Protein AF-A0A916WPV2-F1 (afdb_monomer)

Secondary structure (DSSP, 8-state):
----------TTHHHHHHHHHHHS-HHHHHHHHHHHHH-SSSS-GGGSS-HHHHHHHHHHHHHHHHHHHHHHTT------SS--HHHHHHHHHHHS-EEEE-SSSS--TTTSEEEEEETTTTEEEE--SSSSHHHHHHHHHSTT--HHHHHHHHHHHHHHSPB-PPP--TTEEE-SS-EEETTT--EE---TTS--S---SS---SSPPPPP-EE-TTS-EE-HHHHHHHHHSSHHHHHHHHHHHHHHH-GGG--S--EEEEE-SSS-SSHHHHHHHHHHHHTTTTSTTEE---GGGGGTSS-GGGGGGGTT-SEEEE----TT-EES--HHHHHHHTT-EEEEPPTTS--EEEE----EEEEESSPPEES--SSTTGGGEEEEE----EESSSSSEE--HHHHHTGGGSHHHHHHHHHHHHHT-S--S----HHHHHHHHHHHHHH-HHHHHHHHHHHHHHHTT-SEEEHHHHHHHHHHHHHHHSTTPPPPPHHHHHHHHHHHHHHTSSEEE-TT-S-TTSPPEEEE---TTS-----PPP-SS---------S-------------TTGGGTTTSS-----------PPP----HHHHHHHHHH-THHHHHHHHHHHHHHHHHHHHHHHHHHT-----------TTTHHHHHHHHHHHHHHHHTTSPP--SS---

Mean predicted aligned error: 16.73 Å

pLDDT: mean 71.52, std 24.63, range [21.66, 97.94]

Structure (mmCIF, N/CA/C/O backbone):
data_AF-A0A916WPV2-F1
#
_entry.id   AF-A0A916WPV2-F1
#
loop_
_atom_site.group_PDB
_atom_site.id
_atom_site.type_symbol
_atom_site.label_atom_id
_atom_site.label_alt_id
_atom_site.label_comp_id
_atom_site.label_asym_id
_atom_site.label_entity_id
_atom_site.label_seq_id
_atom_site.pdbx_PDB_ins_code
_atom_site.Cartn_x
_atom_site.Cartn_y
_atom_site.Cartn_z
_atom_site.occupancy
_atom_site.B_iso_or_equiv
_atom_site.auth_seq_id
_atom_site.auth_comp_id
_atom_site.auth_asym_id
_atom_site.auth_atom_id
_atom_site.pdbx_PDB_model_num
ATOM 1 N N . MET A 1 1 ? -71.938 4.807 14.739 1.00 33.22 1 MET A N 1
ATOM 2 C CA . MET A 1 1 ? -72.442 3.646 15.501 1.00 33.22 1 MET A CA 1
ATOM 3 C C . MET A 1 1 ? -71.274 2.711 15.783 1.00 33.22 1 MET A C 1
ATOM 5 O O . MET A 1 1 ? -70.736 2.219 14.809 1.00 33.22 1 MET A O 1
ATOM 9 N N . GLY A 1 2 ? -70.920 2.525 17.067 1.00 35.28 2 GLY A N 1
ATOM 10 C CA . GLY A 1 2 ? -70.158 1.397 17.653 1.00 35.28 2 GLY A CA 1
ATOM 11 C C . GLY A 1 2 ? -68.710 1.177 17.183 1.00 35.28 2 GLY A C 1
ATOM 12 O O . GLY A 1 2 ? -68.414 1.312 16.013 1.00 35.28 2 GLY A O 1
ATOM 13 N N . THR A 1 3 ? -67.739 0.815 18.017 1.00 26.12 3 THR A N 1
ATOM 14 C CA . THR A 1 3 ? -67.790 0.265 19.378 1.00 26.12 3 THR A CA 1
ATOM 15 C C . THR A 1 3 ? -66.470 0.547 20.099 1.00 26.12 3 THR A C 1
ATOM 17 O O . THR A 1 3 ? -65.402 0.175 19.624 1.00 26.12 3 THR A O 1
ATOM 20 N N . THR A 1 4 ? -66.555 1.170 21.271 1.00 31.42 4 THR A N 1
ATOM 21 C CA . THR A 1 4 ? -65.495 1.255 22.279 1.00 31.42 4 THR A CA 1
ATOM 22 C C . THR A 1 4 ? -65.353 -0.099 22.974 1.00 31.42 4 THR A C 1
ATOM 24 O O . THR A 1 4 ? -66.214 -0.490 23.758 1.00 31.42 4 THR A O 1
ATOM 27 N N . THR A 1 5 ? -64.265 -0.824 22.718 1.00 26.34 5 THR A N 1
A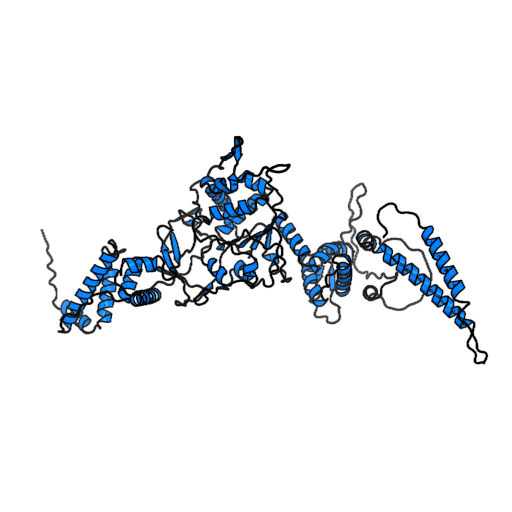TOM 28 C CA . THR A 1 5 ? -63.856 -1.961 23.553 1.00 26.34 5 THR A CA 1
ATOM 29 C C . THR A 1 5 ? -62.934 -1.456 24.655 1.00 26.34 5 THR A C 1
ATOM 31 O O . THR A 1 5 ? -61.756 -1.182 24.431 1.00 26.34 5 THR A O 1
ATOM 34 N N . HIS A 1 6 ? -63.494 -1.316 25.856 1.00 28.23 6 HIS A N 1
ATOM 35 C CA . HIS A 1 6 ? -62.732 -1.231 27.094 1.00 28.23 6 HIS A CA 1
ATOM 36 C C . HIS A 1 6 ? -62.017 -2.566 27.326 1.00 28.23 6 HIS A C 1
ATOM 38 O O . HIS A 1 6 ? -62.644 -3.545 27.722 1.00 28.23 6 HIS A O 1
ATOM 44 N N . THR A 1 7 ? -60.704 -2.606 27.109 1.00 26.72 7 THR A N 1
ATOM 45 C CA . THR A 1 7 ? -59.867 -3.694 27.620 1.00 26.72 7 THR A CA 1
ATOM 46 C C . THR A 1 7 ? -59.563 -3.390 29.081 1.00 26.72 7 THR A C 1
ATOM 48 O O . THR A 1 7 ? -58.766 -2.513 29.408 1.00 26.72 7 THR A O 1
ATOM 51 N N . THR A 1 8 ? -60.257 -4.087 29.972 1.00 25.23 8 THR A N 1
ATOM 52 C CA . THR A 1 8 ? -59.963 -4.140 31.403 1.00 25.23 8 THR A CA 1
ATOM 53 C C . THR A 1 8 ? -58.537 -4.645 31.610 1.00 25.23 8 THR A C 1
ATOM 55 O O . THR A 1 8 ? -58.232 -5.793 31.286 1.00 25.23 8 THR A O 1
ATOM 58 N N . ALA A 1 9 ? -57.666 -3.788 32.145 1.00 28.69 9 ALA A N 1
ATOM 59 C CA . ALA A 1 9 ? -56.343 -4.168 32.617 1.00 28.69 9 ALA A CA 1
ATOM 60 C C . ALA A 1 9 ? -56.492 -5.236 33.712 1.00 28.69 9 ALA A C 1
ATOM 62 O O . ALA A 1 9 ? -57.018 -4.967 34.793 1.00 28.69 9 ALA A O 1
ATOM 63 N N . SER A 1 10 ? -56.069 -6.463 33.407 1.00 29.92 10 SER A N 1
ATOM 64 C CA . SER A 1 10 ? -56.023 -7.544 34.385 1.00 29.92 10 SER A CA 1
ATOM 65 C C . SER A 1 10 ? -54.939 -7.240 35.424 1.00 29.92 10 SER A C 1
ATOM 67 O O . SER A 1 10 ? -53.792 -6.943 35.091 1.00 29.92 10 SER A O 1
ATOM 69 N N . ALA A 1 11 ? -55.293 -7.321 36.706 1.00 32.56 11 ALA A N 1
ATOM 70 C CA . ALA A 1 11 ? -54.377 -7.127 37.830 1.00 32.56 11 ALA A CA 1
ATOM 71 C C . ALA A 1 11 ? -53.299 -8.235 37.952 1.00 32.56 11 ALA A C 1
ATOM 73 O O . ALA A 1 11 ? -52.492 -8.204 38.880 1.00 32.56 11 ALA A O 1
ATOM 74 N N . SER A 1 12 ? -53.258 -9.205 37.028 1.00 30.38 12 SER A N 1
ATOM 75 C CA . SER A 1 12 ? -52.278 -10.298 37.002 1.00 30.38 12 SER A CA 1
ATOM 76 C C . SER A 1 12 ? -50.951 -9.948 36.314 1.00 30.38 12 SER A C 1
ATOM 78 O O . SER A 1 12 ? -49.939 -10.550 36.666 1.00 30.38 12 SER A O 1
ATOM 80 N N . ASP A 1 13 ? -50.906 -8.949 35.420 1.00 33.62 13 ASP A N 1
ATOM 81 C CA . ASP A 1 13 ? -49.655 -8.524 34.750 1.00 33.62 13 ASP A CA 1
ATOM 82 C C . ASP A 1 13 ? -48.738 -7.686 35.657 1.00 33.62 13 ASP A C 1
ATOM 84 O O . ASP A 1 13 ? -47.514 -7.722 35.543 1.00 33.62 13 ASP A O 1
ATOM 88 N N . GLY A 1 14 ? -49.312 -6.961 36.623 1.00 32.94 14 GLY A N 1
ATOM 89 C CA . GLY A 1 14 ? -48.532 -6.201 37.607 1.00 32.94 14 GLY A CA 1
ATOM 90 C C . GLY A 1 14 ? -47.793 -7.094 38.611 1.00 32.94 14 GLY A C 1
ATOM 91 O O . GLY A 1 14 ? -46.749 -6.707 39.132 1.00 32.94 14 GLY A O 1
ATOM 92 N N . ALA A 1 15 ? -48.310 -8.299 38.868 1.00 35.41 15 ALA A N 1
ATOM 93 C CA . ALA A 1 15 ? -47.747 -9.235 39.839 1.00 35.41 15 ALA A CA 1
ATOM 94 C C . ALA A 1 15 ? -46.616 -10.103 39.257 1.00 35.41 15 ALA A C 1
ATOM 96 O O . ALA A 1 15 ? -45.694 -10.452 39.997 1.00 35.41 15 ALA A O 1
ATOM 97 N N . SER A 1 16 ? -46.651 -10.429 37.956 1.00 39.31 16 SER A N 1
ATOM 98 C CA . SER A 1 16 ? -45.571 -11.168 37.279 1.00 39.31 16 SER A CA 1
ATOM 99 C C . SER A 1 16 ? -44.335 -10.283 37.079 1.00 39.31 16 SER A C 1
ATOM 101 O O . SER A 1 16 ? -43.249 -10.651 37.521 1.00 39.31 16 SER A O 1
ATOM 103 N N . GLY A 1 17 ? -44.510 -9.057 36.569 1.00 50.94 17 GLY A N 1
ATOM 104 C CA . GLY A 1 17 ? -43.413 -8.097 36.391 1.00 50.94 17 GLY A CA 1
ATOM 105 C C . GLY A 1 17 ? -42.777 -7.625 37.707 1.00 50.94 17 GLY A C 1
ATOM 106 O O . GLY A 1 17 ? -41.574 -7.367 37.763 1.00 50.94 17 GLY A O 1
ATOM 107 N N . ALA A 1 18 ? -43.553 -7.551 38.796 1.00 48.28 18 ALA A N 1
ATOM 108 C CA . ALA A 1 18 ? -43.028 -7.242 40.128 1.00 48.28 18 ALA A CA 1
ATOM 109 C C . ALA A 1 18 ? -42.291 -8.428 40.780 1.00 48.28 18 ALA A C 1
ATOM 111 O O . ALA A 1 18 ? -41.344 -8.209 41.541 1.00 48.28 18 ALA A O 1
ATOM 112 N N . ARG A 1 19 ? -42.694 -9.676 40.490 1.00 50.66 19 ARG A N 1
ATOM 113 C CA . ARG A 1 19 ? -41.970 -10.882 40.929 1.00 50.66 19 ARG A CA 1
ATOM 114 C C . ARG A 1 19 ? -40.619 -11.011 40.230 1.00 50.66 19 ARG A C 1
ATOM 116 O O . ARG A 1 19 ? -39.639 -11.283 40.918 1.00 50.66 19 ARG A O 1
ATOM 123 N N . ASP A 1 20 ? -40.555 -10.720 38.932 1.00 63.25 20 ASP A N 1
ATOM 124 C CA . ASP A 1 20 ? -39.295 -10.716 38.180 1.00 63.25 20 ASP A CA 1
ATOM 125 C C . ASP A 1 20 ? -38.330 -9.634 38.688 1.00 63.25 20 ASP A C 1
ATOM 127 O O . ASP A 1 20 ? -37.166 -9.922 38.958 1.00 63.25 20 ASP A O 1
ATOM 131 N N . MET A 1 21 ? -38.808 -8.409 38.952 1.00 66.81 21 MET A N 1
ATOM 132 C CA . MET A 1 21 ? -37.950 -7.334 39.483 1.00 66.81 21 MET A CA 1
ATOM 133 C C . MET A 1 21 ? -37.376 -7.627 40.878 1.00 66.81 21 MET A C 1
ATOM 135 O O . MET A 1 21 ? -36.267 -7.193 41.178 1.00 66.81 21 MET A O 1
ATOM 139 N N . ARG A 1 22 ? -38.089 -8.359 41.744 1.00 71.69 22 ARG A N 1
ATOM 140 C CA . ARG A 1 22 ? -37.580 -8.730 43.081 1.00 71.69 22 ARG A CA 1
ATOM 141 C C . ARG A 1 22 ? -36.430 -9.737 43.024 1.00 71.69 22 ARG A C 1
ATOM 143 O O . ARG A 1 22 ? -35.609 -9.752 43.941 1.00 71.69 22 ARG A O 1
ATOM 150 N N . ALA A 1 23 ? -36.384 -10.568 41.984 1.00 81.56 23 ALA A N 1
ATOM 151 C CA . ALA A 1 23 ? -35.350 -11.581 41.796 1.00 81.56 23 ALA A CA 1
ATOM 152 C C . ALA A 1 23 ? -34.071 -11.011 41.162 1.00 81.56 23 ALA A C 1
ATOM 154 O O . ALA A 1 23 ? -32.990 -11.528 41.430 1.00 81.56 23 ALA A O 1
ATOM 155 N N . MET A 1 24 ? -34.182 -9.927 40.387 1.00 87.25 24 MET A N 1
ATOM 156 C CA . MET A 1 24 ? -33.035 -9.278 39.749 1.00 87.25 24 MET A CA 1
ATOM 157 C C . MET A 1 24 ? -32.064 -8.670 40.769 1.00 87.25 24 MET A C 1
ATOM 159 O O . MET A 1 24 ? -32.463 -8.088 41.786 1.00 87.25 24 MET A O 1
ATOM 163 N N . THR A 1 25 ? -30.779 -8.766 40.461 1.00 89.88 25 THR A N 1
ATOM 164 C CA . THR A 1 25 ? -29.685 -8.031 41.106 1.00 89.88 25 THR A CA 1
ATOM 165 C C . THR A 1 25 ? -29.661 -6.563 40.663 1.00 89.88 25 THR A C 1
ATOM 167 O O . THR A 1 25 ? -30.273 -6.195 39.659 1.00 89.88 25 THR A O 1
ATOM 170 N N . GLU A 1 26 ? -28.948 -5.708 41.401 1.00 88.12 26 GLU A N 1
ATOM 171 C CA . GLU A 1 26 ? -28.774 -4.293 41.031 1.00 88.12 26 GLU A CA 1
ATOM 172 C C . GLU A 1 26 ? -28.129 -4.149 39.637 1.00 88.12 26 GLU A C 1
ATOM 174 O O . GLU A 1 26 ? -28.630 -3.400 38.795 1.00 88.12 26 GLU A O 1
ATOM 179 N N . ASP A 1 27 ? -27.095 -4.947 39.351 1.00 89.62 27 ASP A N 1
ATOM 180 C CA . ASP A 1 27 ? -26.399 -4.967 38.057 1.00 89.62 27 ASP A CA 1
ATOM 181 C C . ASP A 1 27 ? -27.329 -5.346 36.896 1.00 89.62 27 ASP A C 1
ATOM 183 O O . ASP A 1 27 ? -27.299 -4.719 35.833 1.00 89.62 27 ASP A O 1
ATOM 187 N N . GLU A 1 28 ? -28.198 -6.342 37.088 1.00 90.44 28 GLU A N 1
ATOM 188 C CA . GLU A 1 28 ? -29.172 -6.752 36.071 1.00 90.44 28 GLU A CA 1
ATOM 189 C C . GLU A 1 28 ? -30.199 -5.652 35.786 1.00 90.44 28 GLU A C 1
ATOM 191 O O . GLU A 1 28 ? -30.588 -5.461 34.631 1.00 90.44 28 GLU A O 1
ATOM 196 N N . VAL A 1 29 ? -30.617 -4.896 36.806 1.00 91.25 29 VAL A N 1
ATOM 197 C CA . VAL A 1 29 ? -31.539 -3.759 36.646 1.00 91.25 29 VAL A CA 1
ATOM 198 C C . VAL A 1 29 ? -30.879 -2.643 35.844 1.00 91.25 29 VAL A C 1
ATOM 200 O O . VAL A 1 29 ? -31.483 -2.122 34.903 1.00 91.25 29 VAL A O 1
ATOM 203 N N . ILE A 1 30 ? -29.629 -2.307 36.167 1.00 91.44 30 ILE A N 1
ATOM 204 C CA . ILE A 1 30 ? -28.842 -1.297 35.450 1.00 91.44 30 ILE A CA 1
ATOM 205 C C . ILE A 1 30 ? -28.640 -1.715 33.986 1.00 91.44 30 ILE A C 1
ATOM 207 O O . ILE A 1 30 ? -28.877 -0.923 33.065 1.00 91.44 30 ILE A O 1
ATOM 211 N N . ALA A 1 31 ? -28.259 -2.971 33.745 1.00 89.75 31 ALA A N 1
ATOM 212 C CA . ALA A 1 31 ? -28.071 -3.512 32.402 1.00 89.75 31 ALA A CA 1
ATOM 213 C C . ALA A 1 31 ? -29.382 -3.524 31.596 1.00 89.75 31 ALA A C 1
ATOM 215 O O . ALA A 1 31 ? -29.399 -3.137 30.425 1.00 89.75 31 ALA A O 1
ATOM 216 N N . ALA A 1 32 ? -30.500 -3.924 32.209 1.00 89.38 32 ALA A N 1
ATOM 217 C CA . ALA A 1 32 ? -31.811 -3.924 31.566 1.00 89.38 32 ALA A CA 1
ATOM 218 C C . ALA A 1 32 ? -32.285 -2.503 31.226 1.00 89.38 32 ALA A C 1
ATOM 220 O O . ALA A 1 32 ? -32.776 -2.273 30.118 1.00 89.38 32 ALA A O 1
ATOM 221 N N . ALA A 1 33 ? -32.095 -1.539 32.134 1.00 90.25 33 ALA A N 1
ATOM 222 C CA . ALA A 1 33 ? -32.421 -0.133 31.899 1.00 90.25 33 ALA A CA 1
ATOM 223 C C . ALA A 1 33 ? -31.609 0.449 30.732 1.00 90.25 33 ALA A C 1
ATOM 225 O O . ALA A 1 33 ? -32.174 1.102 29.853 1.00 90.25 33 ALA A O 1
ATOM 226 N N . THR A 1 34 ? -30.310 0.142 30.679 1.00 90.94 34 THR A N 1
ATOM 227 C CA . THR A 1 34 ? -29.411 0.594 29.605 1.00 90.94 34 THR A CA 1
ATOM 228 C C . THR A 1 34 ? -29.815 -0.001 28.259 1.00 90.94 34 THR A C 1
ATOM 230 O O . THR A 1 34 ? -30.061 0.735 27.304 1.00 90.94 34 THR A O 1
ATOM 233 N N . LYS A 1 35 ? -30.019 -1.323 28.189 1.00 88.31 35 LYS A N 1
ATOM 234 C CA . LYS A 1 35 ? -30.500 -1.993 26.969 1.00 88.31 35 LYS A CA 1
ATOM 235 C C . LYS A 1 35 ? -31.854 -1.453 26.512 1.00 88.31 35 LYS A C 1
ATOM 237 O O . LYS A 1 35 ? -32.051 -1.259 25.317 1.00 88.31 35 LYS A O 1
ATOM 242 N N . LYS A 1 36 ? -32.786 -1.199 27.437 1.00 87.56 36 LYS A N 1
ATOM 243 C CA . LYS A 1 36 ? -34.102 -0.625 27.121 1.00 87.56 36 LYS A CA 1
ATOM 244 C C . LYS A 1 36 ? -33.977 0.785 26.542 1.00 87.56 36 LYS A C 1
ATOM 246 O O . LYS A 1 36 ? -34.662 1.089 25.573 1.00 87.56 36 LYS A O 1
ATOM 251 N N . PHE A 1 37 ? -33.097 1.612 27.104 1.00 86.44 37 PHE A N 1
ATOM 252 C CA . PHE A 1 37 ? -32.827 2.962 26.609 1.00 86.44 37 PHE A CA 1
ATOM 253 C C . PHE A 1 37 ? -32.232 2.950 25.191 1.00 86.44 37 PHE A C 1
ATOM 255 O O . PHE A 1 37 ? -32.624 3.755 24.351 1.00 86.44 37 PHE A O 1
ATOM 262 N N . LEU A 1 38 ? -31.335 2.002 24.903 1.00 83.88 38 LEU A N 1
ATOM 263 C CA . LEU A 1 38 ? -30.639 1.910 23.615 1.00 83.88 38 LEU A CA 1
ATOM 264 C C . LEU A 1 38 ? -31.423 1.172 22.507 1.00 83.88 38 LEU A C 1
ATOM 266 O O . LEU A 1 38 ? -31.106 1.353 21.336 1.00 83.88 38 LEU A O 1
ATOM 270 N N . ARG A 1 39 ? -32.438 0.350 22.831 1.00 72.12 39 ARG A N 1
ATOM 271 C CA . ARG A 1 39 ? -33.190 -0.492 21.865 1.00 72.12 39 ARG A CA 1
ATOM 272 C C . ARG A 1 39 ? -34.350 0.192 21.120 1.00 72.12 39 ARG A C 1
ATOM 274 O O . ARG A 1 39 ? -34.941 -0.444 20.250 1.00 72.12 39 ARG A O 1
ATOM 281 N N . GLY A 1 40 ? -34.726 1.429 21.442 1.00 52.53 40 GLY A N 1
ATOM 282 C CA . GLY A 1 40 ? -35.833 2.100 20.744 1.00 52.53 40 GLY A CA 1
ATOM 283 C C . GLY A 1 40 ? -35.452 2.447 19.302 1.00 52.53 40 GLY A C 1
ATOM 284 O O . GLY A 1 40 ? -34.578 3.276 19.153 1.00 52.53 40 GLY A O 1
ATOM 285 N N . THR A 1 41 ? -36.069 1.797 18.300 1.00 37.44 41 THR A N 1
ATOM 286 C CA . THR A 1 41 ? -36.083 2.069 16.831 1.00 37.44 41 THR A CA 1
ATOM 287 C C . THR A 1 41 ? -34.874 2.786 16.209 1.00 37.44 41 THR A C 1
ATOM 289 O O . THR A 1 41 ? -34.588 3.912 16.583 1.00 37.44 41 THR A O 1
ATOM 292 N N . ASP A 1 42 ? -34.249 2.167 15.196 1.00 43.94 42 ASP A N 1
ATOM 293 C CA . ASP A 1 42 ? -33.173 2.689 14.322 1.00 43.94 42 ASP A CA 1
ATOM 294 C C . ASP A 1 42 ? -32.797 4.170 14.550 1.00 43.94 42 ASP A C 1
ATOM 296 O O . ASP A 1 42 ? -33.467 5.095 14.086 1.00 43.94 42 ASP A O 1
ATOM 300 N N . ARG A 1 43 ? -31.729 4.373 15.340 1.00 52.16 43 ARG A N 1
ATOM 301 C CA . ARG A 1 43 ? -31.414 5.603 16.096 1.00 52.16 43 ARG A CA 1
ATOM 302 C C . ARG A 1 43 ? -32.564 6.043 17.022 1.00 52.16 43 ARG A C 1
ATOM 304 O O . ARG A 1 43 ? -33.377 6.877 16.605 1.00 52.16 43 ARG A O 1
ATOM 311 N N . PRO A 1 44 ? -32.568 5.596 18.299 1.00 55.31 44 PRO A N 1
ATOM 312 C CA . PRO A 1 44 ? -33.506 6.089 19.300 1.00 55.31 44 PRO A CA 1
ATOM 313 C C . PRO A 1 44 ? -33.624 7.606 19.221 1.00 55.31 44 PRO A C 1
ATOM 315 O O . PRO A 1 44 ? -32.606 8.290 19.114 1.00 55.31 44 PRO A O 1
ATOM 318 N N . GLU A 1 45 ? -34.835 8.162 19.309 1.00 54.06 45 GLU A N 1
ATOM 319 C CA . GLU A 1 45 ? -35.023 9.621 19.390 1.00 54.06 45 GLU A CA 1
ATOM 320 C C . GLU A 1 45 ? -34.127 10.246 20.477 1.00 54.06 45 GLU A C 1
ATOM 322 O O . GLU A 1 45 ? -33.633 11.362 20.319 1.00 54.06 45 GLU A O 1
ATOM 327 N N . ALA A 1 46 ? -33.824 9.472 21.526 1.00 52.28 46 ALA A N 1
ATOM 328 C CA . ALA A 1 46 ? -32.887 9.801 22.595 1.00 52.28 46 ALA A CA 1
ATOM 329 C C . ALA A 1 46 ? -31.435 10.066 22.134 1.00 52.28 46 ALA A C 1
ATOM 331 O O . ALA A 1 46 ? -30.736 10.840 22.784 1.00 52.28 46 ALA A O 1
ATOM 332 N N . LEU A 1 47 ? -30.986 9.478 21.019 1.00 62.75 47 LEU A N 1
ATOM 333 C CA . LEU A 1 47 ? -29.649 9.676 20.440 1.00 62.75 47 LEU A CA 1
ATOM 334 C C . LEU A 1 47 ? -29.598 10.797 19.386 1.00 62.75 47 LEU A C 1
ATOM 336 O O . LEU A 1 47 ? -28.518 11.128 18.905 1.00 62.75 47 LEU A O 1
ATOM 340 N N . ARG A 1 48 ? -30.736 11.413 19.020 1.00 62.53 48 ARG A N 1
ATOM 341 C CA . ARG A 1 48 ? -30.765 12.562 18.086 1.00 62.53 48 ARG A CA 1
ATOM 342 C C . ARG A 1 48 ? -30.243 13.862 18.715 1.00 62.53 48 ARG A C 1
ATOM 344 O O . ARG A 1 48 ? -29.989 14.825 17.999 1.00 62.53 48 ARG A O 1
ATOM 351 N N . GLY A 1 49 ? -30.113 13.905 20.044 1.00 68.06 49 GLY A N 1
ATOM 352 C CA . GLY A 1 49 ? -29.556 15.034 20.793 1.00 68.06 49 GLY A CA 1
ATOM 353 C C . GLY A 1 49 ? -28.043 14.938 21.010 1.00 68.06 49 GLY A C 1
ATOM 354 O O . GLY A 1 49 ? -27.398 13.970 20.607 1.00 68.06 49 GLY A O 1
ATOM 355 N N . SER A 1 50 ? -27.476 15.936 21.699 1.00 79.06 50 SER A N 1
ATOM 356 C CA . SER A 1 50 ? -26.058 15.910 22.062 1.00 79.06 50 SER A CA 1
ATOM 357 C C . SER A 1 50 ? -25.730 14.703 22.959 1.00 79.06 50 SER A C 1
ATOM 359 O O . SER A 1 50 ? -26.565 14.294 23.775 1.00 79.06 50 SER A O 1
ATOM 361 N N . PRO A 1 51 ? -24.510 14.153 22.876 1.00 82.00 51 PRO A N 1
ATOM 362 C CA . PRO A 1 51 ? -24.088 13.024 23.709 1.00 82.00 51 PRO A CA 1
ATOM 363 C C . PRO A 1 51 ? -24.229 13.288 25.216 1.00 82.00 51 PRO A C 1
ATOM 365 O O . PRO A 1 51 ? -24.567 12.391 25.987 1.00 82.00 51 PRO A O 1
ATOM 368 N N . GLN A 1 52 ? -24.040 14.540 25.645 1.00 85.88 52 GLN A N 1
ATOM 369 C CA . GLN A 1 52 ? -24.238 14.975 27.029 1.00 85.88 52 GLN A CA 1
ATOM 370 C C . GLN A 1 52 ? -25.710 14.876 27.453 1.00 85.88 52 GLN A C 1
ATOM 372 O O . GLN A 1 52 ? -26.004 14.494 28.587 1.00 85.88 52 GLN A O 1
ATOM 377 N N . ARG A 1 53 ? -26.646 15.178 26.544 1.00 85.69 53 ARG A N 1
ATOM 378 C CA . ARG A 1 53 ? -28.081 15.021 26.802 1.00 85.69 53 ARG A CA 1
ATOM 379 C C . ARG A 1 53 ? -28.452 13.547 26.922 1.00 85.69 53 ARG A C 1
ATOM 381 O O . ARG A 1 53 ? -29.144 13.182 27.867 1.00 85.69 53 ARG A O 1
ATOM 388 N N . ALA A 1 54 ? -27.950 12.697 26.028 1.00 86.19 54 ALA A N 1
ATOM 389 C CA . ALA A 1 54 ? -28.190 11.259 26.116 1.00 86.19 54 ALA A CA 1
ATOM 390 C C . ALA A 1 54 ? -27.588 10.640 27.388 1.00 86.19 54 ALA A C 1
ATOM 392 O O . ALA A 1 54 ? -28.241 9.813 28.020 1.00 86.19 54 ALA A O 1
ATOM 393 N N . LYS A 1 55 ? -26.407 11.101 27.835 1.00 90.06 55 LYS A N 1
ATOM 394 C CA . LYS A 1 55 ? -25.842 10.746 29.150 1.00 90.06 55 LYS A CA 1
ATOM 395 C C . LYS A 1 55 ? -26.816 11.084 30.284 1.00 90.06 55 LYS A C 1
ATOM 397 O O . LYS A 1 55 ? -27.061 10.241 31.144 1.00 90.06 55 LYS A O 1
ATOM 402 N N . ALA A 1 56 ? -27.363 12.301 30.295 1.00 88.75 56 ALA A N 1
ATOM 403 C CA . ALA A 1 56 ? -28.280 12.754 31.341 1.00 88.75 56 ALA A CA 1
ATOM 404 C C . ALA A 1 56 ? -29.601 11.962 31.351 1.00 88.75 56 ALA A C 1
ATOM 406 O O . ALA A 1 56 ? -30.069 11.557 32.416 1.00 88.75 56 ALA A O 1
ATOM 407 N N . GLU A 1 57 ? -30.177 11.692 30.178 1.00 89.81 57 GLU A N 1
ATOM 408 C CA . GLU A 1 57 ? -31.406 10.897 30.054 1.00 89.81 57 GLU A CA 1
ATOM 409 C C . GLU A 1 57 ? -31.185 9.429 30.440 1.00 89.81 57 GLU A C 1
ATOM 411 O O . GLU A 1 57 ? -32.005 8.857 31.159 1.00 89.81 57 GLU A O 1
ATOM 416 N N . LEU A 1 58 ? -30.055 8.826 30.054 1.00 90.62 58 LEU A N 1
ATOM 417 C CA . LEU A 1 58 ? -29.704 7.467 30.474 1.00 90.62 58 LEU A CA 1
ATOM 418 C C . LEU A 1 58 ? -29.505 7.382 31.995 1.00 90.62 58 LEU A C 1
ATOM 420 O O . LEU A 1 58 ? -29.974 6.434 32.629 1.00 90.62 58 LEU A O 1
ATOM 424 N N . LEU A 1 59 ? -28.865 8.386 32.602 1.00 92.81 59 LEU A N 1
ATOM 425 C CA . LEU A 1 59 ? -28.698 8.462 34.056 1.00 92.81 59 LEU A CA 1
ATOM 426 C C . LEU A 1 59 ? -30.058 8.545 34.763 1.00 92.81 59 LEU A C 1
ATOM 428 O O . LEU A 1 59 ? -30.310 7.824 35.729 1.00 92.81 59 LEU A O 1
ATOM 432 N N . LYS A 1 60 ? -30.968 9.378 34.246 1.00 92.38 60 LYS A N 1
ATOM 433 C CA . LYS A 1 60 ? -32.342 9.504 34.748 1.00 92.38 60 LYS A CA 1
ATOM 434 C C . LYS A 1 60 ? -33.125 8.196 34.607 1.00 92.38 60 LYS A C 1
ATOM 436 O O . LYS A 1 60 ? -33.778 7.780 35.561 1.00 92.38 60 LYS A O 1
ATOM 441 N N . ALA A 1 61 ? -33.042 7.535 33.452 1.00 90.88 61 ALA A N 1
ATOM 442 C CA . ALA A 1 61 ? -33.705 6.258 33.199 1.00 90.88 61 ALA A CA 1
ATOM 443 C C . ALA A 1 61 ? -33.187 5.148 34.128 1.00 90.88 61 ALA A C 1
ATOM 445 O O . ALA A 1 61 ? -33.981 4.386 34.680 1.00 90.88 61 ALA A O 1
ATOM 446 N N . THR A 1 62 ? -31.871 5.104 34.355 1.00 93.19 62 THR A N 1
ATOM 447 C CA . THR A 1 62 ? -31.237 4.157 35.284 1.00 93.19 62 THR A CA 1
ATOM 448 C C . THR A 1 62 ? -31.715 4.398 36.715 1.00 93.19 62 THR A C 1
ATOM 450 O O . THR A 1 62 ? -32.166 3.468 37.377 1.00 93.19 62 THR A O 1
ATOM 453 N N . ASN A 1 63 ? -31.721 5.653 37.173 1.00 94.81 63 ASN A N 1
ATOM 454 C CA . ASN A 1 63 ? -32.198 6.006 38.513 1.00 94.81 63 ASN A CA 1
ATOM 455 C C . ASN A 1 63 ? -33.689 5.714 38.721 1.00 94.81 63 ASN A C 1
ATOM 457 O O . ASN A 1 63 ? -34.086 5.312 39.813 1.00 94.81 63 ASN A O 1
ATOM 461 N N . LEU A 1 64 ? -34.517 5.866 37.684 1.00 92.44 64 LEU A N 1
ATOM 462 C CA . LEU A 1 64 ? -35.930 5.491 37.747 1.00 92.44 64 LEU A CA 1
ATOM 463 C C . LEU A 1 64 ? -36.108 3.972 37.894 1.00 92.44 64 LEU A C 1
ATOM 465 O O . LEU A 1 64 ? -36.938 3.528 38.688 1.00 92.44 64 LEU A O 1
ATOM 469 N N . ALA A 1 65 ? -35.321 3.181 37.159 1.00 91.06 65 ALA A N 1
ATOM 470 C CA . ALA A 1 65 ? -35.336 1.724 37.263 1.00 91.06 65 ALA A CA 1
ATOM 471 C C . ALA A 1 65 ? -34.862 1.246 38.647 1.00 91.06 65 ALA A C 1
ATOM 473 O O . ALA A 1 65 ? -35.521 0.408 39.260 1.00 91.06 65 ALA A O 1
ATOM 474 N N . LEU A 1 66 ? -33.786 1.839 39.175 1.00 92.38 66 LEU A N 1
ATOM 475 C CA . LEU A 1 66 ? -33.287 1.559 40.524 1.00 92.38 66 LEU A CA 1
ATOM 476 C C . LEU A 1 66 ? -34.316 1.920 41.600 1.00 92.38 66 LEU A C 1
ATOM 478 O O . LEU A 1 66 ? -34.584 1.112 42.484 1.00 92.38 66 LEU A O 1
ATOM 482 N N . ALA A 1 67 ? -34.969 3.083 41.502 1.00 92.31 67 ALA A N 1
ATOM 483 C CA . ALA A 1 67 ? -36.014 3.474 42.448 1.00 92.31 67 ALA A CA 1
ATOM 484 C C . ALA A 1 67 ? -37.206 2.498 42.440 1.00 92.31 67 ALA A C 1
ATOM 486 O O . ALA A 1 67 ? -37.730 2.157 43.502 1.00 92.31 67 ALA A O 1
ATOM 487 N N . ALA A 1 68 ? -37.618 2.017 41.260 1.00 89.25 68 ALA A N 1
ATOM 488 C CA . ALA A 1 68 ? -38.668 1.006 41.135 1.00 89.25 68 ALA A CA 1
ATOM 489 C C . ALA A 1 68 ? -38.248 -0.343 41.747 1.00 89.25 68 ALA A C 1
ATOM 491 O O . ALA A 1 68 ? -39.037 -0.962 42.463 1.00 89.25 68 ALA A O 1
ATOM 492 N N . TRP A 1 69 ? -37.002 -0.763 41.523 1.00 92.44 69 TRP A N 1
ATOM 493 C CA . TRP A 1 69 ? -36.430 -1.983 42.091 1.00 92.44 69 TRP A CA 1
ATOM 494 C C . TRP A 1 69 ? -36.293 -1.920 43.622 1.00 92.44 69 TRP A C 1
ATOM 496 O O . TRP A 1 69 ? -36.758 -2.830 44.310 1.00 92.44 69 TRP A O 1
ATOM 506 N N . CYS A 1 70 ? -35.766 -0.821 44.180 1.00 90.19 70 CYS A N 1
ATOM 507 C CA . CYS A 1 70 ? -35.703 -0.599 45.630 1.00 90.19 70 CYS A CA 1
ATOM 508 C C . CYS A 1 70 ? -37.102 -0.640 46.252 1.00 90.19 70 CYS A C 1
ATOM 510 O O . CYS A 1 70 ? -37.320 -1.345 47.236 1.00 90.19 70 CYS A O 1
ATOM 512 N N . LYS A 1 71 ? -38.078 0.038 45.629 1.00 90.12 71 LYS A N 1
ATOM 513 C CA . LYS A 1 71 ? -39.476 0.018 46.076 1.00 90.12 71 LYS A CA 1
ATOM 514 C C . LYS A 1 71 ? -40.056 -1.398 46.062 1.00 90.12 71 LYS A C 1
ATOM 516 O O . LYS A 1 71 ? -40.746 -1.775 47.004 1.00 90.12 71 LYS A O 1
ATOM 521 N N . ALA A 1 72 ? -39.767 -2.195 45.032 1.00 88.62 72 ALA A N 1
ATOM 522 C CA . ALA A 1 72 ? -40.219 -3.582 44.958 1.00 88.62 72 ALA A CA 1
ATOM 523 C C . ALA A 1 72 ? -39.648 -4.440 46.101 1.00 88.62 72 ALA A C 1
ATOM 525 O O . ALA A 1 72 ? -40.336 -5.350 46.561 1.00 88.62 72 ALA A O 1
ATOM 526 N N . ARG A 1 73 ? -38.437 -4.138 46.583 1.00 88.75 73 ARG A N 1
ATOM 527 C CA . ARG A 1 73 ? -37.762 -4.829 47.698 1.00 88.75 73 ARG A CA 1
ATOM 528 C C . ARG A 1 73 ? -37.973 -4.168 49.066 1.00 88.75 73 ARG A C 1
ATOM 530 O O . ARG A 1 73 ? -37.317 -4.579 50.016 1.00 88.75 73 ARG A O 1
ATOM 537 N N . GLU A 1 74 ? -38.857 -3.172 49.161 1.00 89.50 74 GLU A N 1
ATOM 538 C CA . GLU A 1 74 ? -39.138 -2.422 50.399 1.00 89.50 74 GLU A CA 1
ATOM 539 C C . GLU A 1 74 ? -37.888 -1.737 50.991 1.00 89.50 74 GLU A C 1
ATOM 541 O O . GLU A 1 74 ? -37.715 -1.633 52.201 1.00 89.50 74 GLU A O 1
ATOM 546 N N . GLN A 1 75 ? -37.002 -1.253 50.118 1.00 89.12 75 GLN A N 1
ATOM 547 C CA . GLN A 1 75 ? -35.784 -0.525 50.476 1.00 89.12 75 GLN A CA 1
ATOM 548 C C . GLN A 1 75 ? -35.894 0.958 50.109 1.00 89.12 75 GLN A C 1
ATOM 550 O O . GLN A 1 75 ? -36.613 1.334 49.178 1.00 89.12 75 GLN A O 1
ATOM 555 N N . GLU A 1 76 ? -35.138 1.808 50.808 1.00 85.75 76 GLU A N 1
ATOM 556 C CA . GLU A 1 76 ? -35.009 3.217 50.430 1.00 85.75 76 GLU A CA 1
ATOM 557 C C . GLU A 1 76 ? -34.376 3.363 49.035 1.00 85.75 76 GLU A C 1
ATOM 559 O O . GLU A 1 76 ? -33.436 2.633 48.703 1.00 85.75 76 GLU A O 1
ATOM 564 N N . PRO A 1 77 ? -34.861 4.308 48.210 1.00 82.25 77 PRO A N 1
ATOM 56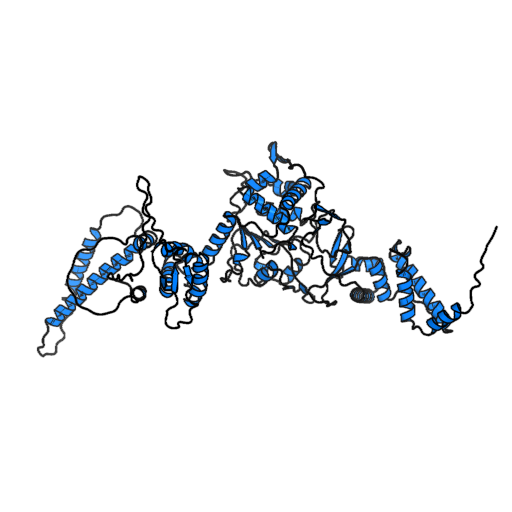5 C CA . PRO A 1 77 ? -34.347 4.507 46.864 1.00 82.25 77 PRO A CA 1
ATOM 566 C C . PRO A 1 77 ? -32.890 4.976 46.899 1.00 82.25 77 PRO A C 1
ATOM 568 O O . PRO A 1 77 ? -32.561 6.008 47.484 1.00 82.25 77 PRO A O 1
ATOM 571 N N . ARG A 1 78 ? -32.019 4.236 46.210 1.00 85.44 78 ARG A N 1
ATOM 572 C CA . ARG A 1 78 ? -30.615 4.598 45.996 1.00 85.44 78 ARG A CA 1
ATOM 573 C C . ARG A 1 78 ? -30.392 4.824 44.509 1.00 85.44 78 ARG A C 1
ATOM 575 O O . ARG A 1 78 ? -30.695 3.963 43.693 1.00 85.44 78 ARG A O 1
ATOM 582 N N . GLY A 1 79 ? -29.913 6.014 44.170 1.00 86.50 79 GLY A N 1
ATOM 583 C CA . GLY A 1 79 ? -29.595 6.397 42.800 1.00 86.50 79 GLY A CA 1
ATOM 584 C C . GLY A 1 79 ? -28.100 6.617 42.617 1.00 86.50 79 GLY A C 1
ATOM 585 O O . GLY A 1 79 ? -27.378 6.957 43.557 1.00 86.50 79 GLY A O 1
ATOM 586 N N . ILE A 1 80 ? -27.656 6.479 41.379 1.00 91.50 80 ILE A N 1
ATOM 587 C CA . ILE A 1 80 ? -26.298 6.770 40.945 1.00 91.50 80 ILE A CA 1
ATOM 588 C C . ILE A 1 80 ? -26.177 8.225 40.483 1.00 91.50 80 ILE A C 1
ATOM 590 O O . ILE A 1 80 ? -27.117 8.826 39.955 1.00 91.50 80 ILE A O 1
ATOM 594 N N . ARG A 1 81 ? -24.999 8.814 40.708 1.00 89.81 81 ARG A N 1
ATOM 595 C CA . ARG A 1 81 ? -24.689 10.207 40.331 1.00 89.81 81 ARG A CA 1
ATOM 596 C C . ARG A 1 81 ? -24.019 10.319 38.966 1.00 89.81 81 ARG A C 1
ATOM 598 O O . ARG A 1 81 ? -24.096 11.361 38.325 1.00 89.81 81 ARG A O 1
ATOM 605 N N . GLU A 1 82 ? -23.359 9.253 38.543 1.00 90.12 82 GLU A N 1
ATOM 606 C CA . GLU A 1 82 ? -22.680 9.133 37.263 1.00 90.12 82 GLU A CA 1
ATOM 607 C C . GLU A 1 82 ? -22.927 7.724 36.724 1.00 90.12 82 GLU A C 1
ATOM 609 O O . GLU A 1 82 ? -23.182 6.804 37.499 1.00 90.12 82 GLU A O 1
ATOM 614 N N . LEU A 1 83 ? -22.902 7.577 35.399 1.00 92.31 83 LEU A N 1
ATOM 615 C CA . LEU A 1 83 ? -23.025 6.271 34.759 1.00 92.31 83 LEU A CA 1
ATOM 616 C C . LEU A 1 83 ? -21.852 5.379 35.164 1.00 92.31 83 LEU A C 1
ATOM 618 O O . LEU A 1 83 ? -20.740 5.862 35.365 1.00 92.31 83 LEU A O 1
ATOM 622 N N . TYR A 1 84 ? -22.077 4.072 35.230 1.00 93.44 84 TYR A N 1
ATOM 623 C CA . TYR A 1 84 ? -20.961 3.141 35.355 1.00 93.44 84 TYR A CA 1
ATOM 624 C C . TYR A 1 84 ? -20.158 3.077 34.046 1.00 93.44 84 TYR A C 1
ATOM 626 O O . TYR A 1 84 ? -20.745 3.236 32.969 1.00 93.44 84 TYR A O 1
ATOM 634 N N . PRO A 1 85 ? -18.846 2.765 34.095 1.00 93.81 85 PRO A N 1
ATOM 635 C CA . PRO A 1 85 ? -18.001 2.701 32.902 1.00 93.81 85 PRO A CA 1
ATOM 636 C C . PRO A 1 85 ? -18.562 1.823 31.777 1.00 93.81 85 PRO A C 1
ATOM 638 O O . PRO A 1 85 ? -18.500 2.193 30.607 1.00 93.81 85 PRO A O 1
ATOM 641 N N . ARG A 1 86 ? -19.191 0.692 32.120 1.00 93.50 86 ARG A N 1
ATOM 642 C CA . ARG A 1 86 ? -19.830 -0.196 31.139 1.00 93.50 86 ARG A CA 1
ATOM 643 C C . ARG A 1 86 ? -21.062 0.431 30.475 1.00 93.50 86 ARG A C 1
ATOM 645 O O . ARG A 1 86 ? -21.213 0.310 29.266 1.00 93.50 86 ARG A O 1
ATOM 652 N N . GLN A 1 87 ? -21.902 1.154 31.222 1.00 92.88 87 GLN A N 1
ATOM 653 C CA . GLN A 1 87 ? -23.037 1.892 30.642 1.00 92.88 87 GLN A CA 1
ATOM 654 C C . GLN A 1 87 ? -22.558 3.034 29.742 1.00 92.88 87 GLN A C 1
ATOM 656 O O . GLN A 1 87 ? -23.120 3.272 28.675 1.00 92.88 87 GLN A O 1
ATOM 661 N N . ALA A 1 88 ? -21.506 3.738 30.169 1.00 91.38 88 ALA A N 1
ATOM 662 C CA . ALA A 1 88 ? -20.861 4.760 29.363 1.00 91.38 88 ALA A CA 1
ATOM 663 C C . ALA A 1 88 ? -20.315 4.171 28.055 1.00 91.38 88 ALA A C 1
ATOM 665 O O . ALA A 1 88 ? -20.564 4.741 26.999 1.00 91.38 88 ALA A O 1
ATOM 666 N N . ALA A 1 89 ? -19.651 3.014 28.102 1.00 91.56 89 ALA A N 1
ATOM 667 C CA . ALA A 1 89 ? -19.195 2.297 26.914 1.00 91.56 89 ALA A CA 1
ATOM 668 C C . ALA A 1 89 ? -20.347 1.922 25.966 1.00 91.56 89 ALA A C 1
ATOM 670 O O . ALA A 1 89 ? -20.257 2.207 24.774 1.00 91.56 89 ALA A O 1
ATOM 671 N N . GLU A 1 90 ? -21.449 1.357 26.475 1.00 90.50 90 GLU A N 1
ATOM 672 C CA . GLU A 1 90 ? -22.634 1.030 25.662 1.00 90.50 90 GLU A CA 1
ATOM 673 C C . GLU A 1 90 ? -23.237 2.275 24.988 1.00 90.50 90 GLU A C 1
ATOM 675 O O . GLU A 1 90 ? -23.581 2.239 23.806 1.00 90.50 90 GLU A O 1
ATOM 680 N N . LEU A 1 91 ? -23.298 3.406 25.701 1.00 88.88 91 LEU A N 1
ATOM 681 C CA . LEU A 1 91 ? -23.734 4.685 25.136 1.00 88.88 91 LEU A CA 1
ATOM 682 C C . LEU A 1 91 ? -22.774 5.189 24.045 1.00 88.88 91 LEU A C 1
ATOM 684 O O . LEU A 1 91 ? -23.217 5.633 22.986 1.00 88.88 91 LEU A O 1
ATOM 688 N N . LEU A 1 92 ? -21.461 5.120 24.285 1.00 86.94 92 LEU A N 1
ATOM 689 C CA . LEU A 1 92 ? -20.435 5.557 23.332 1.00 86.94 92 LEU A CA 1
ATOM 690 C C . LEU A 1 92 ? -20.477 4.728 22.039 1.00 86.94 92 LEU A C 1
ATOM 692 O O . LEU A 1 92 ? -20.365 5.303 20.956 1.00 86.94 92 LEU A O 1
ATOM 696 N N . LEU A 1 93 ? -20.684 3.411 22.151 1.00 88.19 93 LEU A N 1
ATOM 697 C CA . LEU A 1 93 ? -20.852 2.481 21.026 1.00 88.19 93 LEU A CA 1
ATOM 698 C C . LEU A 1 93 ? -22.152 2.704 20.245 1.00 88.19 93 LEU A C 1
ATOM 700 O O . LEU A 1 93 ? -22.217 2.406 19.057 1.00 88.19 93 LEU A O 1
ATOM 704 N N . ALA A 1 94 ? -23.192 3.236 20.888 1.00 84.25 94 ALA A N 1
ATOM 705 C CA . ALA A 1 94 ? -24.438 3.574 20.206 1.00 84.25 94 ALA A CA 1
ATOM 706 C C . ALA A 1 94 ? -24.310 4.830 19.323 1.00 84.25 94 ALA A C 1
ATOM 708 O O . ALA A 1 94 ? -25.006 4.953 18.315 1.00 84.25 94 ALA A O 1
ATOM 709 N N . TYR A 1 95 ? -23.416 5.756 19.681 1.00 80.12 95 TYR A N 1
ATOM 710 C CA . TYR A 1 95 ? -23.161 6.975 18.910 1.00 80.12 95 TYR A CA 1
ATOM 711 C C . TYR A 1 95 ? -22.041 6.829 17.882 1.00 80.12 95 TYR A C 1
ATOM 713 O O . TYR A 1 95 ? -22.147 7.359 16.776 1.00 80.12 95 TYR A O 1
ATOM 721 N N . ASN A 1 96 ? -20.962 6.141 18.248 1.00 79.81 96 ASN A N 1
ATOM 722 C CA . ASN A 1 96 ? -19.804 5.959 17.388 1.00 79.81 96 ASN A CA 1
ATOM 723 C C . ASN A 1 96 ? -19.829 4.559 16.805 1.00 79.81 96 ASN A C 1
ATOM 725 O O . ASN A 1 96 ? -19.986 3.574 17.523 1.00 79.81 96 ASN A O 1
ATOM 729 N N . ARG A 1 97 ? -19.583 4.456 15.502 1.00 86.75 97 ARG A N 1
ATOM 730 C CA . ARG A 1 97 ? -19.355 3.161 14.864 1.00 86.75 97 ARG A CA 1
ATOM 731 C C . ARG A 1 97 ? -17.920 2.738 15.175 1.00 86.75 97 ARG A C 1
ATOM 733 O O . ARG A 1 97 ? -16.990 3.066 14.445 1.00 86.75 97 ARG A O 1
ATOM 740 N N . VAL A 1 98 ? -17.745 2.107 16.332 1.00 91.31 98 VAL A N 1
ATOM 741 C CA . VAL A 1 98 ? -16.462 1.572 16.797 1.00 91.31 98 VAL A CA 1
ATOM 742 C C . VAL A 1 98 ? -16.400 0.090 16.471 1.00 91.31 98 VAL A C 1
ATOM 744 O O . VAL A 1 98 ? -17.371 -0.635 16.684 1.00 91.31 98 VAL A O 1
ATOM 747 N N . VAL A 1 99 ? -15.252 -0.362 15.987 1.00 92.44 99 VAL A N 1
ATOM 748 C CA . VAL A 1 99 ? -14.994 -1.764 15.660 1.00 92.44 99 VAL A CA 1
ATOM 749 C C . VAL A 1 99 ? -13.650 -2.197 16.231 1.00 92.44 99 VAL A C 1
ATOM 751 O O . VAL A 1 99 ? -12.731 -1.388 16.394 1.00 92.44 99 VAL A O 1
ATOM 754 N N . LEU A 1 100 ? -13.538 -3.490 16.517 1.00 91.62 100 LEU A N 1
ATOM 755 C CA . LEU A 1 100 ? -12.253 -4.154 16.671 1.00 91.62 100 LEU A CA 1
ATOM 756 C C . LEU A 1 100 ? -11.889 -4.820 15.351 1.00 91.62 100 LEU A C 1
ATOM 758 O O . LEU A 1 100 ? -12.677 -5.591 14.807 1.00 91.62 100 LEU A O 1
ATOM 762 N N . ILE A 1 101 ? -10.694 -4.522 14.856 1.00 89.38 101 ILE A N 1
ATOM 763 C CA . ILE A 1 101 ? -10.162 -5.069 13.613 1.00 89.38 101 ILE A CA 1
ATOM 764 C C . ILE A 1 101 ? -9.093 -6.091 13.993 1.00 89.38 101 ILE A C 1
ATOM 766 O O . ILE A 1 101 ? -8.070 -5.690 14.560 1.00 89.38 101 ILE A O 1
ATOM 770 N N . PRO A 1 102 ? -9.321 -7.393 13.750 1.00 85.75 102 PRO A N 1
ATOM 771 C CA . PRO A 1 102 ? -8.321 -8.407 14.041 1.00 85.75 102 PRO A CA 1
ATOM 772 C C . PRO A 1 102 ? -7.073 -8.125 13.206 1.00 85.75 102 PRO A C 1
ATOM 774 O O . PRO A 1 102 ? -7.159 -7.689 12.055 1.00 85.75 102 PRO A O 1
ATOM 777 N N . THR A 1 103 ? -5.915 -8.284 13.832 1.00 71.44 103 THR A N 1
ATOM 778 C CA . THR A 1 103 ? -4.626 -8.011 13.195 1.00 71.44 103 THR A CA 1
ATOM 779 C C . THR A 1 103 ? -4.141 -9.241 12.421 1.00 71.44 103 THR A C 1
ATOM 781 O O . THR A 1 103 ? -3.589 -9.092 11.332 1.00 71.44 103 THR A O 1
ATOM 784 N N . ASP A 1 104 ? -4.468 -10.443 12.895 1.00 68.88 104 ASP A N 1
ATOM 785 C CA . ASP A 1 104 ? -4.207 -11.727 12.248 1.00 68.88 104 ASP A CA 1
ATOM 786 C C . ASP A 1 104 ? -5.506 -12.488 11.917 1.00 68.88 104 ASP A C 1
ATOM 788 O O . ASP A 1 104 ? -6.615 -11.973 12.058 1.00 68.88 104 ASP A O 1
ATOM 792 N N . ASP A 1 105 ? -5.375 -13.732 11.446 1.00 66.75 105 ASP A N 1
ATOM 793 C CA . ASP A 1 105 ? -6.522 -14.605 11.161 1.00 66.75 105 ASP A CA 1
ATOM 794 C C . ASP A 1 105 ? -7.269 -15.048 12.445 1.00 66.75 105 ASP A C 1
ATOM 796 O O . ASP A 1 105 ? -8.307 -15.711 12.353 1.00 66.75 105 ASP A O 1
ATOM 800 N N . GLY A 1 106 ? -6.758 -14.688 13.630 1.00 65.06 106 GLY A N 1
ATOM 801 C CA . GLY A 1 106 ? -7.337 -14.990 14.931 1.00 65.06 106 GLY A CA 1
ATOM 802 C C . GLY A 1 106 ? -8.414 -13.995 15.375 1.00 65.06 106 GLY A C 1
ATOM 803 O O . GLY A 1 106 ? -8.587 -12.905 14.837 1.00 65.06 106 GLY A O 1
ATOM 804 N N . GLU A 1 107 ? -9.157 -14.378 16.413 1.00 69.75 107 GLU A N 1
ATOM 805 C CA . GLU A 1 107 ? -10.208 -13.546 17.021 1.00 69.75 107 GLU A CA 1
ATOM 806 C C . GLU A 1 107 ? -9.772 -12.924 18.357 1.00 69.75 107 GLU A C 1
ATOM 808 O O . GLU A 1 107 ? -10.605 -12.544 19.185 1.00 69.75 107 GLU A O 1
ATOM 813 N N . ASN A 1 108 ? -8.460 -12.823 18.596 1.00 78.25 108 ASN A N 1
ATOM 814 C CA . ASN A 1 108 ? -7.946 -12.259 19.836 1.00 78.25 108 ASN A CA 1
ATOM 815 C C . ASN A 1 108 ? -8.273 -10.758 19.921 1.00 78.25 108 ASN A C 1
ATOM 817 O O . ASN A 1 108 ? -7.754 -9.931 19.172 1.00 78.25 108 ASN A O 1
ATOM 821 N N . ARG A 1 109 ? -9.153 -10.405 20.861 1.00 83.94 109 ARG A N 1
ATOM 822 C CA . ARG A 1 109 ? -9.637 -9.032 21.059 1.00 83.94 109 ARG A CA 1
ATOM 823 C C . ARG A 1 109 ? -8.566 -8.111 21.639 1.00 83.94 109 ARG A C 1
ATOM 825 O O . ARG A 1 109 ? -8.616 -6.910 21.381 1.00 83.94 109 ARG A O 1
ATOM 832 N N . ASP A 1 110 ? -7.602 -8.659 22.379 1.00 76.81 110 ASP A N 1
ATOM 833 C CA . ASP A 1 110 ? -6.554 -7.875 23.040 1.00 76.81 110 ASP A CA 1
ATOM 834 C C . ASP A 1 110 ? -5.539 -7.330 22.030 1.00 76.81 110 ASP A C 1
ATOM 836 O O . ASP A 1 110 ? -5.116 -6.176 22.126 1.00 76.81 110 ASP A O 1
ATOM 840 N N . SER A 1 111 ? -5.202 -8.133 21.015 1.00 75.94 111 SER A N 1
ATOM 841 C CA . SER A 1 111 ? -4.313 -7.743 19.914 1.00 75.94 111 SER A CA 1
ATOM 842 C C . SER A 1 111 ? -5.037 -7.023 18.769 1.00 75.94 111 SER A C 1
ATOM 844 O O . SER A 1 111 ? -4.381 -6.494 17.864 1.00 75.94 111 SER A O 1
ATOM 846 N N . ALA A 1 112 ? -6.373 -6.983 18.789 1.00 85.38 112 ALA A N 1
ATOM 847 C CA . ALA A 1 112 ? -7.169 -6.321 17.767 1.00 85.38 112 ALA A CA 1
ATOM 848 C C . ALA A 1 112 ? -7.029 -4.791 17.830 1.00 85.38 112 ALA A C 1
ATOM 850 O O . ALA A 1 112 ? -6.982 -4.152 18.888 1.00 85.38 112 ALA A O 1
ATOM 851 N N . MET A 1 113 ? -7.000 -4.175 16.654 1.00 85.75 113 MET A N 1
ATOM 852 C CA . MET A 1 113 ? -6.934 -2.732 16.511 1.00 85.75 113 MET A CA 1
ATOM 853 C C . MET A 1 113 ? -8.310 -2.110 16.765 1.00 85.75 113 MET A C 1
ATOM 855 O O . MET A 1 113 ? -9.279 -2.411 16.074 1.00 85.75 113 MET A O 1
ATOM 859 N N . LEU A 1 114 ? -8.389 -1.201 17.736 1.00 89.69 114 LEU A N 1
ATOM 860 C CA . LEU A 1 114 ? -9.596 -0.421 18.000 1.00 89.69 114 LEU A CA 1
ATOM 861 C C . LEU A 1 114 ? -9.682 0.740 17.008 1.00 89.69 114 LEU A C 1
ATOM 863 O O . LEU A 1 114 ? -8.795 1.595 16.986 1.00 89.69 114 LEU A O 1
ATOM 867 N N . ALA A 1 115 ? -10.747 0.790 16.213 1.00 90.44 115 ALA A N 1
ATOM 868 C CA . ALA A 1 115 ? -10.940 1.823 15.203 1.00 90.44 115 ALA A CA 1
ATOM 869 C C . ALA A 1 115 ? -12.337 2.445 15.284 1.00 90.44 115 ALA A C 1
ATOM 871 O O . ALA A 1 115 ? -13.311 1.787 15.649 1.00 90.44 115 ALA A O 1
ATOM 872 N N . VAL A 1 116 ? -12.427 3.728 14.941 1.00 91.31 116 VAL A N 1
ATOM 873 C CA . VAL A 1 116 ? -13.671 4.505 14.915 1.00 91.31 116 VAL A CA 1
ATOM 874 C C . VAL A 1 116 ? -13.933 4.935 13.484 1.00 91.31 116 VAL A C 1
ATOM 876 O O . VAL A 1 116 ? -13.040 5.480 12.838 1.00 91.31 116 VAL A O 1
ATOM 879 N N . TYR A 1 117 ? -15.146 4.711 12.993 1.00 90.62 117 TYR A N 1
ATOM 880 C CA . TYR A 1 117 ? -15.564 5.252 11.708 1.00 90.62 117 TYR A CA 1
ATOM 881 C C . TYR A 1 117 ? -15.679 6.772 11.774 1.00 90.62 117 TYR A C 1
ATOM 883 O O . TYR A 1 117 ? -16.350 7.334 12.644 1.00 90.62 117 TYR A O 1
ATOM 891 N N . ASP A 1 118 ? -15.059 7.420 10.807 1.00 87.75 118 ASP A N 1
ATOM 892 C CA . ASP A 1 118 ? -15.133 8.846 10.592 1.00 87.75 118 ASP A CA 1
ATOM 893 C C . ASP A 1 118 ? -16.050 9.103 9.394 1.00 87.75 118 ASP A C 1
ATOM 895 O O . ASP A 1 118 ? -15.738 8.713 8.272 1.00 87.75 118 ASP A O 1
ATOM 899 N N . ALA A 1 119 ? -17.217 9.699 9.646 1.00 84.19 119 ALA A N 1
ATOM 900 C CA . ALA A 1 119 ? -18.230 9.918 8.618 1.00 84.19 119 ALA A CA 1
ATOM 901 C C . ALA A 1 119 ? -17.825 10.991 7.599 1.00 84.19 119 ALA A C 1
ATOM 903 O O . ALA A 1 119 ? -18.234 10.892 6.446 1.00 84.19 119 ALA A O 1
ATOM 904 N N . ASP A 1 120 ? -17.016 11.967 8.016 1.00 83.56 120 ASP A N 1
ATOM 905 C CA . ASP A 1 120 ? -16.498 13.011 7.130 1.00 83.56 120 ASP A CA 1
ATOM 906 C C . ASP A 1 120 ? -15.430 12.419 6.201 1.00 83.56 120 ASP A C 1
ATOM 908 O O . ASP A 1 120 ? -15.342 12.743 5.019 1.00 83.56 120 ASP A O 1
ATOM 912 N N . GLU A 1 121 ? -14.649 11.479 6.733 1.00 82.88 121 GLU A N 1
ATOM 913 C CA . GLU A 1 121 ? -13.604 10.779 5.993 1.00 82.88 121 GLU A CA 1
ATOM 914 C C . GLU A 1 121 ? -14.103 9.557 5.211 1.00 82.88 121 GLU A C 1
ATOM 916 O O . GLU A 1 121 ? -13.450 9.139 4.259 1.00 82.88 121 GLU A O 1
ATOM 921 N N . GLY A 1 122 ? -15.234 8.954 5.574 1.00 86.69 122 GLY A N 1
ATOM 922 C CA . GLY A 1 122 ? -15.754 7.736 4.942 1.00 86.69 122 GLY A CA 1
ATOM 923 C C . GLY A 1 122 ? -14.940 6.465 5.230 1.00 86.69 122 GLY A C 1
ATOM 924 O O . GLY A 1 122 ? -15.069 5.476 4.510 1.00 86.69 122 GLY A O 1
ATOM 925 N N . CYS A 1 123 ? -14.078 6.467 6.254 1.00 88.56 123 CYS A N 1
ATOM 926 C CA . CYS A 1 123 ? -13.224 5.330 6.615 1.00 88.56 123 CYS A CA 1
ATOM 927 C C . CYS A 1 123 ? -12.996 5.221 8.131 1.00 88.56 123 CYS A C 1
ATOM 929 O O . CYS A 1 123 ? -13.303 6.129 8.901 1.00 88.56 123 CYS A O 1
ATOM 931 N N . HIS A 1 124 ? -12.427 4.104 8.571 1.00 90.44 124 HIS A N 1
ATOM 932 C CA . HIS A 1 124 ? -12.093 3.836 9.965 1.00 90.44 124 HIS A CA 1
ATOM 933 C C . HIS A 1 124 ? -10.699 4.365 10.306 1.00 90.44 124 HIS A C 1
ATOM 935 O O . HIS A 1 124 ? -9.722 4.073 9.621 1.00 90.44 124 HIS A O 1
ATOM 941 N N . VAL A 1 125 ? -10.606 5.106 11.407 1.00 86.44 125 VAL A N 1
ATOM 942 C CA . VAL A 1 125 ? -9.357 5.658 11.938 1.00 86.44 125 VAL A CA 1
ATOM 943 C C . VAL A 1 125 ? -8.996 4.919 13.221 1.00 86.44 125 VAL A C 1
ATOM 945 O O . VAL A 1 125 ? -9.848 4.728 14.092 1.00 86.44 125 VAL A O 1
ATOM 948 N N . GLU A 1 126 ? -7.735 4.503 13.361 1.00 85.25 126 GLU A N 1
ATOM 949 C CA . GLU A 1 126 ? -7.267 3.860 14.591 1.00 85.25 126 GLU A CA 1
ATOM 950 C C . GLU A 1 126 ? -7.436 4.811 15.793 1.00 85.25 126 GLU A C 1
ATOM 952 O O . GLU A 1 126 ? -6.897 5.920 15.828 1.00 85.25 126 GLU A O 1
ATOM 957 N N . ALA A 1 127 ? -8.152 4.354 16.821 1.00 83.88 127 ALA A N 1
ATOM 958 C CA . ALA A 1 127 ? -8.271 5.043 18.099 1.00 83.88 127 ALA A CA 1
ATOM 959 C C . ALA A 1 127 ? -7.066 4.699 18.984 1.00 83.88 127 ALA A C 1
ATOM 961 O O . ALA A 1 127 ? -7.135 3.857 19.883 1.00 83.88 127 ALA A O 1
ATOM 962 N N . PHE A 1 128 ? -5.932 5.345 18.701 1.00 72.50 128 PHE A N 1
ATOM 963 C CA . PHE A 1 128 ? -4.670 5.109 19.400 1.00 72.50 128 PHE A CA 1
ATOM 964 C C . PHE A 1 128 ? -4.204 6.296 20.256 1.00 72.50 128 PHE A C 1
ATOM 966 O O . PHE A 1 128 ? -4.309 7.453 19.871 1.00 72.50 128 PHE A O 1
ATOM 973 N N . GLY A 1 129 ? -3.618 5.990 21.416 1.00 69.25 129 GLY A N 1
ATOM 974 C CA . GLY A 1 129 ? -2.950 6.951 22.287 1.00 69.25 129 GLY A CA 1
ATOM 975 C C . GLY A 1 129 ? -3.914 7.621 23.258 1.00 69.25 129 GLY A C 1
ATOM 976 O O . GLY A 1 129 ? -5.115 7.361 23.248 1.00 69.25 129 GLY A O 1
ATOM 977 N N . SER A 1 130 ? -3.381 8.489 24.115 1.00 63.62 130 SER A N 1
ATOM 978 C CA . SER A 1 130 ? -4.177 9.266 25.074 1.00 63.62 130 SER A CA 1
ATOM 979 C C . SER A 1 130 ? -5.047 10.331 24.396 1.00 63.62 130 SER A C 1
ATOM 981 O O . SER A 1 130 ? -6.100 10.694 24.926 1.00 63.62 130 SER A O 1
ATOM 983 N N . SER A 1 131 ? -4.643 10.777 23.205 1.00 69.62 131 SER A N 1
ATOM 984 C CA . SER A 1 131 ? -5.320 11.800 22.408 1.00 69.62 131 SER A CA 1
ATOM 985 C C . SER A 1 131 ? -5.680 11.247 21.031 1.00 69.62 131 SER A C 1
ATOM 987 O O . SER A 1 131 ? -4.848 11.215 20.129 1.00 69.62 131 SER A O 1
ATOM 989 N N . ASN A 1 132 ? -6.926 10.811 20.876 1.00 81.44 132 ASN A N 1
ATOM 990 C CA . ASN A 1 132 ? -7.526 10.411 19.607 1.00 81.44 132 ASN A CA 1
ATOM 991 C C . ASN A 1 132 ? -9.003 10.817 19.577 1.00 81.44 132 ASN A C 1
ATOM 993 O O . ASN A 1 132 ? -9.528 11.336 20.561 1.00 81.44 132 ASN A O 1
ATOM 997 N N . ARG A 1 133 ? -9.683 10.567 18.453 1.00 78.94 133 ARG A N 1
ATOM 998 C CA . ARG A 1 133 ? -11.095 10.936 18.275 1.00 78.94 133 ARG A CA 1
ATOM 999 C C . ARG A 1 133 ? -11.992 10.326 19.355 1.00 78.94 133 ARG A C 1
ATOM 1001 O O . ARG A 1 133 ? -12.812 11.040 19.918 1.00 78.94 133 ARG A O 1
ATOM 1008 N N . LEU A 1 134 ? -11.790 9.053 19.707 1.00 86.06 134 LEU A N 1
ATOM 1009 C CA . LEU A 1 134 ? -12.567 8.385 20.753 1.00 86.06 134 LEU A CA 1
ATOM 1010 C C . LEU A 1 134 ? -12.321 9.016 22.126 1.00 86.06 134 LEU A C 1
ATOM 1012 O O . LEU A 1 134 ? -13.274 9.348 22.822 1.00 86.06 134 LEU A O 1
ATOM 1016 N N . THR A 1 135 ? -11.059 9.217 22.520 1.00 84.56 135 THR A N 1
ATOM 1017 C CA . THR A 1 135 ? -10.738 9.774 23.844 1.00 84.56 135 THR A CA 1
ATOM 1018 C C . THR A 1 135 ? -11.099 11.251 23.962 1.00 84.56 135 THR A C 1
ATOM 1020 O O . THR A 1 135 ? -11.532 11.676 25.032 1.00 84.56 135 THR A O 1
ATOM 1023 N N . GLY A 1 136 ? -10.973 12.025 22.880 1.00 84.88 136 GLY A N 1
ATOM 1024 C CA . GLY A 1 136 ? -11.458 13.403 22.799 1.00 84.88 136 GLY A CA 1
ATOM 1025 C C . GLY A 1 136 ? -12.961 13.458 23.042 1.00 84.88 136 GLY A C 1
ATOM 1026 O O . GLY A 1 136 ? -13.416 14.136 23.961 1.00 84.88 136 GLY A O 1
ATOM 1027 N N . TRP A 1 137 ? -13.713 12.622 22.328 1.00 84.06 137 TRP A N 1
ATOM 1028 C CA . TRP A 1 137 ? -15.159 12.533 22.486 1.00 84.06 137 TRP A CA 1
ATOM 1029 C C . TRP A 1 137 ? -15.566 12.066 23.890 1.00 84.06 137 TRP A C 1
ATOM 1031 O O . TRP A 1 137 ? -16.424 12.665 24.531 1.00 84.06 137 TRP A O 1
ATOM 1041 N N . MET A 1 138 ? -14.890 11.057 24.448 1.00 88.25 138 MET A N 1
ATOM 1042 C CA . MET A 1 138 ? -15.120 10.626 25.831 1.00 88.25 138 MET A CA 1
ATOM 1043 C C . MET A 1 138 ? -14.913 11.764 26.838 1.00 88.25 138 MET A C 1
ATOM 1045 O O . MET A 1 138 ? -15.702 11.890 27.772 1.00 88.25 138 MET A O 1
ATOM 1049 N N . ARG A 1 139 ? -13.892 12.610 26.655 1.00 87.44 139 ARG A N 1
ATOM 1050 C CA . ARG A 1 139 ? -13.634 13.770 27.527 1.00 87.44 139 ARG A CA 1
ATOM 1051 C C . ARG A 1 139 ? -14.679 14.873 27.366 1.00 87.44 139 ARG A C 1
ATOM 1053 O O . ARG A 1 139 ? -14.999 15.535 28.348 1.00 87.44 139 ARG A O 1
ATOM 1060 N N . GLU A 1 140 ? -15.247 15.041 26.176 1.00 86.19 140 GLU A N 1
ATOM 1061 C CA . GLU A 1 140 ? -16.361 15.969 25.942 1.00 86.19 140 GLU A CA 1
ATOM 1062 C C . GLU A 1 140 ? -17.653 15.513 26.639 1.00 86.19 140 GLU A C 1
ATOM 1064 O O . GLU A 1 140 ? -18.398 16.336 27.178 1.00 86.19 140 GLU A O 1
ATOM 1069 N N . VAL A 1 141 ? -17.937 14.206 26.651 1.00 86.25 141 VAL A N 1
ATOM 1070 C CA . VAL A 1 141 ? -19.149 13.646 27.282 1.00 86.25 141 VAL A CA 1
ATOM 1071 C C . VAL A 1 141 ? -18.992 13.487 28.798 1.00 86.25 141 VAL A C 1
ATOM 1073 O O . VAL A 1 141 ? -19.920 13.740 29.574 1.00 86.25 141 VAL A O 1
ATOM 1076 N N . PHE A 1 142 ? -17.809 13.073 29.245 1.00 88.56 142 PHE A N 1
ATOM 1077 C CA . PHE A 1 142 ? -17.482 12.786 30.640 1.00 88.56 142 PHE A CA 1
ATOM 1078 C C . PHE A 1 142 ? -16.445 13.781 31.173 1.00 88.56 142 PHE A C 1
ATOM 1080 O O . PHE A 1 142 ? -15.360 13.405 31.603 1.00 88.56 142 PHE A O 1
ATOM 1087 N N . TYR A 1 143 ? -16.811 15.064 31.172 1.00 86.12 143 TYR A N 1
ATOM 1088 C CA . TYR A 1 143 ? -15.915 16.178 31.511 1.00 86.12 143 TYR A CA 1
ATOM 1089 C C . TYR A 1 143 ? -15.237 16.062 32.889 1.00 86.12 143 TYR A C 1
ATOM 1091 O O . TYR A 1 143 ? -14.064 16.389 33.041 1.00 86.12 143 TYR A O 1
ATOM 1099 N N . THR A 1 144 ? -15.961 15.577 33.901 1.00 87.62 144 THR A N 1
ATOM 1100 C CA . THR A 1 144 ? -15.461 15.431 35.280 1.00 87.62 144 THR A CA 1
ATOM 1101 C C . THR A 1 144 ? -14.797 14.081 35.558 1.00 87.62 144 THR A C 1
ATOM 1103 O O . THR A 1 144 ? -14.347 13.846 36.681 1.00 87.62 144 THR A O 1
ATOM 1106 N N . ALA A 1 145 ? -14.758 13.171 34.579 1.00 86.31 145 ALA A N 1
ATOM 1107 C CA . ALA A 1 145 ? -14.258 11.821 34.795 1.00 86.31 145 ALA A CA 1
ATOM 1108 C C . ALA A 1 145 ? -12.736 11.796 34.986 1.00 86.31 145 ALA A C 1
ATOM 1110 O O . ALA A 1 145 ? -11.967 12.445 34.274 1.00 86.31 145 ALA A O 1
ATOM 1111 N N . LYS A 1 146 ? -12.293 10.984 35.949 1.00 88.50 146 LYS A N 1
ATOM 1112 C CA . LYS A 1 146 ? -10.871 10.701 36.178 1.00 88.50 146 LYS A CA 1
ATOM 1113 C C . LYS A 1 146 ? -10.320 9.796 35.072 1.00 88.50 146 LYS A C 1
ATOM 1115 O O . LYS A 1 146 ? -11.067 9.045 34.452 1.00 88.50 146 LYS A O 1
ATOM 1120 N N . GLY A 1 147 ? -8.997 9.794 34.888 1.00 86.75 147 GLY A N 1
ATOM 1121 C CA . GLY A 1 147 ? -8.326 8.913 33.918 1.00 86.75 147 GLY A CA 1
ATOM 1122 C C . GLY A 1 147 ? -8.699 7.435 34.085 1.00 86.75 147 GLY A C 1
ATOM 1123 O O . GLY A 1 147 ? -9.090 6.803 33.115 1.00 86.75 147 GLY A O 1
ATOM 1124 N N . SER A 1 148 ? -8.735 6.934 35.325 1.00 90.81 148 SER A N 1
ATOM 1125 C CA . SER A 1 148 ? -9.114 5.544 35.620 1.00 90.81 148 SER A CA 1
ATOM 1126 C C . SER A 1 148 ? -10.531 5.172 35.170 1.00 90.81 148 SER A C 1
ATOM 1128 O O . SER A 1 148 ? -10.768 4.035 34.778 1.00 90.81 148 SER A O 1
ATOM 1130 N N . TYR A 1 149 ? -11.471 6.123 35.197 1.00 91.69 149 TYR A N 1
ATOM 1131 C CA . TYR A 1 149 ? -12.828 5.914 34.691 1.00 91.69 149 TYR A CA 1
ATOM 1132 C C . TYR A 1 149 ? -12.830 5.788 33.163 1.00 91.69 149 TYR A C 1
ATOM 1134 O O . TYR A 1 149 ? -13.510 4.924 32.614 1.00 91.69 149 TYR A O 1
ATOM 1142 N N . LEU A 1 150 ? -12.052 6.629 32.471 1.00 89.56 150 LEU A N 1
ATOM 1143 C CA . LEU A 1 150 ? -11.912 6.568 31.014 1.00 89.56 150 LEU A CA 1
ATOM 1144 C C . LEU A 1 150 ? -11.207 5.279 30.573 1.00 89.56 150 LEU A C 1
ATOM 1146 O O . LEU A 1 150 ? -11.632 4.672 29.596 1.00 89.56 150 LEU A O 1
ATOM 1150 N N . ASP A 1 151 ? -10.191 4.832 31.312 1.00 89.25 151 ASP A N 1
ATOM 1151 C CA . ASP A 1 151 ? -9.502 3.564 31.048 1.00 89.25 151 ASP A CA 1
ATOM 1152 C C . ASP A 1 151 ? -10.460 2.375 31.184 1.00 89.25 151 ASP A C 1
ATOM 1154 O O . ASP A 1 151 ? -10.481 1.495 30.326 1.00 89.25 151 ASP A O 1
ATOM 1158 N N . GLU A 1 152 ? -11.307 2.375 32.216 1.00 92.31 152 GLU A N 1
ATOM 1159 C CA . GLU A 1 152 ? -12.321 1.336 32.411 1.00 92.31 152 GLU A CA 1
ATOM 1160 C C . GLU A 1 152 ? -13.406 1.371 31.328 1.00 92.31 152 GLU A C 1
ATOM 1162 O O . GLU A 1 152 ? -13.828 0.329 30.829 1.00 92.31 152 GLU A O 1
ATOM 1167 N N . CYS A 1 153 ? -13.807 2.567 30.886 1.00 91.50 153 CYS A N 1
ATOM 1168 C CA . CYS A 1 153 ? -14.687 2.715 29.729 1.00 91.50 153 CYS A CA 1
ATOM 1169 C C . CYS A 1 153 ? -14.031 2.156 28.458 1.00 91.50 153 CYS A C 1
ATOM 1171 O O . CYS A 1 153 ? -14.696 1.474 27.689 1.00 91.50 153 CYS A O 1
ATOM 1173 N N . LEU A 1 154 ? -12.739 2.412 28.225 1.00 89.56 154 LEU A N 1
ATOM 1174 C CA . LEU A 1 154 ? -12.010 1.884 27.066 1.00 89.56 154 LEU A CA 1
ATOM 1175 C C . LEU A 1 154 ? -11.886 0.356 27.104 1.00 89.56 154 LEU A C 1
ATOM 1177 O O . LEU A 1 154 ? -12.005 -0.274 26.052 1.00 89.56 154 LEU A O 1
ATOM 1181 N N . ARG A 1 155 ? -11.678 -0.243 28.285 1.00 90.50 155 ARG A N 1
ATOM 1182 C CA . ARG A 1 155 ? -11.732 -1.706 28.467 1.00 90.50 155 ARG A CA 1
ATOM 1183 C C . ARG A 1 155 ? -13.118 -2.241 28.120 1.00 90.50 155 ARG A C 1
ATOM 1185 O O . ARG A 1 155 ? -13.234 -3.093 27.249 1.00 90.50 155 ARG A O 1
ATOM 1192 N N . ALA A 1 156 ? -14.173 -1.645 28.675 1.00 92.56 156 ALA A N 1
ATOM 1193 C CA . ALA A 1 156 ? -15.544 -2.042 28.368 1.00 92.56 156 ALA A CA 1
ATOM 1194 C C . ALA A 1 156 ? -15.909 -1.850 26.880 1.00 92.56 156 ALA A C 1
ATOM 1196 O O . ALA A 1 156 ? -16.619 -2.675 26.311 1.00 92.56 156 ALA A O 1
ATOM 1197 N N . ILE A 1 157 ? -15.405 -0.802 26.215 1.00 92.12 157 ILE A N 1
ATOM 1198 C CA . ILE A 1 157 ? -15.559 -0.617 24.762 1.00 92.12 157 ILE A CA 1
ATOM 1199 C C . ILE A 1 157 ? -14.890 -1.766 24.011 1.00 92.12 157 ILE A C 1
ATOM 1201 O O . ILE A 1 157 ? -15.503 -2.310 23.100 1.00 92.12 157 ILE A O 1
ATOM 1205 N N . ARG A 1 158 ? -13.666 -2.163 24.383 1.00 90.62 158 ARG A N 1
ATOM 1206 C CA . ARG A 1 158 ? -13.006 -3.330 23.779 1.00 90.62 158 ARG A CA 1
ATOM 1207 C C . ARG A 1 158 ? -13.798 -4.615 24.009 1.00 90.62 158 ARG A C 1
ATOM 1209 O O . ARG A 1 158 ? -13.933 -5.404 23.081 1.00 90.62 158 ARG A O 1
ATOM 1216 N N . ASP A 1 159 ? -14.391 -4.812 25.180 1.00 90.69 159 ASP A N 1
ATOM 1217 C CA . ASP A 1 159 ? -15.200 -6.005 25.465 1.00 90.69 159 ASP A CA 1
ATOM 1218 C C . ASP A 1 159 ? -16.486 -6.064 24.630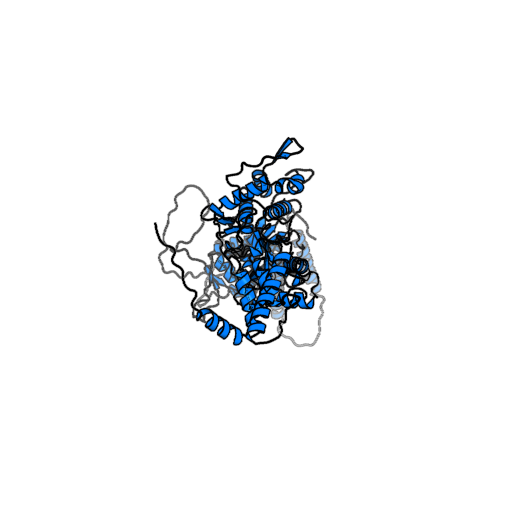 1.00 90.69 159 ASP A C 1
ATOM 1220 O O . ASP A 1 159 ? -16.932 -7.142 24.243 1.00 90.69 159 ASP A O 1
ATOM 1224 N N . LEU A 1 160 ? -17.082 -4.906 24.337 1.00 90.94 160 LEU A N 1
ATOM 1225 C CA . LEU A 1 160 ? -18.408 -4.799 23.722 1.00 90.94 160 LEU A CA 1
ATOM 1226 C C . LEU A 1 160 ? -18.384 -4.509 22.214 1.00 90.94 160 LEU A C 1
ATOM 1228 O O . LEU A 1 160 ? -19.344 -4.842 21.519 1.00 90.94 160 LEU A O 1
ATOM 1232 N N . ALA A 1 161 ? -17.325 -3.883 21.695 1.00 91.88 161 ALA A N 1
ATOM 1233 C CA . ALA A 1 161 ? -17.239 -3.494 20.291 1.00 91.88 161 ALA A CA 1
ATOM 1234 C C . ALA A 1 161 ? -17.304 -4.726 19.369 1.00 91.88 161 ALA A C 1
ATOM 1236 O O . ALA A 1 161 ? -16.694 -5.759 19.658 1.00 91.88 161 ALA A O 1
ATOM 1237 N N . PRO A 1 162 ? -18.019 -4.659 18.238 1.00 91.38 162 PRO A N 1
ATOM 1238 C CA . PRO A 1 162 ? -18.060 -5.768 17.298 1.00 91.38 162 PRO A CA 1
ATOM 1239 C C . PRO A 1 162 ? -16.669 -6.026 16.705 1.00 91.38 162 PRO A C 1
ATOM 1241 O O . PRO A 1 162 ? -15.990 -5.101 16.253 1.00 91.38 162 PRO A O 1
ATOM 1244 N N . LEU A 1 163 ? -16.270 -7.299 16.673 1.00 91.38 163 LEU A N 1
ATOM 1245 C CA . LEU A 1 163 ? -15.115 -7.742 15.900 1.00 91.38 163 LEU A CA 1
ATOM 1246 C C . LEU A 1 163 ? -15.524 -7.786 14.420 1.00 91.38 163 LEU A C 1
ATOM 1248 O O . LEU A 1 163 ? -16.543 -8.392 14.061 1.00 91.38 163 LEU A O 1
ATOM 1252 N N . ARG A 1 164 ? -14.775 -7.086 13.568 1.00 91.12 164 ARG A N 1
ATOM 1253 C CA . ARG A 1 164 ? -15.041 -6.957 12.133 1.00 91.12 164 ARG A CA 1
ATOM 1254 C C . ARG A 1 164 ? -13.728 -6.990 11.365 1.00 91.12 164 ARG A C 1
ATOM 1256 O O . ARG A 1 164 ? -12.821 -6.213 11.649 1.00 91.12 164 ARG A O 1
ATOM 1263 N N . ARG A 1 165 ? -13.639 -7.881 10.379 1.00 89.00 165 ARG A N 1
ATOM 1264 C CA . ARG A 1 165 ? -12.491 -7.948 9.469 1.00 89.00 165 ARG A CA 1
ATOM 1265 C C . ARG A 1 165 ? -12.501 -6.755 8.522 1.00 89.00 165 ARG A C 1
ATOM 1267 O O . ARG A 1 165 ? -13.567 -6.232 8.199 1.00 89.00 165 ARG A O 1
ATOM 1274 N N . GLN A 1 166 ? -11.311 -6.342 8.097 1.00 88.50 166 GLN A N 1
ATOM 1275 C CA . GLN A 1 166 ? -11.175 -5.355 7.034 1.00 88.50 166 GLN A CA 1
ATOM 1276 C C . GLN A 1 166 ? -11.826 -5.888 5.748 1.00 88.50 166 GLN A C 1
ATOM 1278 O O . GLN A 1 166 ? -11.856 -7.093 5.528 1.00 88.50 166 GLN A O 1
ATOM 1283 N N . CYS A 1 167 ? -12.345 -4.999 4.907 1.00 89.56 167 CYS A N 1
ATOM 1284 C CA . CYS A 1 167 ? -12.835 -5.352 3.584 1.00 89.56 167 CYS A CA 1
ATOM 1285 C C . CYS A 1 167 ? -11.698 -5.967 2.754 1.00 89.56 167 CYS A C 1
ATOM 1287 O O . CYS A 1 167 ? -10.655 -5.337 2.565 1.00 89.56 167 CYS A O 1
ATOM 1289 N N . GLU A 1 168 ? -11.910 -7.192 2.276 1.00 88.31 168 GLU A N 1
ATOM 1290 C CA . GLU A 1 168 ? -10.945 -7.943 1.459 1.00 88.31 168 GLU A CA 1
ATOM 1291 C C . GLU A 1 168 ? -11.343 -8.005 -0.019 1.00 88.31 168 GLU A C 1
ATOM 1293 O O . GLU A 1 168 ? -10.588 -8.539 -0.824 1.00 88.31 168 GLU A O 1
ATOM 1298 N N . ASP A 1 169 ? -12.501 -7.444 -0.375 1.00 91.12 169 ASP A N 1
ATOM 1299 C CA . ASP A 1 169 ? -13.001 -7.431 -1.746 1.00 91.12 169 ASP A CA 1
ATOM 1300 C C . ASP A 1 169 ? -12.059 -6.643 -2.670 1.00 91.12 169 ASP A C 1
ATOM 1302 O O . ASP A 1 169 ? -11.857 -5.437 -2.500 1.00 91.12 169 ASP A O 1
ATOM 1306 N N . SER A 1 170 ? -11.457 -7.349 -3.628 1.00 90.25 170 SER A N 1
ATOM 1307 C CA . SER A 1 170 ? -10.523 -6.795 -4.607 1.00 90.25 170 SER A CA 1
ATOM 1308 C C . SER A 1 170 ? -11.215 -6.017 -5.729 1.00 90.25 170 SER A C 1
ATOM 1310 O O . SER A 1 170 ? -10.550 -5.259 -6.434 1.00 90.25 170 SER A O 1
ATOM 1312 N N . ASP A 1 171 ? -12.527 -6.188 -5.912 1.00 92.00 171 ASP A N 1
ATOM 1313 C CA . ASP A 1 171 ? -13.291 -5.446 -6.918 1.00 92.00 171 ASP A CA 1
ATOM 1314 C C . ASP A 1 171 ? -13.599 -4.007 -6.485 1.00 92.00 171 ASP A C 1
ATOM 1316 O O . ASP A 1 171 ? -13.972 -3.177 -7.309 1.00 92.00 171 ASP A O 1
ATOM 1320 N N . LEU A 1 172 ? -13.433 -3.690 -5.198 1.00 92.75 172 LEU A N 1
ATOM 1321 C CA . LEU A 1 172 ? -13.785 -2.385 -4.650 1.00 92.75 172 LEU A CA 1
ATOM 1322 C C . LEU A 1 172 ? -12.590 -1.435 -4.609 1.00 92.75 172 LEU A C 1
ATOM 1324 O O . LEU A 1 172 ? -11.531 -1.751 -4.063 1.00 92.75 172 LEU A O 1
ATOM 1328 N N . VAL A 1 173 ? -12.809 -0.210 -5.085 1.00 93.44 173 VAL A N 1
ATOM 1329 C CA . VAL A 1 173 ? -11.904 0.925 -4.881 1.00 93.44 173 VAL A CA 1
ATOM 1330 C C . VAL A 1 173 ? -12.614 1.995 -4.072 1.00 93.44 173 VAL A C 1
ATOM 1332 O O . VAL A 1 173 ? -13.685 2.475 -4.436 1.00 93.44 173 VAL A O 1
ATOM 1335 N N . PHE A 1 174 ? -12.006 2.390 -2.959 1.00 92.81 174 PHE A N 1
ATOM 1336 C CA . PHE A 1 174 ? -12.517 3.458 -2.109 1.00 92.81 174 PHE A CA 1
ATOM 1337 C C . PHE A 1 174 ? -11.921 4.781 -2.595 1.00 92.81 174 PHE A C 1
ATOM 1339 O O . PHE A 1 174 ? -10.759 5.060 -2.308 1.00 92.81 174 PHE A O 1
ATOM 1346 N N . PHE A 1 175 ? -12.690 5.569 -3.343 1.00 93.81 175 PHE A N 1
ATOM 1347 C CA . PHE A 1 175 ? -12.333 6.922 -3.780 1.00 93.81 175 PHE A CA 1
ATOM 1348 C C . PHE A 1 175 ? -12.778 7.973 -2.760 1.00 93.81 175 PHE A C 1
ATOM 1350 O O . PHE A 1 175 ? -13.348 7.641 -1.722 1.00 93.81 175 PHE A O 1
ATOM 1357 N N . GLU A 1 176 ? -12.499 9.249 -3.028 1.00 90.94 176 GLU A N 1
ATOM 1358 C CA . GLU A 1 176 ? -12.817 10.331 -2.092 1.00 90.94 176 GLU A CA 1
ATOM 1359 C C . GLU A 1 176 ? -14.328 10.468 -1.861 1.00 90.94 176 GLU A C 1
ATOM 1361 O O . GLU A 1 176 ? -14.753 10.770 -0.745 1.00 90.94 176 GLU A O 1
ATOM 1366 N N . ASP A 1 177 ? -15.115 10.243 -2.911 1.00 90.38 177 ASP A N 1
ATOM 1367 C CA . ASP A 1 177 ? -16.550 10.501 -2.989 1.00 90.38 177 ASP A CA 1
ATOM 1368 C C . ASP A 1 177 ? -17.422 9.236 -3.025 1.00 90.38 177 ASP A C 1
ATOM 1370 O O . ASP A 1 177 ? -18.623 9.320 -2.758 1.00 90.38 177 ASP A O 1
ATOM 1374 N N . CYS A 1 178 ? -16.854 8.073 -3.353 1.00 93.50 178 CYS A N 1
ATOM 1375 C CA . CYS A 1 178 ? -17.611 6.831 -3.494 1.00 93.50 178 CYS A CA 1
ATOM 1376 C C . CYS A 1 178 ? -16.771 5.563 -3.287 1.00 93.50 178 CYS A C 1
ATOM 1378 O O . CYS A 1 178 ? -15.540 5.574 -3.282 1.00 93.50 178 CYS A O 1
ATOM 1380 N N . VAL A 1 179 ? -17.473 4.441 -3.143 1.00 95.19 179 VAL A N 1
ATOM 1381 C CA . VAL A 1 179 ? -16.945 3.093 -3.353 1.00 95.19 179 VAL A CA 1
ATOM 1382 C C . VAL A 1 179 ? -17.283 2.688 -4.784 1.00 95.19 179 VAL A C 1
ATOM 1384 O O . VAL A 1 179 ? -18.454 2.693 -5.157 1.00 95.19 179 VAL A O 1
ATOM 1387 N N . TYR A 1 180 ? -16.271 2.377 -5.585 1.00 95.00 180 TYR A N 1
ATOM 1388 C CA . TYR A 1 180 ? -16.407 2.036 -6.999 1.00 95.00 180 TYR A CA 1
ATOM 1389 C C . TYR A 1 180 ? -16.163 0.544 -7.220 1.00 95.00 180 TYR A C 1
ATOM 1391 O O . TYR A 1 180 ? -15.153 0.016 -6.753 1.00 95.00 180 TYR A O 1
ATOM 1399 N N . HIS A 1 181 ? -17.067 -0.107 -7.949 1.00 93.88 181 HIS A N 1
ATOM 1400 C CA . HIS A 1 181 ? -16.945 -1.496 -8.381 1.00 93.88 181 HIS A CA 1
ATOM 1401 C C . HIS A 1 181 ? -16.243 -1.551 -9.736 1.00 93.88 181 HIS A C 1
ATOM 1403 O O . HIS A 1 181 ? -16.754 -1.024 -10.725 1.00 93.88 181 HIS A O 1
ATOM 1409 N N . VAL A 1 182 ? -15.073 -2.180 -9.805 1.00 92.44 182 VAL A N 1
ATOM 1410 C CA . VAL A 1 182 ? -14.270 -2.202 -11.037 1.00 92.44 182 VAL A CA 1
ATOM 1411 C C . VAL A 1 182 ? -14.919 -3.052 -12.123 1.00 92.44 182 VAL A C 1
ATOM 1413 O O . VAL A 1 182 ? -14.900 -2.664 -13.289 1.00 92.44 182 VAL A O 1
ATOM 1416 N N . SER A 1 183 ? -15.517 -4.179 -11.746 1.00 90.31 183 SER A N 1
ATOM 1417 C CA . SER A 1 183 ? -16.149 -5.120 -12.668 1.00 90.31 183 SER A CA 1
ATOM 1418 C C . SER A 1 183 ? -17.434 -4.586 -13.310 1.00 90.31 183 SER A C 1
ATOM 1420 O O . SER A 1 183 ? -17.667 -4.831 -14.494 1.00 90.31 183 SER A O 1
ATOM 1422 N N . THR A 1 184 ? -18.263 -3.857 -12.555 1.00 90.94 184 THR A N 1
ATOM 1423 C CA . THR A 1 184 ? -19.580 -3.373 -13.013 1.00 90.94 184 THR A CA 1
ATOM 1424 C C . THR A 1 184 ? -19.600 -1.888 -13.370 1.00 90.94 184 THR A C 1
ATOM 1426 O O . THR A 1 184 ? -20.476 -1.451 -14.114 1.00 90.94 184 THR A O 1
ATOM 1429 N N . GLY A 1 185 ? -18.661 -1.096 -12.846 1.00 90.38 185 GLY A N 1
ATOM 1430 C CA . GLY A 1 185 ? -18.673 0.365 -12.938 1.00 90.38 185 GLY A CA 1
ATOM 1431 C C . GLY A 1 185 ? -19.676 1.051 -12.001 1.00 90.38 185 GLY A C 1
ATOM 1432 O O . GLY A 1 185 ? -19.863 2.270 -12.081 1.00 90.38 185 GLY A O 1
ATOM 1433 N N . GLU A 1 186 ? -20.333 0.292 -11.119 1.00 93.12 186 GLU A N 1
ATOM 1434 C CA . GLU A 1 186 ? -21.307 0.814 -10.161 1.00 93.12 186 GLU A CA 1
ATOM 1435 C C . GLU A 1 186 ? -20.638 1.583 -9.016 1.00 93.12 186 GLU A C 1
ATOM 1437 O O . GLU A 1 186 ? -19.462 1.396 -8.687 1.00 93.12 186 GLU A O 1
ATOM 1442 N N . ARG A 1 187 ? -21.410 2.485 -8.403 1.00 94.81 187 ARG A N 1
ATOM 1443 C CA . ARG A 1 187 ? -20.954 3.366 -7.327 1.00 94.81 187 ARG A CA 1
ATOM 1444 C C . ARG A 1 187 ? -21.876 3.268 -6.140 1.00 94.81 187 ARG A C 1
ATOM 1446 O O . ARG A 1 187 ? -23.091 3.387 -6.277 1.00 94.81 187 ARG A O 1
ATOM 1453 N N . GLU A 1 188 ? -21.275 3.182 -4.969 1.00 94.38 188 GLU A N 1
ATOM 1454 C CA . GLU A 1 188 ? -21.988 3.136 -3.707 1.00 94.38 188 GLU A CA 1
ATOM 1455 C C . GLU A 1 188 ? -21.435 4.179 -2.728 1.00 94.38 188 GLU A C 1
ATOM 1457 O O . GLU A 1 188 ? -20.253 4.533 -2.783 1.00 94.38 188 GLU A O 1
ATOM 1462 N N . PRO A 1 189 ? -22.265 4.700 -1.810 1.00 94.31 189 PRO A N 1
ATOM 1463 C CA . PRO A 1 189 ? -21.781 5.576 -0.753 1.00 94.31 189 PRO A CA 1
ATOM 1464 C C . PRO A 1 189 ? -20.889 4.811 0.236 1.00 94.31 189 PRO A C 1
ATOM 1466 O O . PRO A 1 189 ? -21.037 3.605 0.445 1.00 94.31 189 PRO A O 1
ATOM 1469 N N . HIS A 1 190 ? -19.992 5.529 0.913 1.00 92.62 190 HIS A N 1
ATOM 1470 C CA . HIS A 1 190 ? -19.244 4.956 2.031 1.00 92.62 190 HIS A CA 1
ATOM 1471 C C . HIS A 1 190 ? -20.193 4.503 3.146 1.00 92.62 190 HIS A C 1
ATOM 1473 O O . HIS A 1 190 ? -21.133 5.211 3.514 1.00 92.62 190 HIS A O 1
ATOM 1479 N N . SER A 1 191 ? -19.912 3.331 3.713 1.00 90.75 191 SER A N 1
ATOM 1480 C CA . SER A 1 191 ? -20.692 2.758 4.806 1.00 90.75 191 SER A CA 1
ATOM 1481 C C . SER A 1 191 ? -19.779 2.329 5.955 1.00 90.75 191 SER A C 1
ATOM 1483 O O . SER A 1 191 ? -18.750 1.697 5.701 1.00 90.75 191 SER A O 1
ATOM 1485 N N . PRO A 1 192 ? -20.165 2.588 7.220 1.00 88.88 192 PRO A N 1
ATOM 1486 C CA . PRO A 1 192 ? -19.454 2.070 8.387 1.00 88.88 192 PRO A CA 1
ATOM 1487 C C . PRO A 1 192 ? -19.465 0.539 8.480 1.00 88.88 192 PRO A C 1
ATOM 1489 O O . PRO A 1 192 ? -18.655 -0.024 9.210 1.00 88.88 192 PRO A O 1
ATOM 1492 N N . ASP A 1 193 ? -20.357 -0.145 7.758 1.00 89.12 193 ASP A N 1
ATOM 1493 C CA . ASP A 1 193 ? -20.411 -1.610 7.758 1.00 89.12 193 ASP A CA 1
ATOM 1494 C C . ASP A 1 193 ? -19.236 -2.231 6.984 1.00 89.12 193 ASP A C 1
ATOM 1496 O O . ASP A 1 193 ? -18.862 -3.379 7.235 1.00 89.12 193 ASP A O 1
ATOM 1500 N N . ARG A 1 194 ? -18.608 -1.460 6.082 1.00 91.00 194 ARG A N 1
ATOM 1501 C CA . ARG A 1 194 ? -17.375 -1.843 5.389 1.00 91.00 194 ARG A CA 1
ATOM 1502 C C . ARG A 1 194 ? -16.172 -1.295 6.142 1.00 91.00 194 ARG A C 1
ATOM 1504 O O . ARG A 1 194 ? -15.890 -0.096 6.136 1.00 91.00 194 ARG A O 1
ATOM 1511 N N . VAL A 1 195 ? -15.427 -2.189 6.784 1.00 91.12 195 VAL A N 1
ATOM 1512 C CA . VAL A 1 195 ? -14.233 -1.804 7.536 1.00 91.12 195 VAL A CA 1
ATOM 1513 C C . VAL A 1 195 ? -13.075 -1.527 6.589 1.00 91.12 195 VAL A C 1
ATOM 1515 O O . VAL A 1 195 ? -12.523 -2.427 5.966 1.00 91.12 195 VAL A O 1
ATOM 1518 N N . VAL A 1 196 ? -12.682 -0.264 6.506 1.00 89.75 196 VAL A N 1
ATOM 1519 C CA . VAL A 1 196 ? -11.646 0.233 5.598 1.00 89.75 196 VAL A CA 1
ATOM 1520 C C . VAL A 1 196 ? -10.794 1.235 6.350 1.00 89.75 196 VAL A C 1
ATOM 1522 O O . VAL A 1 196 ? -11.338 2.078 7.054 1.00 89.75 196 VAL A O 1
ATOM 1525 N N . LEU A 1 197 ? -9.473 1.153 6.208 1.00 86.94 197 LEU A N 1
ATOM 1526 C CA . LEU A 1 197 ? -8.528 2.036 6.909 1.00 86.94 197 LEU A CA 1
ATOM 1527 C C . LEU A 1 197 ? -8.064 3.204 6.035 1.00 86.94 197 LEU A C 1
ATOM 1529 O O . LEU A 1 197 ? -7.566 4.215 6.532 1.00 86.94 197 LEU A O 1
ATOM 1533 N N . SER A 1 198 ? -8.223 3.071 4.721 1.00 86.12 198 SER A N 1
ATOM 1534 C CA . SER A 1 198 ? -7.715 4.030 3.758 1.00 86.12 198 SER A CA 1
ATOM 1535 C C . SER A 1 198 ? -8.553 4.108 2.488 1.00 86.12 198 SER A C 1
ATOM 1537 O O . SER A 1 198 ? -9.221 3.153 2.109 1.00 86.12 198 SER A O 1
ATOM 1539 N N . LYS A 1 199 ? -8.532 5.281 1.854 1.00 88.50 199 LYS A N 1
ATOM 1540 C CA . LYS A 1 199 ? -9.179 5.563 0.574 1.00 88.50 199 LYS A CA 1
ATOM 1541 C C . LYS A 1 199 ? -8.275 6.459 -0.274 1.00 88.50 199 LYS A C 1
ATOM 1543 O O . LYS A 1 199 ? -7.425 7.166 0.276 1.00 88.50 199 LYS A O 1
ATOM 1548 N N . VAL A 1 200 ? -8.467 6.425 -1.584 1.00 91.44 200 VAL A N 1
ATOM 1549 C CA . VAL A 1 200 ? -7.854 7.319 -2.569 1.00 91.44 200 VAL A CA 1
ATOM 1550 C C . VAL A 1 200 ? -8.486 8.705 -2.416 1.00 91.44 200 VAL A C 1
ATOM 1552 O O . VAL A 1 200 ? -9.702 8.817 -2.320 1.00 91.44 200 VAL A O 1
ATOM 1555 N N . ARG A 1 201 ? -7.678 9.773 -2.377 1.00 87.56 201 ARG A N 1
ATOM 1556 C CA . ARG A 1 201 ? -8.161 11.163 -2.187 1.00 87.56 201 ARG A CA 1
ATOM 1557 C C . ARG A 1 201 ? -8.597 11.869 -3.467 1.00 87.56 201 ARG A C 1
ATOM 1559 O O . ARG A 1 201 ? -9.010 13.026 -3.436 1.00 87.56 201 ARG A O 1
ATOM 1566 N N . THR A 1 202 ? -8.455 11.193 -4.592 1.00 92.44 202 THR A N 1
ATOM 1567 C CA . THR A 1 202 ? -8.967 11.656 -5.877 1.00 92.44 202 THR A CA 1
ATOM 1568 C C . THR A 1 202 ? -10.377 11.112 -6.058 1.00 92.44 202 THR A C 1
ATOM 1570 O O . THR A 1 202 ? -10.679 10.005 -5.613 1.00 92.44 202 THR A O 1
ATOM 1573 N N . ARG A 1 203 ? -11.253 11.909 -6.664 1.00 93.94 203 ARG A N 1
ATOM 1574 C CA . ARG A 1 203 ? -12.620 11.494 -6.990 1.00 93.94 203 ARG A CA 1
ATOM 1575 C C . ARG A 1 203 ? -12.610 10.600 -8.219 1.00 93.94 203 ARG A C 1
ATOM 1577 O O . ARG A 1 203 ? -11.730 10.738 -9.065 1.00 93.94 203 ARG A O 1
ATOM 1584 N N . MET A 1 204 ? -13.602 9.726 -8.337 1.00 95.12 204 MET A N 1
ATOM 1585 C CA . MET A 1 204 ? -13.816 8.971 -9.571 1.00 95.12 204 MET A CA 1
ATOM 1586 C C . MET A 1 204 ? -14.749 9.766 -10.502 1.00 95.12 204 MET A C 1
ATOM 1588 O O . MET A 1 204 ? -15.930 9.915 -10.176 1.00 95.12 204 MET A O 1
ATOM 1592 N N . PRO A 1 205 ? -14.296 10.272 -11.665 1.00 94.25 205 PRO A N 1
ATOM 1593 C CA . PRO A 1 205 ? -15.139 11.076 -12.560 1.00 94.25 205 PRO A CA 1
ATOM 1594 C C . PRO A 1 205 ? -16.380 10.318 -13.028 1.00 94.25 205 PRO A C 1
ATOM 1596 O O . PRO A 1 205 ? -16.279 9.137 -13.336 1.00 94.25 205 PRO A O 1
ATOM 1599 N N . LEU A 1 206 ? -17.556 10.961 -13.077 1.00 91.38 206 LEU A N 1
ATOM 1600 C CA . LEU A 1 206 ? -18.823 10.330 -13.509 1.00 91.38 206 LEU A CA 1
ATOM 1601 C C . LEU A 1 206 ? -18.819 9.900 -14.981 1.00 91.38 206 LEU A C 1
ATOM 1603 O O . LEU A 1 206 ? -19.443 8.906 -15.341 1.00 91.38 206 LEU A O 1
ATOM 1607 N N . THR A 1 207 ? -18.121 10.661 -15.811 1.00 92.81 207 THR A N 1
ATOM 1608 C CA . THR A 1 207 ? -17.927 10.425 -17.241 1.00 92.81 207 THR A CA 1
ATOM 1609 C C . THR A 1 207 ? -16.457 10.620 -17.571 1.00 92.81 207 THR A C 1
ATOM 1611 O O . THR A 1 207 ? -15.722 11.193 -16.765 1.00 92.81 207 THR A O 1
ATOM 1614 N N . GLU A 1 208 ? -16.050 10.214 -18.772 1.00 94.38 208 GLU A N 1
ATOM 1615 C CA . GLU A 1 208 ? -14.692 10.443 -19.257 1.00 94.38 208 GLU A CA 1
ATOM 1616 C C . GLU A 1 208 ? -14.318 11.932 -19.157 1.00 94.38 208 GLU A C 1
ATOM 1618 O O . GLU A 1 208 ? -14.972 12.776 -19.783 1.00 94.38 208 GLU A O 1
ATOM 1623 N N . PRO A 1 209 ? -13.309 12.285 -18.340 1.00 95.31 209 PRO A N 1
ATOM 1624 C CA . PRO A 1 209 ? -12.843 13.655 -18.253 1.00 95.31 209 PRO A CA 1
ATOM 1625 C C . PRO A 1 209 ? -12.074 14.009 -19.536 1.00 95.31 209 PRO A C 1
ATOM 1627 O O . PRO A 1 209 ? -11.304 13.185 -20.040 1.00 95.31 209 PRO A O 1
ATOM 1630 N N . PRO A 1 210 ? -12.225 15.234 -20.067 1.00 94.75 210 PRO A N 1
ATOM 1631 C CA . PRO A 1 210 ? -11.420 15.673 -21.200 1.00 94.75 210 PRO A CA 1
ATOM 1632 C C . PRO A 1 210 ? -9.937 15.701 -20.816 1.00 94.75 210 PRO A C 1
ATOM 1634 O O . PRO A 1 210 ? -9.600 15.966 -19.660 1.00 94.75 210 PRO A O 1
ATOM 1637 N N . LEU A 1 211 ? -9.050 15.476 -21.791 1.00 96.50 211 LEU A N 1
ATOM 1638 C CA . LEU A 1 211 ? -7.606 15.618 -21.590 1.00 96.50 211 LEU A CA 1
ATOM 1639 C C . LEU A 1 211 ? -7.294 17.042 -21.085 1.00 96.50 211 LEU A C 1
ATOM 1641 O O . LEU A 1 211 ? -7.587 18.009 -21.795 1.00 96.50 211 LEU A O 1
ATOM 1645 N N . PRO A 1 212 ? -6.714 17.202 -19.883 1.00 96.62 212 PRO A N 1
ATOM 1646 C CA . PRO A 1 212 ? -6.382 18.515 -19.351 1.00 96.62 212 PRO A CA 1
ATOM 1647 C C . PRO A 1 212 ? -5.295 19.190 -20.182 1.00 96.62 212 PRO A C 1
ATOM 1649 O O . PRO A 1 212 ? -4.241 18.605 -20.414 1.00 96.62 212 PRO A O 1
ATOM 1652 N N . VAL A 1 213 ? -5.525 20.447 -20.558 1.00 95.75 213 VAL A N 1
ATOM 1653 C CA . VAL A 1 213 ? -4.544 21.284 -21.257 1.00 95.75 213 VAL A CA 1
ATOM 1654 C C . VAL A 1 213 ? -4.208 22.485 -20.381 1.00 95.75 213 VAL A C 1
ATOM 1656 O O . VAL A 1 213 ? -5.084 23.267 -20.011 1.00 95.75 213 VAL A O 1
ATOM 1659 N N . ILE A 1 214 ? -2.932 22.627 -20.032 1.00 94.69 214 ILE A N 1
ATOM 1660 C CA . ILE A 1 214 ? -2.405 23.706 -19.198 1.00 94.69 214 ILE A CA 1
ATOM 1661 C C . ILE A 1 214 ? -1.446 24.547 -20.033 1.00 94.69 214 ILE A C 1
ATOM 1663 O O . ILE A 1 214 ? -0.452 24.041 -20.542 1.00 94.69 214 ILE A O 1
ATOM 1667 N N . THR A 1 215 ? -1.715 25.843 -20.153 1.00 92.69 215 THR A N 1
ATOM 1668 C CA . THR A 1 215 ? -0.782 26.775 -20.795 1.00 92.69 215 THR A CA 1
ATOM 1669 C C . THR A 1 215 ? 0.396 27.053 -19.861 1.00 92.69 215 THR A C 1
ATOM 1671 O O . THR A 1 215 ? 0.207 27.527 -18.737 1.00 92.69 215 THR A O 1
ATOM 1674 N N . ARG A 1 216 ? 1.609 26.752 -20.324 1.00 89.19 216 ARG A N 1
ATOM 1675 C CA . ARG A 1 216 ? 2.872 27.053 -19.646 1.00 89.19 216 ARG A CA 1
ATOM 1676 C C . ARG A 1 216 ? 3.187 28.549 -19.718 1.00 89.19 216 ARG A C 1
ATOM 1678 O O . ARG A 1 216 ? 2.592 29.301 -20.490 1.00 89.19 216 ARG A O 1
ATOM 1685 N N . ALA A 1 217 ? 4.168 28.986 -18.930 1.00 83.69 217 ALA A N 1
ATOM 1686 C CA . ALA A 1 217 ? 4.599 30.387 -18.896 1.00 83.69 217 ALA A CA 1
ATOM 1687 C C . ALA A 1 217 ? 5.172 30.891 -20.237 1.00 83.69 217 ALA A C 1
ATOM 1689 O O . ALA A 1 217 ? 5.114 32.085 -20.517 1.00 83.69 217 ALA A O 1
ATOM 1690 N N . ASP A 1 218 ? 5.702 29.991 -21.066 1.00 82.62 218 ASP A N 1
ATOM 1691 C CA . ASP A 1 218 ? 6.237 30.282 -22.402 1.00 82.62 218 ASP A CA 1
ATOM 1692 C C . ASP A 1 218 ? 5.163 30.276 -23.512 1.00 82.62 218 ASP A C 1
ATOM 1694 O O . ASP A 1 218 ? 5.483 30.464 -24.684 1.00 82.62 218 ASP A O 1
ATOM 1698 N N . GLY A 1 219 ? 3.889 30.071 -23.156 1.00 86.06 219 GLY A N 1
ATOM 1699 C CA . GLY A 1 219 ? 2.765 29.999 -24.089 1.00 86.06 219 GLY A CA 1
ATOM 1700 C C . GLY A 1 219 ? 2.551 28.625 -24.730 1.00 86.06 219 GLY A C 1
ATOM 1701 O O . GLY A 1 219 ? 1.566 28.449 -25.447 1.00 86.06 219 GLY A O 1
ATOM 1702 N N . THR A 1 220 ? 3.417 27.641 -24.467 1.00 89.12 220 THR A N 1
ATOM 1703 C CA . THR A 1 220 ? 3.216 26.260 -24.930 1.00 89.12 220 THR A CA 1
ATOM 1704 C C . THR A 1 220 ? 2.163 25.536 -24.089 1.00 89.12 220 THR A C 1
ATOM 1706 O O . THR A 1 220 ? 1.859 25.929 -22.963 1.00 89.12 220 THR A O 1
ATOM 1709 N N . SER A 1 221 ? 1.559 24.481 -24.633 1.00 92.44 221 SER A N 1
ATOM 1710 C CA . SER A 1 221 ? 0.596 23.649 -23.910 1.00 92.44 221 SER A CA 1
ATOM 1711 C C . SER A 1 221 ? 1.272 22.449 -23.250 1.00 92.44 221 SER A C 1
ATOM 1713 O O . SER A 1 221 ? 2.140 21.806 -23.836 1.00 92.44 221 SER A O 1
ATOM 1715 N N . TRP A 1 222 ? 0.819 22.109 -22.050 1.00 94.69 222 TRP A N 1
ATOM 1716 C CA . TRP A 1 222 ? 1.148 20.889 -21.328 1.00 94.69 222 TRP A CA 1
ATOM 1717 C C . TRP A 1 222 ? -0.114 20.050 -21.147 1.00 94.69 222 TRP A C 1
ATOM 1719 O O . TRP A 1 222 ? -1.154 20.583 -20.758 1.00 94.69 222 TRP A O 1
ATOM 1729 N N . ASP A 1 223 ? -0.010 18.746 -21.367 1.00 96.12 223 ASP A N 1
ATOM 1730 C CA . ASP A 1 223 ? -1.042 17.773 -21.028 1.00 96.12 223 ASP A CA 1
ATOM 1731 C C . ASP A 1 223 ? -0.400 16.550 -20.343 1.00 96.12 223 ASP A C 1
ATOM 1733 O O . ASP A 1 223 ? 0.781 16.257 -20.577 1.00 96.12 223 ASP A O 1
ATOM 1737 N N . PRO A 1 224 ? -1.137 15.846 -19.468 1.00 96.88 224 PRO A N 1
ATOM 1738 C CA . PRO A 1 224 ? -0.566 14.769 -18.666 1.00 96.88 224 PRO A CA 1
ATOM 1739 C C . PRO A 1 224 ? -0.148 13.541 -19.482 1.00 96.88 224 PRO A C 1
ATOM 1741 O O . PRO A 1 224 ? 0.782 12.849 -19.069 1.00 96.88 224 PRO A O 1
ATOM 1744 N N . TRP A 1 225 ? -0.791 13.258 -20.620 1.00 97.25 225 TRP A N 1
ATOM 1745 C CA . TRP A 1 225 ? -0.450 12.092 -21.437 1.00 97.25 225 TRP A CA 1
ATOM 1746 C C . TRP A 1 225 ? 0.879 12.297 -22.155 1.00 97.25 225 TRP A C 1
ATOM 1748 O O . TRP A 1 225 ? 1.808 11.511 -21.969 1.00 97.25 225 TRP A O 1
ATOM 1758 N N . SER A 1 226 ? 0.994 13.388 -22.914 1.00 95.69 226 SER A N 1
ATOM 1759 C CA . SER A 1 226 ? 2.214 13.737 -23.642 1.00 95.69 226 SER A CA 1
ATOM 1760 C C . SER A 1 226 ? 3.398 13.866 -22.691 1.00 95.69 226 SER A C 1
ATOM 1762 O O . SER A 1 226 ? 4.490 13.402 -23.004 1.00 95.69 226 SER A O 1
ATOM 1764 N N . TRP A 1 227 ? 3.179 14.420 -21.493 1.00 95.06 227 TRP A N 1
ATOM 1765 C CA . TRP A 1 227 ? 4.203 14.488 -20.453 1.00 95.06 227 TRP A CA 1
ATOM 1766 C C . TRP A 1 227 ? 4.663 13.108 -19.958 1.00 95.06 227 TRP A C 1
ATOM 1768 O O . TRP A 1 227 ? 5.868 12.899 -19.797 1.00 95.06 227 TRP A O 1
ATOM 1778 N N . LEU A 1 228 ? 3.751 12.159 -19.714 1.00 96.00 228 LEU A N 1
ATOM 1779 C CA . LEU A 1 228 ? 4.131 10.797 -19.318 1.00 96.00 228 LEU A CA 1
ATOM 1780 C C . LEU A 1 228 ? 4.907 10.088 -20.432 1.00 96.00 228 LEU A C 1
ATOM 1782 O O . LEU A 1 228 ? 5.935 9.472 -20.151 1.00 96.00 228 LEU A O 1
ATOM 1786 N N . VAL A 1 229 ? 4.460 10.213 -21.685 1.00 96.06 229 VAL A N 1
ATOM 1787 C CA . VAL A 1 229 ? 5.151 9.641 -22.854 1.00 96.06 229 VAL A CA 1
ATOM 1788 C C . VAL A 1 229 ? 6.540 10.254 -23.019 1.00 96.06 229 VAL A C 1
ATOM 1790 O O . VAL A 1 229 ? 7.511 9.523 -23.200 1.00 96.06 229 VAL A O 1
ATOM 1793 N N . GLU A 1 230 ? 6.669 11.575 -22.891 1.00 93.25 230 GLU A N 1
ATOM 1794 C CA . GLU A 1 230 ? 7.954 12.276 -22.935 1.00 93.25 230 GLU A CA 1
ATOM 1795 C C . GLU A 1 230 ? 8.873 11.839 -21.787 1.00 93.25 230 GLU A C 1
ATOM 1797 O O . GLU A 1 230 ? 10.046 11.568 -22.022 1.00 93.25 230 GLU A O 1
ATOM 1802 N N . THR A 1 231 ? 8.344 11.712 -20.566 1.00 93.25 231 THR A N 1
ATOM 1803 C CA . THR A 1 231 ? 9.105 11.312 -19.370 1.00 93.25 231 THR A CA 1
ATOM 1804 C C . THR A 1 231 ? 9.622 9.883 -19.464 1.00 93.25 231 THR A C 1
ATOM 1806 O O . THR A 1 231 ? 10.776 9.619 -19.123 1.00 93.25 231 THR A O 1
ATOM 1809 N N . MET A 1 232 ? 8.782 8.964 -19.935 1.00 93.62 232 MET A N 1
ATOM 1810 C CA . MET A 1 232 ? 9.138 7.553 -20.059 1.00 93.62 232 MET A CA 1
ATOM 1811 C C . MET A 1 232 ? 9.899 7.250 -21.354 1.00 93.62 232 MET A C 1
ATOM 1813 O O . MET A 1 232 ? 10.629 6.267 -21.428 1.00 93.62 232 MET A O 1
ATOM 1817 N N . GLY A 1 233 ? 9.775 8.109 -22.367 1.00 92.00 233 GLY A N 1
ATOM 1818 C CA . GLY A 1 233 ? 10.373 7.939 -23.689 1.00 92.00 233 GLY A CA 1
ATOM 1819 C C . GLY A 1 233 ? 9.593 7.015 -24.627 1.00 92.00 233 GLY A C 1
ATOM 1820 O O . GLY A 1 233 ? 9.987 6.886 -25.785 1.00 92.00 233 GLY A O 1
ATOM 1821 N N . SER A 1 234 ? 8.507 6.394 -24.160 1.00 94.12 234 SER A N 1
ATOM 1822 C CA . SER A 1 234 ? 7.641 5.515 -24.947 1.00 94.12 234 SER A CA 1
ATOM 1823 C C . SER A 1 234 ? 6.206 5.514 -24.405 1.00 94.12 234 SER A C 1
ATOM 1825 O O . SER A 1 234 ? 5.971 5.714 -23.210 1.00 94.12 234 SER A O 1
ATOM 1827 N N . GLU A 1 235 ? 5.228 5.253 -25.278 1.00 95.69 235 GLU A N 1
ATOM 1828 C CA . GLU A 1 235 ? 3.832 5.057 -24.855 1.00 95.69 235 GLU A CA 1
ATOM 1829 C C . GLU A 1 235 ? 3.685 3.850 -23.931 1.00 95.69 235 GLU A C 1
ATOM 1831 O O . GLU A 1 235 ? 2.910 3.888 -22.978 1.00 95.69 235 GLU A O 1
ATOM 1836 N N . GLN A 1 236 ? 4.454 2.788 -24.182 1.00 95.00 236 GLN A N 1
ATOM 1837 C CA . GLN A 1 236 ? 4.421 1.596 -23.348 1.00 95.00 236 GLN A CA 1
ATOM 1838 C C . GLN A 1 236 ? 4.911 1.901 -21.926 1.00 95.00 236 GLN A C 1
ATOM 1840 O O . GLN A 1 236 ? 4.265 1.487 -20.968 1.00 95.00 236 GLN A O 1
ATOM 1845 N N . GLY A 1 237 ? 5.983 2.686 -21.770 1.00 95.31 237 GLY A N 1
ATOM 1846 C CA . GLY A 1 237 ? 6.440 3.132 -20.456 1.00 95.31 237 GLY A CA 1
ATOM 1847 C C . GLY A 1 237 ? 5.416 4.032 -19.755 1.00 95.31 237 GLY A C 1
ATOM 1848 O O . GLY A 1 237 ? 5.183 3.879 -18.557 1.00 95.31 237 GLY A O 1
ATOM 1849 N N . ALA A 1 238 ? 4.739 4.924 -20.490 1.00 96.44 238 ALA A N 1
ATOM 1850 C CA . ALA A 1 238 ? 3.644 5.731 -19.942 1.00 96.44 238 ALA A CA 1
ATOM 1851 C C . ALA A 1 238 ? 2.464 4.866 -19.460 1.00 96.44 238 ALA A C 1
ATOM 1853 O O . ALA A 1 238 ? 1.927 5.106 -18.377 1.00 96.44 238 ALA A O 1
ATOM 1854 N N . ARG A 1 239 ? 2.100 3.818 -20.212 1.00 96.62 239 ARG A N 1
ATOM 1855 C CA . ARG A 1 239 ? 1.094 2.826 -19.791 1.00 96.62 239 ARG A CA 1
ATOM 1856 C C . ARG A 1 239 ? 1.526 2.066 -18.544 1.00 96.62 239 ARG A C 1
ATOM 1858 O O . ARG A 1 239 ? 0.706 1.912 -17.648 1.00 96.62 239 ARG A O 1
ATOM 1865 N N . THR A 1 240 ? 2.799 1.686 -18.427 1.00 96.88 240 THR A N 1
ATOM 1866 C CA . THR A 1 240 ? 3.331 1.086 -17.194 1.00 96.88 240 THR A CA 1
ATOM 1867 C C . THR A 1 240 ? 3.111 2.005 -15.990 1.00 96.88 240 THR A C 1
ATOM 1869 O O . THR A 1 240 ? 2.710 1.532 -14.934 1.00 96.88 240 THR A O 1
ATOM 1872 N N . ILE A 1 241 ? 3.274 3.326 -16.127 1.00 97.50 241 ILE A N 1
ATOM 1873 C CA . ILE A 1 241 ? 2.947 4.256 -15.032 1.00 97.50 241 ILE A CA 1
ATOM 1874 C C . ILE A 1 241 ? 1.444 4.248 -14.695 1.00 97.50 241 ILE A C 1
ATOM 1876 O O . ILE A 1 241 ? 1.099 4.289 -13.516 1.00 97.50 241 ILE A O 1
ATOM 1880 N N . LEU A 1 242 ? 0.544 4.148 -15.680 1.00 97.62 242 LEU A N 1
ATOM 1881 C CA . LEU A 1 242 ? -0.898 4.001 -15.419 1.00 97.62 242 LEU A CA 1
ATOM 1882 C C . LEU A 1 242 ? -1.243 2.663 -14.741 1.00 97.62 242 LEU A C 1
ATOM 1884 O O . LEU A 1 242 ? -2.092 2.642 -13.850 1.00 97.62 242 LEU A O 1
ATOM 1888 N N . GLU A 1 243 ? -0.559 1.571 -15.090 1.00 96.62 243 GLU A N 1
ATOM 1889 C CA . GLU A 1 243 ? -0.674 0.287 -14.382 1.00 96.62 243 GLU A CA 1
ATOM 1890 C C . GLU A 1 243 ? -0.238 0.425 -12.917 1.00 96.62 243 GLU A C 1
ATOM 1892 O O . GLU A 1 243 ? -0.923 -0.070 -12.024 1.00 96.62 243 GLU A O 1
ATOM 1897 N N . LEU A 1 244 ? 0.841 1.172 -12.643 1.00 96.31 244 LEU A N 1
ATOM 1898 C CA . LEU A 1 244 ? 1.265 1.478 -11.273 1.00 96.31 244 LEU A CA 1
ATOM 1899 C C . LEU A 1 244 ? 0.224 2.308 -10.513 1.00 96.31 244 LEU A C 1
ATOM 1901 O O . LEU A 1 244 ? 0.015 2.069 -9.325 1.00 96.31 244 LEU A O 1
ATOM 1905 N N . VAL A 1 245 ? -0.440 3.264 -11.173 1.00 96.00 245 VAL A N 1
ATOM 1906 C CA . VAL A 1 245 ? -1.556 4.023 -10.579 1.00 96.00 245 VAL A CA 1
ATOM 1907 C C . VAL A 1 245 ? -2.719 3.080 -10.246 1.00 96.00 245 VAL A C 1
ATOM 1909 O O . VAL A 1 245 ? -3.235 3.138 -9.131 1.00 96.00 245 VAL A O 1
ATOM 1912 N N . ASN A 1 246 ? -3.102 2.180 -11.160 1.00 95.12 246 ASN A N 1
ATOM 1913 C CA . ASN A 1 246 ? -4.152 1.179 -10.926 1.00 95.12 246 ASN A CA 1
ATOM 1914 C C . ASN A 1 246 ? -3.793 0.272 -9.737 1.00 95.12 246 ASN A C 1
ATOM 1916 O O . ASN A 1 246 ? -4.569 0.177 -8.786 1.00 95.12 246 ASN A O 1
ATOM 1920 N N . TRP A 1 247 ? -2.585 -0.300 -9.729 1.00 93.75 247 TRP A N 1
ATOM 1921 C CA . TRP A 1 247 ? -2.092 -1.136 -8.633 1.00 93.75 247 TRP A CA 1
ATOM 1922 C C . TRP A 1 247 ? -2.077 -0.400 -7.295 1.00 93.75 247 TRP A C 1
ATOM 1924 O O . TRP A 1 247 ? -2.517 -0.946 -6.283 1.00 93.75 247 TRP A O 1
ATOM 1934 N N . ALA A 1 248 ? -1.640 0.862 -7.284 1.00 92.44 248 ALA A N 1
ATOM 1935 C CA . ALA A 1 248 ? -1.603 1.679 -6.079 1.00 92.44 248 ALA A CA 1
ATOM 1936 C C . ALA A 1 248 ? -2.990 1.906 -5.453 1.00 92.44 248 ALA A C 1
ATOM 1938 O O . ALA A 1 248 ? -3.106 2.027 -4.233 1.00 92.44 248 ALA A O 1
ATOM 1939 N N . MET A 1 249 ? -4.040 1.946 -6.275 1.00 92.38 249 MET A N 1
ATOM 1940 C CA . MET A 1 249 ? -5.432 2.053 -5.824 1.00 92.38 249 MET A CA 1
ATOM 1941 C C . MET A 1 249 ? -6.060 0.686 -5.509 1.00 92.38 249 MET A C 1
ATOM 1943 O O . MET A 1 249 ? -7.017 0.619 -4.738 1.00 92.38 249 MET A O 1
ATOM 1947 N N . ARG A 1 250 ? -5.524 -0.398 -6.087 1.00 91.81 250 ARG A N 1
ATOM 1948 C CA . ARG A 1 250 ? -6.056 -1.771 -6.028 1.00 91.81 250 ARG A CA 1
ATOM 1949 C C . ARG A 1 250 ? -5.012 -2.802 -5.574 1.00 91.81 250 ARG A C 1
ATOM 1951 O O . ARG A 1 250 ? -4.866 -3.843 -6.219 1.00 91.81 250 ARG A O 1
ATOM 1958 N N . PRO A 1 251 ? -4.315 -2.600 -4.442 1.00 88.38 251 PRO A N 1
ATOM 1959 C CA . PRO A 1 251 ? -3.207 -3.473 -4.053 1.00 88.38 251 PRO A CA 1
ATOM 1960 C C . PRO A 1 251 ? -3.615 -4.939 -3.886 1.00 88.38 251 PRO A C 1
ATOM 1962 O O . PRO A 1 251 ? -2.854 -5.830 -4.237 1.00 88.38 251 PRO A O 1
ATOM 1965 N N . ARG A 1 252 ? -4.839 -5.190 -3.404 1.00 87.94 252 ARG A N 1
ATOM 1966 C CA . ARG A 1 252 ? -5.393 -6.538 -3.181 1.00 87.94 252 ARG A CA 1
ATOM 1967 C C . ARG A 1 252 ? -5.741 -7.295 -4.466 1.00 87.94 252 ARG A C 1
ATOM 1969 O O . ARG A 1 252 ? -5.989 -8.491 -4.397 1.00 87.94 252 ARG A O 1
ATOM 1976 N N . SER A 1 253 ? -5.819 -6.609 -5.608 1.00 87.12 253 SER A N 1
ATOM 1977 C CA . SER A 1 253 ? -6.143 -7.251 -6.890 1.00 87.12 253 SER A CA 1
ATOM 1978 C C . SER A 1 253 ? -4.943 -7.944 -7.526 1.00 87.12 253 SER A C 1
ATOM 1980 O O . SER A 1 253 ? -5.137 -8.824 -8.357 1.00 87.12 253 SER A O 1
ATOM 1982 N N . PHE A 1 254 ? -3.722 -7.555 -7.150 1.00 87.56 254 PHE A N 1
ATOM 1983 C CA . PHE A 1 254 ? -2.507 -8.018 -7.809 1.00 87.56 254 PHE A CA 1
ATOM 1984 C C . PHE A 1 254 ? -1.917 -9.245 -7.115 1.00 87.56 254 PHE A C 1
ATOM 1986 O O . PHE A 1 254 ? -1.929 -9.325 -5.888 1.00 87.56 254 PHE A O 1
ATOM 1993 N N . ARG A 1 255 ? -1.399 -10.199 -7.899 1.00 81.06 255 ARG A N 1
ATOM 1994 C CA . ARG A 1 255 ? -0.943 -11.516 -7.399 1.00 81.06 255 ARG A CA 1
ATOM 1995 C C . ARG A 1 255 ? 0.551 -11.796 -7.572 1.00 81.06 255 ARG A C 1
ATOM 1997 O O . ARG A 1 255 ? 1.025 -12.845 -7.151 1.00 81.06 255 ARG A O 1
ATOM 2004 N N . ASP A 1 256 ? 1.290 -10.873 -8.172 1.00 79.88 256 ASP A N 1
ATOM 2005 C CA . ASP A 1 256 ? 2.641 -11.139 -8.682 1.00 79.88 256 ASP A CA 1
ATOM 2006 C C . ASP A 1 256 ? 3.781 -10.869 -7.678 1.00 79.88 256 ASP A C 1
ATOM 2008 O O . ASP A 1 256 ? 4.956 -10.856 -8.054 1.00 79.88 256 ASP A O 1
ATOM 2012 N N . ASP A 1 257 ? 3.460 -10.606 -6.409 1.00 90.12 257 ASP A N 1
ATOM 2013 C CA . ASP A 1 257 ? 4.406 -10.264 -5.337 1.00 90.12 257 ASP A CA 1
ATOM 2014 C C . ASP A 1 257 ? 5.430 -9.167 -5.714 1.00 90.12 257 ASP A C 1
ATOM 2016 O O . ASP A 1 257 ? 6.599 -9.224 -5.311 1.00 90.12 257 ASP A O 1
ATOM 2020 N N . LYS A 1 258 ? 5.049 -8.177 -6.533 1.00 92.81 258 LYS A N 1
ATOM 2021 C CA . LYS A 1 258 ? 6.011 -7.211 -7.088 1.00 92.81 258 LYS A CA 1
ATOM 2022 C C . LYS A 1 258 ? 6.394 -6.093 -6.106 1.00 92.81 258 LYS A C 1
ATOM 2024 O O . LYS A 1 258 ? 5.610 -5.620 -5.285 1.00 92.81 258 LYS A O 1
ATOM 2029 N N . VAL A 1 259 ? 7.631 -5.630 -6.251 1.00 93.56 259 VAL A N 1
ATOM 2030 C CA . VAL A 1 259 ? 8.244 -4.449 -5.641 1.00 93.56 259 VAL A CA 1
ATOM 2031 C C . VAL A 1 259 ? 8.816 -3.605 -6.771 1.00 93.56 259 VAL A C 1
ATOM 2033 O O . VAL A 1 259 ? 9.655 -4.073 -7.541 1.00 93.56 259 VAL A O 1
ATOM 2036 N N . VAL A 1 260 ? 8.389 -2.351 -6.865 1.00 95.56 260 VAL A N 1
ATOM 2037 C CA . VAL A 1 260 ? 8.720 -1.488 -7.999 1.00 95.56 260 VAL A CA 1
ATOM 2038 C C . VAL A 1 260 ? 9.938 -0.629 -7.688 1.00 95.56 260 VAL A C 1
ATOM 2040 O O . VAL A 1 260 ? 10.001 0.042 -6.656 1.00 95.56 260 VAL A O 1
ATOM 2043 N N . MET A 1 261 ? 10.888 -0.622 -8.618 1.00 94.06 261 MET A N 1
ATOM 2044 C CA . MET A 1 261 ? 12.088 0.208 -8.583 1.00 94.06 261 MET A CA 1
ATOM 2045 C C . MET A 1 261 ? 12.040 1.179 -9.762 1.00 94.06 261 MET A C 1
ATOM 2047 O O . MET A 1 261 ? 12.282 0.790 -10.904 1.00 94.06 261 MET A O 1
ATOM 2051 N N . LEU A 1 262 ? 11.738 2.447 -9.495 1.00 94.94 262 LEU A N 1
ATOM 2052 C CA . LEU A 1 262 ? 11.898 3.520 -10.472 1.00 94.94 262 LEU A CA 1
ATOM 2053 C C . LEU A 1 262 ? 13.389 3.860 -10.524 1.00 94.94 262 LEU A C 1
ATOM 2055 O O . LEU A 1 262 ? 13.931 4.432 -9.578 1.00 94.94 262 LEU A O 1
ATOM 2059 N N . TYR A 1 263 ? 14.062 3.474 -11.601 1.00 92.31 263 TYR A N 1
ATOM 2060 C CA . TYR A 1 263 ? 15.517 3.505 -11.695 1.00 92.31 263 TYR A CA 1
ATOM 2061 C C . TYR A 1 263 ? 16.002 4.482 -12.765 1.00 92.31 263 TYR A C 1
ATOM 2063 O O . TYR A 1 263 ? 15.514 4.497 -13.893 1.00 92.31 263 TYR A O 1
ATOM 2071 N N . ALA A 1 264 ? 16.991 5.296 -12.403 1.00 89.81 264 ALA A N 1
ATOM 2072 C CA . ALA A 1 264 ? 17.819 6.024 -13.361 1.00 89.81 264 ALA A CA 1
ATOM 2073 C C . ALA A 1 264 ? 19.150 6.383 -12.711 1.00 89.81 264 ALA A C 1
ATOM 2075 O O . ALA A 1 264 ? 19.119 6.846 -11.576 1.00 89.81 264 ALA A O 1
ATOM 2076 N N . GLU A 1 265 ? 20.266 6.221 -13.418 1.00 82.06 265 GLU A N 1
ATOM 2077 C CA . GLU A 1 265 ? 21.612 6.483 -12.883 1.00 82.06 265 GLU A CA 1
ATOM 2078 C C . GLU A 1 265 ? 21.805 7.940 -12.452 1.00 82.06 265 GLU A C 1
ATOM 2080 O O . GLU A 1 265 ? 22.395 8.215 -11.405 1.00 82.06 265 GLU A O 1
ATOM 2085 N N . ASP A 1 266 ? 21.229 8.858 -13.228 1.00 79.75 266 ASP A N 1
ATOM 2086 C CA . ASP A 1 266 ? 21.320 10.293 -13.013 1.00 79.75 266 ASP A CA 1
ATOM 2087 C C . ASP A 1 266 ? 20.072 10.886 -12.335 1.00 79.75 266 ASP A C 1
ATOM 2089 O O . ASP A 1 266 ? 18.975 10.309 -12.273 1.00 79.75 266 ASP A O 1
ATOM 2093 N N . GLY A 1 267 ? 20.262 12.094 -11.803 1.00 79.88 267 GLY A N 1
ATOM 2094 C CA . GLY A 1 267 ? 19.190 12.938 -11.292 1.00 79.88 267 GLY A CA 1
ATOM 2095 C C . GLY A 1 267 ? 18.523 13.777 -12.386 1.00 79.88 267 GLY A C 1
ATOM 2096 O O . GLY A 1 267 ? 19.125 14.114 -13.400 1.00 79.88 267 GLY A O 1
ATOM 2097 N N . SER A 1 268 ? 17.303 14.238 -12.091 1.00 83.56 268 SER A N 1
ATOM 2098 C CA . SER A 1 268 ? 16.456 15.046 -12.990 1.00 83.56 268 SER A CA 1
ATOM 2099 C C . SER A 1 268 ? 15.834 14.272 -14.158 1.00 83.56 268 SER A C 1
ATOM 2101 O O . SER A 1 268 ? 15.697 14.805 -15.250 1.00 83.56 268 SER A O 1
ATOM 2103 N N . ASN A 1 269 ? 15.381 13.042 -13.904 1.00 88.69 269 ASN A N 1
ATOM 2104 C CA . ASN A 1 269 ? 14.798 12.163 -14.931 1.00 88.69 269 ASN A CA 1
ATOM 2105 C C . ASN A 1 269 ? 13.264 12.051 -14.841 1.00 88.69 269 ASN A C 1
ATOM 2107 O O . ASN A 1 269 ? 12.657 11.258 -15.542 1.00 88.69 269 ASN A O 1
ATOM 2111 N N . GLY A 1 270 ? 12.619 12.798 -13.937 1.00 89.38 270 GLY A N 1
ATOM 2112 C CA . GLY A 1 270 ? 11.160 12.765 -13.743 1.00 89.38 270 GLY A CA 1
ATOM 2113 C C . GLY A 1 270 ? 10.649 11.785 -12.675 1.00 89.38 270 GLY A C 1
ATOM 2114 O O . GLY A 1 270 ? 9.506 11.930 -12.248 1.00 89.38 270 GLY A O 1
ATOM 2115 N N . LYS A 1 271 ? 11.492 10.879 -12.142 1.00 92.88 271 LYS A N 1
ATOM 2116 C CA . LYS A 1 271 ? 11.134 9.910 -11.073 1.00 92.88 271 LYS A CA 1
ATOM 2117 C C . LYS A 1 271 ? 10.385 10.554 -9.898 1.00 92.88 271 LYS A C 1
ATOM 2119 O O . LYS A 1 271 ? 9.264 10.175 -9.573 1.00 92.88 271 LYS A O 1
ATOM 2124 N N . GLY A 1 272 ? 10.978 11.597 -9.313 1.00 92.19 272 GLY A N 1
ATOM 2125 C CA . GLY A 1 272 ? 10.395 12.314 -8.176 1.00 92.19 272 GLY A CA 1
ATOM 2126 C C . GLY A 1 272 ? 9.169 13.168 -8.525 1.00 92.19 272 GLY A C 1
ATOM 2127 O O . GLY A 1 272 ? 8.488 13.631 -7.614 1.00 92.19 272 GLY A O 1
ATOM 2128 N N . THR A 1 273 ? 8.891 13.419 -9.808 1.00 94.00 273 THR A N 1
ATOM 2129 C CA . THR A 1 273 ? 7.644 14.061 -10.263 1.00 94.00 273 THR A CA 1
ATOM 2130 C C . THR A 1 273 ? 6.537 13.018 -10.412 1.00 94.00 273 THR A C 1
ATOM 2132 O O . THR A 1 273 ? 5.416 13.270 -9.984 1.00 94.00 273 THR A O 1
ATOM 2135 N N . VAL A 1 274 ? 6.852 11.822 -10.923 1.00 95.56 274 VAL A N 1
ATOM 2136 C CA . VAL A 1 274 ? 5.922 10.679 -10.973 1.00 95.56 274 VAL A CA 1
ATOM 2137 C C . VAL A 1 274 ? 5.552 10.197 -9.566 1.00 95.56 274 VAL A C 1
ATOM 2139 O O . VAL A 1 274 ? 4.378 9.957 -9.293 1.00 95.56 274 VAL A O 1
ATOM 2142 N N . LEU A 1 275 ? 6.511 10.117 -8.636 1.00 94.12 275 LEU A N 1
ATOM 2143 C CA . LEU A 1 275 ? 6.201 9.803 -7.236 1.00 94.12 275 LEU A CA 1
ATOM 2144 C C . LEU A 1 275 ? 5.310 10.867 -6.589 1.00 94.12 275 LEU A C 1
ATOM 2146 O O . LEU A 1 275 ? 4.378 10.519 -5.869 1.00 94.12 275 LEU A O 1
ATOM 2150 N N . GLU A 1 276 ? 5.544 12.151 -6.870 1.00 93.50 276 GLU A N 1
ATOM 2151 C CA . GLU A 1 276 ? 4.671 13.227 -6.387 1.00 93.50 276 GLU A CA 1
ATOM 2152 C C . GLU A 1 276 ? 3.263 13.126 -6.984 1.00 93.50 276 GLU A C 1
ATOM 2154 O O . GLU A 1 276 ? 2.283 13.282 -6.259 1.00 93.50 276 GLU A O 1
ATOM 2159 N N . MET A 1 277 ? 3.143 12.803 -8.273 1.00 95.12 277 MET A N 1
ATOM 2160 C CA . MET A 1 277 ? 1.860 12.537 -8.926 1.00 95.12 277 MET A CA 1
ATOM 2161 C C . MET A 1 277 ? 1.107 11.394 -8.225 1.00 95.12 277 MET A C 1
ATOM 2163 O O . MET A 1 277 ? -0.053 11.571 -7.854 1.00 95.12 277 MET A O 1
ATOM 2167 N N . LEU A 1 278 ? 1.770 10.262 -7.957 1.00 94.88 278 LEU A N 1
ATOM 2168 C CA . LEU A 1 278 ? 1.193 9.146 -7.196 1.00 94.88 278 LEU A CA 1
ATOM 2169 C C . LEU A 1 278 ? 0.768 9.579 -5.785 1.00 94.88 278 LEU A C 1
ATOM 2171 O O . LEU A 1 278 ? -0.362 9.313 -5.377 1.00 94.88 278 LEU A O 1
ATOM 2175 N N . ARG A 1 279 ? 1.620 10.314 -5.052 1.00 93.00 279 ARG A N 1
ATOM 2176 C CA . ARG A 1 279 ? 1.260 10.878 -3.738 1.00 93.00 279 ARG A CA 1
ATOM 2177 C C . ARG A 1 279 ? 0.011 11.749 -3.842 1.00 93.00 279 ARG A C 1
ATOM 2179 O O . ARG A 1 279 ? -0.862 11.649 -2.987 1.00 93.00 279 ARG A O 1
ATOM 2186 N N . CYS A 1 280 ? -0.098 12.588 -4.866 1.00 92.00 280 CYS A N 1
ATOM 2187 C CA . CYS A 1 280 ? -1.229 13.494 -5.031 1.00 92.00 280 CYS A CA 1
ATOM 2188 C C . CYS A 1 280 ? -2.524 12.753 -5.383 1.00 92.00 280 CYS A C 1
ATOM 2190 O O . CYS A 1 280 ? -3.579 13.140 -4.882 1.00 92.00 280 CYS A O 1
ATOM 2192 N N . ILE A 1 281 ? -2.455 11.674 -6.170 1.00 93.12 281 ILE A N 1
ATOM 2193 C CA . ILE A 1 281 ? -3.614 10.822 -6.471 1.00 93.12 281 ILE A CA 1
ATOM 2194 C C . ILE A 1 281 ? -4.112 10.117 -5.200 1.00 93.12 281 ILE A C 1
ATOM 2196 O O . ILE A 1 281 ? -5.298 10.174 -4.865 1.00 93.12 281 ILE A O 1
ATOM 2200 N N . LEU A 1 282 ? -3.190 9.494 -4.461 1.00 91.19 282 LEU A N 1
ATOM 2201 C CA . LEU A 1 282 ? -3.497 8.668 -3.291 1.00 91.19 282 LEU A CA 1
ATOM 2202 C C . LEU A 1 282 ? -3.773 9.484 -2.017 1.00 91.19 282 LEU A C 1
ATOM 2204 O O . LEU A 1 282 ? -4.376 8.964 -1.081 1.00 91.19 282 LEU A O 1
ATOM 2208 N N . GLY A 1 283 ? -3.360 10.756 -1.964 1.00 78.56 283 GLY A N 1
ATOM 2209 C CA . GLY A 1 283 ? -3.649 11.659 -0.844 1.00 78.56 283 GLY A CA 1
ATOM 2210 C C . GLY A 1 283 ? -2.519 11.933 0.144 1.00 78.56 283 GLY A C 1
ATOM 2211 O O . GLY A 1 283 ? -2.786 12.289 1.291 1.00 78.56 283 GLY A O 1
ATOM 2212 N N . GLY A 1 284 ? -1.262 11.765 -0.265 1.00 64.31 284 GLY A N 1
ATOM 2213 C CA . GLY A 1 284 ? -0.080 11.956 0.578 1.00 64.31 284 GLY A CA 1
ATOM 2214 C C . GLY A 1 284 ? 0.138 13.381 1.109 1.00 64.31 284 GLY A C 1
ATOM 2215 O O . GLY A 1 284 ? 0.875 13.538 2.077 1.00 64.31 284 GLY A O 1
ATOM 2216 N N . SER A 1 285 ? -0.495 14.413 0.537 1.00 48.62 285 SER A N 1
ATOM 2217 C CA . SER A 1 285 ? -0.319 15.814 0.962 1.00 48.62 285 SER A CA 1
ATOM 2218 C C . SER A 1 285 ? -1.202 16.242 2.143 1.00 48.62 285 SER A C 1
ATOM 2220 O O . SER A 1 285 ? -0.908 17.249 2.783 1.00 48.62 285 SER A O 1
ATOM 2222 N N . THR A 1 286 ? -2.265 15.495 2.460 1.00 45.34 286 THR A N 1
ATOM 2223 C CA . THR A 1 286 ? -3.290 15.901 3.446 1.00 45.34 286 THR A CA 1
ATOM 2224 C C . THR A 1 286 ? -3.571 14.861 4.535 1.00 45.34 286 THR A C 1
ATOM 2226 O O . THR A 1 286 ? -4.427 15.081 5.389 1.00 45.34 286 THR A O 1
ATOM 2229 N N . GLY A 1 287 ? -2.843 13.740 4.578 1.00 49.00 287 GLY A N 1
ATOM 2230 C CA . GLY A 1 287 ? -3.006 12.744 5.638 1.00 49.00 287 GLY A CA 1
ATOM 2231 C C . GLY A 1 287 ? -1.993 11.605 5.574 1.00 49.00 287 GLY A C 1
ATOM 2232 O O . GLY A 1 287 ? -1.452 11.288 4.519 1.00 49.00 287 GLY A O 1
ATOM 2233 N N . ARG A 1 288 ? -1.744 10.977 6.729 1.00 53.59 288 ARG A N 1
ATOM 2234 C CA . ARG A 1 288 ? -0.828 9.839 6.938 1.00 53.59 288 ARG A CA 1
ATOM 2235 C C . ARG A 1 288 ? -1.276 8.571 6.183 1.00 53.59 288 ARG A C 1
ATOM 2237 O O . ARG A 1 288 ? -1.701 7.612 6.815 1.00 53.59 288 ARG A O 1
ATOM 2244 N N . ARG A 1 289 ? -1.234 8.563 4.848 1.00 72.62 289 ARG A N 1
ATOM 2245 C CA . ARG A 1 289 ? -1.645 7.399 4.037 1.00 72.62 289 ARG A CA 1
ATOM 2246 C C . ARG A 1 289 ? -0.580 6.925 3.053 1.00 72.62 289 ARG A C 1
ATOM 2248 O O . ARG A 1 289 ? -0.426 5.722 2.889 1.00 72.62 289 ARG A O 1
ATOM 2255 N N . CYS A 1 290 ? 0.188 7.824 2.442 1.00 85.69 290 CYS A N 1
ATOM 2256 C CA . CYS A 1 290 ? 1.426 7.438 1.760 1.00 85.69 290 CYS A CA 1
ATOM 2257 C C . CYS A 1 290 ? 2.577 7.528 2.759 1.00 85.69 290 CYS A C 1
ATOM 2259 O O . CYS A 1 290 ? 2.771 8.579 3.369 1.00 85.69 290 CYS A O 1
ATOM 2261 N N . VAL A 1 291 ? 3.338 6.452 2.916 1.00 87.69 291 VAL A N 1
ATOM 2262 C CA . VAL A 1 291 ? 4.540 6.449 3.756 1.00 87.69 291 VAL A CA 1
ATOM 2263 C C . VAL A 1 291 ? 5.788 6.503 2.890 1.00 87.69 291 VAL A C 1
ATOM 2265 O O . VAL A 1 291 ? 5.740 6.186 1.707 1.00 87.69 291 VAL A O 1
ATOM 2268 N N . SER A 1 292 ? 6.894 6.961 3.466 1.00 88.44 292 SER A N 1
ATOM 2269 C CA . SER A 1 292 ? 8.190 7.048 2.789 1.00 88.44 292 SER A CA 1
ATOM 2270 C C . SER A 1 292 ? 9.227 6.313 3.624 1.00 88.44 292 SER A C 1
ATOM 2272 O O . SER A 1 292 ? 10.094 6.925 4.242 1.00 88.44 292 SER A O 1
ATOM 2274 N N . ILE A 1 293 ? 9.069 4.994 3.717 1.00 88.00 293 ILE A N 1
ATOM 2275 C CA . ILE A 1 293 ? 10.018 4.120 4.395 1.00 88.00 293 ILE A CA 1
ATOM 2276 C C . ILE A 1 293 ? 11.086 3.706 3.371 1.00 88.00 293 ILE A C 1
ATOM 2278 O O . ILE A 1 293 ? 10.734 3.106 2.347 1.00 88.00 293 ILE A O 1
ATOM 2282 N N . PRO A 1 294 ? 12.370 3.999 3.637 1.00 87.19 294 PRO A N 1
ATOM 2283 C CA . PRO A 1 294 ? 13.460 3.672 2.729 1.00 87.19 294 PRO A CA 1
ATOM 2284 C C . PRO A 1 294 ? 13.688 2.160 2.657 1.00 87.19 294 PRO A C 1
ATOM 2286 O O . PRO A 1 294 ? 13.344 1.412 3.577 1.00 87.19 294 PRO A O 1
ATOM 2289 N N . LEU A 1 295 ? 14.266 1.694 1.551 1.00 84.81 295 LEU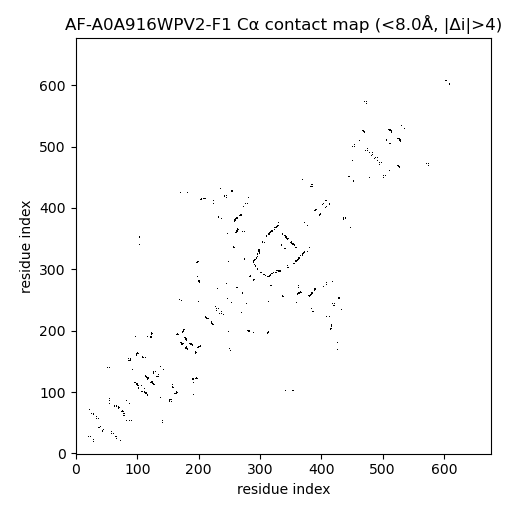 A N 1
ATOM 2290 C CA . LEU A 1 295 ? 14.419 0.267 1.268 1.00 84.81 295 LEU A CA 1
ATOM 2291 C C . LEU A 1 295 ? 15.257 -0.460 2.338 1.00 84.81 295 LEU A C 1
ATOM 2293 O O . LEU A 1 295 ? 14.977 -1.601 2.704 1.00 84.81 295 LEU A O 1
ATOM 2297 N N . GLU A 1 296 ? 16.261 0.218 2.885 1.00 80.62 296 GLU A N 1
ATOM 2298 C CA . GLU A 1 296 ? 17.185 -0.294 3.895 1.00 80.62 296 GLU A CA 1
ATOM 2299 C C . GLU A 1 296 ? 16.469 -0.657 5.203 1.00 80.62 296 GLU A C 1
ATOM 2301 O O . GLU A 1 296 ? 16.883 -1.599 5.884 1.00 80.62 296 GLU A O 1
ATOM 2306 N N . ALA A 1 297 ? 15.351 0.015 5.510 1.00 81.38 297 ALA A N 1
ATOM 2307 C CA . ALA A 1 297 ? 14.507 -0.296 6.665 1.00 81.38 297 ALA A CA 1
ATOM 2308 C C . ALA A 1 297 ? 13.924 -1.712 6.611 1.00 81.38 297 ALA A C 1
ATOM 2310 O O . ALA A 1 297 ? 13.649 -2.319 7.646 1.00 81.38 297 ALA A O 1
ATOM 2311 N N . PHE A 1 298 ? 13.794 -2.273 5.407 1.00 82.38 298 PHE A N 1
ATOM 2312 C CA . PHE A 1 298 ? 13.328 -3.640 5.200 1.00 82.38 298 PHE A CA 1
ATOM 2313 C C . PHE A 1 298 ? 14.456 -4.680 5.293 1.00 82.38 298 PHE A C 1
ATOM 2315 O O . PHE A 1 298 ? 14.188 -5.881 5.322 1.00 82.38 298 PHE A O 1
ATOM 2322 N N . GLY A 1 299 ? 15.714 -4.227 5.377 1.00 73.50 299 GLY A N 1
ATOM 2323 C CA . GLY A 1 299 ? 16.922 -5.052 5.440 1.00 73.50 299 GLY A CA 1
ATOM 2324 C C . GLY A 1 299 ? 17.290 -5.583 6.830 1.00 73.50 299 GLY A C 1
ATOM 2325 O O . GLY A 1 299 ? 18.294 -6.284 6.960 1.00 73.50 299 GLY A O 1
ATOM 2326 N N . GLY A 1 300 ? 16.507 -5.256 7.865 1.00 64.31 300 GLY A N 1
ATOM 2327 C CA . GLY A 1 300 ? 16.699 -5.718 9.248 1.00 64.31 300 GLY A CA 1
ATOM 2328 C C . GLY A 1 300 ? 17.701 -4.911 10.088 1.00 64.31 300 GLY A C 1
ATOM 2329 O O . GLY A 1 300 ? 17.924 -5.258 11.243 1.00 64.31 300 GLY A O 1
ATOM 2330 N N . ALA A 1 301 ? 18.294 -3.845 9.537 1.00 50.84 301 ALA A N 1
ATOM 2331 C CA . ALA A 1 301 ? 19.312 -3.024 10.206 1.00 50.84 301 ALA A CA 1
ATOM 2332 C C . ALA A 1 301 ? 18.751 -1.789 10.945 1.00 50.84 301 ALA A C 1
ATOM 2334 O O . ALA A 1 301 ? 19.517 -1.024 11.525 1.00 50.84 301 ALA A O 1
ATOM 2335 N N . THR A 1 302 ? 17.437 -1.557 10.909 1.00 53.75 302 THR A N 1
ATOM 2336 C CA . THR A 1 302 ? 16.822 -0.274 11.297 1.00 53.75 302 THR A CA 1
ATOM 2337 C C . THR A 1 302 ? 15.593 -0.471 12.182 1.00 53.75 302 THR A C 1
ATOM 2339 O O . THR A 1 302 ? 14.986 -1.541 12.189 1.00 53.75 302 THR A O 1
ATOM 2342 N N . ASP A 1 303 ? 15.248 0.574 12.945 1.00 60.34 303 ASP A N 1
ATOM 2343 C CA . ASP A 1 303 ? 14.145 0.623 13.911 1.00 60.34 303 ASP A CA 1
ATOM 2344 C C . ASP A 1 303 ? 12.863 -0.034 13.373 1.00 60.34 303 ASP A C 1
ATOM 2346 O O . ASP A 1 303 ? 12.107 0.568 12.606 1.00 60.34 303 ASP A O 1
ATOM 2350 N N . SER A 1 304 ? 12.576 -1.254 13.844 1.00 62.78 304 SER A N 1
ATOM 2351 C CA . SER A 1 304 ? 11.349 -2.016 13.536 1.00 62.78 304 SER A CA 1
ATOM 2352 C C . SER A 1 304 ? 10.051 -1.217 13.747 1.00 62.78 304 SER A C 1
ATOM 2354 O O . SER A 1 304 ? 9.015 -1.531 13.161 1.00 62.78 304 SER A O 1
ATOM 2356 N N . PHE A 1 305 ? 10.121 -0.126 14.514 1.00 67.31 305 PHE A N 1
ATOM 2357 C CA . PHE A 1 305 ? 9.042 0.830 14.726 1.00 67.31 305 PHE A CA 1
ATOM 2358 C C . PHE A 1 305 ? 8.594 1.566 13.459 1.00 67.31 305 PHE A C 1
ATOM 2360 O O . PHE A 1 305 ? 7.417 1.919 13.371 1.00 67.31 305 PHE A O 1
ATOM 2367 N N . MET A 1 306 ? 9.471 1.786 12.470 1.00 77.31 306 MET A N 1
ATOM 2368 C CA . MET A 1 306 ? 9.088 2.489 11.235 1.00 77.31 306 MET A CA 1
ATOM 2369 C C . MET A 1 306 ? 7.983 1.749 10.476 1.00 77.31 306 MET A C 1
ATOM 2371 O O . MET A 1 306 ? 7.083 2.387 9.933 1.00 77.31 306 MET A O 1
ATOM 2375 N N . LEU A 1 307 ? 7.976 0.414 10.540 1.00 82.94 307 LEU A N 1
ATOM 2376 C CA . LEU A 1 307 ? 6.976 -0.443 9.895 1.00 82.94 307 LEU A CA 1
ATOM 2377 C C . LEU A 1 307 ? 5.568 -0.263 10.468 1.00 82.94 307 LEU A C 1
ATOM 2379 O O . LEU A 1 307 ? 4.594 -0.552 9.781 1.00 82.94 307 LEU A O 1
ATOM 2383 N N . THR A 1 308 ? 5.436 0.276 11.687 1.00 83.38 308 THR A N 1
ATOM 2384 C CA . THR A 1 308 ? 4.121 0.623 12.256 1.00 83.38 308 THR A CA 1
ATOM 2385 C C . THR A 1 308 ?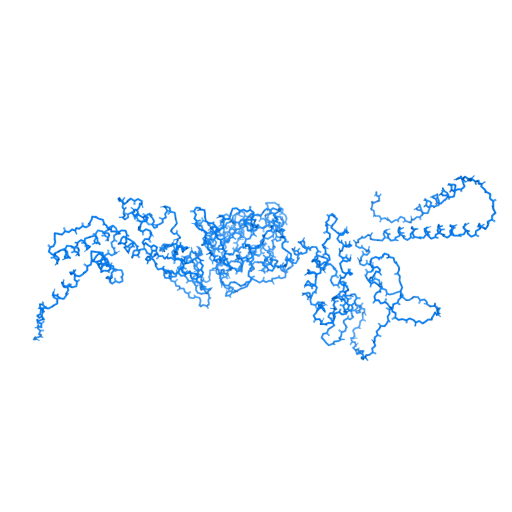 3.368 1.603 11.355 1.00 83.38 308 THR A C 1
ATOM 2387 O O . THR A 1 308 ? 2.143 1.566 11.313 1.00 83.38 308 THR A O 1
ATOM 2390 N N . GLN A 1 309 ? 4.081 2.445 10.599 1.00 84.19 309 GLN A N 1
ATOM 2391 C CA . GLN A 1 309 ? 3.468 3.403 9.679 1.00 84.19 309 GLN A CA 1
ATOM 2392 C C . GLN A 1 309 ? 2.787 2.728 8.477 1.00 84.19 309 GLN A C 1
ATOM 2394 O O . GLN A 1 309 ? 1.911 3.337 7.876 1.00 84.19 309 GLN A O 1
ATOM 2399 N N . LEU A 1 310 ? 3.146 1.481 8.137 1.00 87.25 310 LEU A N 1
ATOM 2400 C CA . LEU A 1 310 ? 2.519 0.740 7.034 1.00 87.25 310 LEU A CA 1
ATOM 2401 C C . LEU A 1 310 ? 1.098 0.275 7.373 1.00 87.25 310 LEU A C 1
ATOM 2403 O O . LEU A 1 310 ? 0.311 0.001 6.469 1.00 87.25 310 LEU A O 1
ATOM 2407 N N . ILE A 1 311 ? 0.746 0.193 8.659 1.00 83.25 311 ILE A N 1
ATOM 2408 C CA . ILE A 1 311 ? -0.599 -0.196 9.087 1.00 83.25 311 ILE A CA 1
ATOM 2409 C C . ILE A 1 311 ? -1.581 0.906 8.674 1.00 83.25 311 ILE A C 1
ATOM 2411 O O . ILE A 1 311 ? -1.527 2.024 9.182 1.00 83.25 311 ILE A O 1
ATOM 2415 N N . GLY A 1 312 ? -2.485 0.582 7.747 1.00 80.94 312 GLY A N 1
ATOM 2416 C CA . GLY A 1 312 ? -3.448 1.536 7.186 1.00 80.94 312 GLY A CA 1
ATOM 2417 C C . GLY A 1 312 ? -2.876 2.468 6.111 1.00 80.94 312 GLY A C 1
ATOM 2418 O O . GLY A 1 312 ? -3.592 3.357 5.647 1.00 80.94 312 GLY A O 1
ATOM 2419 N N . ALA A 1 313 ? -1.622 2.275 5.688 1.00 87.25 313 ALA A N 1
ATOM 2420 C CA . ALA A 1 313 ? -1.061 2.985 4.544 1.00 87.25 313 ALA A CA 1
ATOM 2421 C C . ALA A 1 313 ? -1.677 2.487 3.223 1.00 87.25 313 ALA A C 1
ATOM 2423 O O . ALA A 1 313 ? -2.069 1.330 3.104 1.00 87.25 313 ALA A O 1
ATOM 2424 N N . VAL A 1 314 ? -1.755 3.373 2.228 1.00 88.50 314 VAL A N 1
ATOM 2425 C CA . VAL A 1 314 ? -2.197 3.057 0.858 1.00 88.50 314 VAL A CA 1
ATOM 2426 C C . VAL A 1 314 ? -1.021 2.604 0.005 1.00 88.50 314 VAL A C 1
ATOM 2428 O O . VAL A 1 314 ? -1.174 1.682 -0.777 1.00 88.50 314 VAL A O 1
ATOM 2431 N N . ALA A 1 315 ? 0.148 3.231 0.166 1.00 92.12 315 ALA A N 1
ATOM 2432 C CA . ALA A 1 315 ? 1.372 2.882 -0.551 1.00 92.12 315 ALA A CA 1
ATOM 2433 C C . ALA A 1 315 ? 2.616 3.327 0.232 1.00 92.12 315 ALA A C 1
ATOM 2435 O O . ALA A 1 315 ? 2.582 4.319 0.972 1.00 92.12 315 ALA A O 1
ATOM 2436 N N . ASN A 1 316 ? 3.727 2.619 0.029 1.00 93.12 316 ASN A N 1
ATOM 2437 C CA . ASN A 1 316 ? 5.058 3.083 0.390 1.00 93.12 316 ASN A CA 1
ATOM 2438 C C . ASN A 1 316 ? 5.715 3.687 -0.850 1.00 93.12 316 ASN A C 1
ATOM 2440 O O . ASN A 1 316 ? 6.045 2.972 -1.792 1.00 93.12 316 ASN A O 1
ATOM 2444 N N . LEU A 1 317 ? 5.896 5.003 -0.830 1.00 93.19 317 LEU A N 1
ATOM 2445 C CA . LEU A 1 317 ? 6.517 5.788 -1.886 1.00 93.19 317 LEU A CA 1
ATOM 2446 C C . LEU A 1 317 ? 7.788 6.401 -1.299 1.00 93.19 317 LEU A C 1
ATOM 2448 O O . LEU A 1 317 ? 7.713 7.398 -0.576 1.00 93.19 317 LEU A O 1
ATOM 2452 N N . SER A 1 318 ? 8.943 5.790 -1.559 1.00 89.94 318 SER A N 1
ATOM 2453 C CA . SER A 1 318 ? 10.231 6.277 -1.051 1.00 89.94 318 SER A CA 1
ATOM 2454 C C . SER A 1 318 ? 11.008 7.008 -2.138 1.00 89.94 318 SER A C 1
ATOM 2456 O O . SER A 1 318 ? 11.289 6.434 -3.190 1.00 89.94 318 SER A O 1
ATOM 2458 N N . ASP A 1 319 ? 11.385 8.257 -1.862 1.00 80.50 319 ASP A N 1
ATOM 2459 C CA . ASP A 1 319 ? 12.251 9.073 -2.728 1.00 80.50 319 ASP A CA 1
ATOM 2460 C C . ASP A 1 319 ? 13.749 8.925 -2.390 1.00 80.50 319 ASP A C 1
ATOM 2462 O O . ASP A 1 319 ? 14.597 9.506 -3.067 1.00 80.50 319 ASP A O 1
ATOM 2466 N N . GLU A 1 320 ? 14.085 8.157 -1.351 1.00 65.19 320 GLU A N 1
ATOM 2467 C CA . GLU A 1 320 ? 15.442 8.059 -0.816 1.00 65.19 320 GLU A CA 1
ATOM 2468 C C . GLU A 1 320 ? 15.998 6.639 -0.974 1.00 65.19 320 GLU A C 1
ATOM 2470 O O . GLU A 1 320 ? 15.364 5.656 -0.577 1.00 65.19 320 GLU A O 1
ATOM 2475 N N . SER A 1 321 ? 17.185 6.548 -1.578 1.00 59.06 321 SER A N 1
ATOM 2476 C CA . SER A 1 321 ? 17.969 5.320 -1.707 1.00 59.06 321 SER A CA 1
ATOM 2477 C C . SER A 1 321 ? 19.404 5.623 -1.309 1.00 59.06 321 SER A C 1
ATOM 2479 O O . SER A 1 321 ? 20.010 6.525 -1.900 1.00 59.06 321 SER A O 1
ATOM 2481 N N . ASN A 1 322 ? 19.970 4.877 -0.362 1.00 58.12 322 ASN A N 1
ATOM 2482 C CA . ASN A 1 322 ? 21.404 4.938 -0.124 1.00 58.12 322 ASN A CA 1
ATOM 2483 C C . ASN A 1 322 ? 22.118 4.415 -1.390 1.00 58.12 322 ASN A C 1
ATOM 2485 O O . ASN A 1 322 ? 21.874 3.270 -1.779 1.00 58.12 322 ASN A O 1
ATOM 2489 N N . PRO A 1 323 ? 22.987 5.208 -2.049 1.00 51.72 323 PRO A N 1
ATOM 2490 C CA . PRO A 1 323 ? 23.668 4.796 -3.280 1.00 51.72 323 PRO A CA 1
ATOM 2491 C C . PRO A 1 323 ? 24.471 3.495 -3.139 1.00 51.72 323 PRO A C 1
ATOM 2493 O O . PRO A 1 323 ? 24.676 2.793 -4.128 1.00 51.72 323 PRO A O 1
ATOM 2496 N N . ASP A 1 324 ? 24.890 3.166 -1.914 1.00 56.78 324 ASP A N 1
ATOM 2497 C CA . ASP A 1 324 ? 25.688 1.983 -1.586 1.00 56.78 324 ASP A CA 1
ATOM 2498 C C . ASP A 1 324 ? 24.904 0.956 -0.745 1.00 56.78 324 ASP A C 1
ATOM 2500 O O . ASP A 1 324 ? 25.489 0.079 -0.105 1.00 56.78 324 ASP A O 1
ATOM 2504 N N . GLY A 1 325 ? 23.570 1.061 -0.734 1.00 61.38 325 GLY A N 1
ATOM 2505 C CA . GLY A 1 325 ? 22.675 0.219 0.053 1.00 61.38 325 GLY A CA 1
ATOM 2506 C C . GLY A 1 325 ? 22.862 -1.274 -0.234 1.00 61.38 325 GLY A C 1
ATOM 2507 O O . GLY A 1 325 ? 22.454 -1.794 -1.277 1.00 61.38 325 GLY A O 1
ATOM 2508 N N . PHE A 1 326 ? 23.463 -1.982 0.722 1.00 66.06 326 PHE A N 1
ATOM 2509 C CA . PHE A 1 326 ? 23.513 -3.438 0.747 1.00 66.06 326 PHE A CA 1
ATOM 2510 C C . PHE A 1 326 ? 22.398 -3.976 1.643 1.00 66.06 326 PHE A C 1
ATOM 2512 O O . PHE A 1 326 ? 22.355 -3.696 2.842 1.00 66.06 326 PHE A O 1
ATOM 2519 N N . MET A 1 327 ? 21.519 -4.799 1.077 1.00 73.81 327 MET A N 1
ATOM 2520 C CA . MET A 1 327 ? 20.479 -5.483 1.839 1.00 73.81 327 MET A CA 1
ATOM 2521 C C . MET A 1 327 ? 20.974 -6.857 2.287 1.00 73.81 327 MET A C 1
ATOM 2523 O O . MET A 1 327 ? 21.039 -7.810 1.504 1.00 73.81 327 MET A O 1
ATOM 2527 N N . ALA A 1 328 ? 21.305 -6.956 3.575 1.00 65.50 328 ALA A N 1
ATOM 2528 C CA . ALA A 1 328 ? 21.770 -8.196 4.190 1.00 65.50 328 ALA A CA 1
ATOM 2529 C C . ALA A 1 328 ? 20.647 -9.231 4.376 1.00 65.50 328 ALA A C 1
ATOM 2531 O O . ALA A 1 328 ? 20.898 -10.428 4.227 1.00 65.50 328 ALA A O 1
ATOM 2532 N N . SER A 1 329 ? 19.427 -8.776 4.683 1.00 78.31 329 SER A N 1
ATOM 2533 C CA . SER A 1 329 ? 18.224 -9.604 4.798 1.00 78.31 329 SER A CA 1
ATOM 2534 C C . SER A 1 329 ? 17.153 -9.132 3.820 1.00 78.31 329 SER A C 1
ATOM 2536 O O . SER A 1 329 ? 16.957 -7.936 3.633 1.00 78.31 329 SER A O 1
ATOM 2538 N N . SER A 1 330 ? 16.451 -10.078 3.201 1.00 82.56 330 SER A N 1
ATOM 2539 C CA . SER A 1 330 ? 15.329 -9.822 2.289 1.00 82.56 330 SER A CA 1
ATOM 2540 C C . SER A 1 330 ? 14.001 -10.383 2.805 1.00 82.56 330 SER A C 1
ATOM 2542 O O . SER A 1 330 ? 12.980 -10.250 2.135 1.00 82.56 330 SER A O 1
ATOM 2544 N N . GLY A 1 331 ? 13.994 -11.009 3.990 1.00 86.31 331 GLY A N 1
ATOM 2545 C CA . GLY A 1 331 ? 12.834 -11.741 4.509 1.00 86.31 331 GLY A CA 1
ATOM 2546 C C . GLY A 1 331 ? 11.588 -10.870 4.661 1.00 86.31 331 GLY A C 1
ATOM 2547 O O . GLY A 1 331 ? 10.517 -11.254 4.207 1.00 86.31 331 GLY A O 1
ATOM 2548 N N . LEU A 1 332 ? 11.741 -9.666 5.218 1.00 87.25 332 LEU A N 1
ATOM 2549 C CA . LEU A 1 332 ? 10.620 -8.749 5.421 1.00 87.25 332 LEU A CA 1
ATOM 2550 C C . LEU A 1 332 ? 10.064 -8.207 4.097 1.00 87.25 332 LEU A C 1
ATOM 2552 O O . LEU A 1 332 ? 8.851 -8.153 3.924 1.00 87.25 332 LEU A O 1
ATOM 2556 N N . LEU A 1 333 ? 10.934 -7.854 3.145 1.00 87.75 333 LEU A N 1
ATOM 2557 C CA . LEU A 1 333 ? 10.510 -7.389 1.821 1.00 87.75 333 LEU A CA 1
ATOM 2558 C C . LEU A 1 333 ? 9.718 -8.478 1.076 1.00 87.75 333 LEU A C 1
ATOM 2560 O O . LEU A 1 333 ? 8.684 -8.186 0.477 1.00 87.75 333 LEU A O 1
ATOM 2564 N N . LYS A 1 334 ? 10.165 -9.741 1.155 1.00 89.56 334 LYS A N 1
ATOM 2565 C CA . LYS A 1 334 ? 9.443 -10.897 0.598 1.00 89.56 334 LYS A CA 1
ATOM 2566 C C . LYS A 1 334 ? 8.088 -11.102 1.267 1.00 89.56 334 LYS A C 1
ATOM 2568 O O . LYS A 1 334 ? 7.106 -11.295 0.565 1.00 89.56 334 LYS A O 1
ATOM 2573 N N . ALA A 1 335 ? 8.037 -11.036 2.594 1.00 89.88 335 ALA A N 1
ATOM 2574 C CA . ALA A 1 335 ? 6.799 -11.232 3.336 1.00 89.88 335 ALA A CA 1
ATOM 2575 C C . ALA A 1 335 ? 5.761 -10.149 2.994 1.00 89.88 335 ALA A C 1
ATOM 2577 O O . ALA A 1 335 ? 4.619 -10.466 2.694 1.00 89.88 335 ALA A O 1
ATOM 2578 N N . ILE A 1 336 ? 6.169 -8.875 2.943 1.00 89.62 336 ILE A N 1
ATOM 2579 C CA . ILE A 1 336 ? 5.264 -7.761 2.609 1.00 89.62 336 ILE A CA 1
ATOM 2580 C C . ILE A 1 336 ? 4.754 -7.864 1.172 1.00 89.62 336 ILE A C 1
ATOM 2582 O O . ILE A 1 336 ? 3.557 -7.720 0.941 1.00 89.62 336 ILE A O 1
ATOM 2586 N N . SER A 1 337 ? 5.649 -8.113 0.214 1.00 89.94 337 SER A N 1
ATOM 2587 C CA . SER A 1 337 ? 5.262 -8.236 -1.197 1.00 89.94 337 SER A CA 1
ATOM 2588 C C . SER A 1 337 ? 4.343 -9.427 -1.457 1.00 89.94 337 SER A C 1
ATOM 2590 O O . SER A 1 337 ? 3.459 -9.305 -2.289 1.00 89.94 337 SER A O 1
ATOM 2592 N N . SER A 1 338 ? 4.501 -10.525 -0.711 1.00 89.00 338 SER A N 1
ATOM 2593 C CA . SER A 1 338 ? 3.637 -11.715 -0.825 1.00 89.00 338 SER A CA 1
ATOM 2594 C C . SER A 1 338 ? 2.394 -11.659 0.073 1.00 89.00 338 SER A C 1
ATOM 2596 O O . SER A 1 338 ? 1.655 -12.634 0.172 1.00 89.00 338 SER A O 1
ATOM 2598 N N . HIS A 1 339 ? 2.175 -10.534 0.763 1.00 87.56 339 HIS A N 1
ATOM 2599 C CA . HIS A 1 339 ? 1.086 -10.332 1.725 1.00 87.56 339 HIS A CA 1
ATOM 2600 C C . HIS A 1 339 ? 1.058 -11.343 2.887 1.00 87.56 339 HIS A C 1
ATOM 2602 O O . HIS A 1 339 ? 0.012 -11.582 3.501 1.00 87.56 339 HIS A O 1
ATOM 2608 N N . ASP A 1 340 ? 2.222 -11.895 3.232 1.00 88.06 340 ASP A N 1
ATOM 2609 C CA . ASP A 1 340 ? 2.396 -12.759 4.392 1.00 88.06 340 ASP A CA 1
ATOM 2610 C C . ASP A 1 340 ? 2.178 -11.971 5.690 1.00 88.06 340 ASP A C 1
ATOM 2612 O O . ASP A 1 340 ? 2.400 -10.758 5.784 1.00 88.06 340 ASP A O 1
ATOM 2616 N N . SER A 1 341 ? 1.770 -12.688 6.736 1.00 85.44 341 SER A N 1
ATOM 2617 C CA . SER A 1 341 ? 1.632 -12.102 8.064 1.00 85.44 341 SER A CA 1
ATOM 2618 C C . SER A 1 341 ? 3.009 -11.774 8.640 1.00 85.44 341 SER A C 1
ATOM 2620 O O . SER A 1 341 ? 3.852 -12.658 8.797 1.00 85.44 341 SER A O 1
ATOM 2622 N N . ILE A 1 342 ? 3.225 -10.512 9.009 1.00 86.56 342 ILE A N 1
ATOM 2623 C CA . ILE A 1 342 ? 4.460 -10.050 9.647 1.00 86.56 342 ILE A CA 1
ATOM 2624 C C . ILE A 1 342 ? 4.181 -9.542 11.057 1.00 86.56 342 ILE A C 1
ATOM 2626 O O . ILE A 1 342 ? 3.141 -8.940 11.316 1.00 86.56 342 ILE A O 1
ATOM 2630 N N . GLN A 1 343 ? 5.127 -9.731 11.977 1.00 84.12 343 GLN A N 1
ATOM 2631 C CA . GLN A 1 343 ? 5.060 -9.060 13.273 1.00 84.12 343 GLN A CA 1
ATOM 2632 C C . GLN A 1 343 ? 5.627 -7.646 13.178 1.00 84.12 343 GLN A C 1
ATOM 2634 O O . GLN A 1 343 ? 6.782 -7.439 12.805 1.00 84.12 343 GLN A O 1
ATOM 2639 N N . VAL A 1 344 ? 4.809 -6.672 13.561 1.00 83.50 344 VAL A N 1
ATOM 2640 C CA . VAL A 1 344 ? 5.171 -5.261 13.619 1.00 83.50 344 VAL A CA 1
ATOM 2641 C C . VAL A 1 344 ? 5.306 -4.846 15.079 1.00 83.50 344 VAL A C 1
ATOM 2643 O O . VAL A 1 344 ? 4.332 -4.815 15.835 1.00 83.50 344 VAL A O 1
ATOM 2646 N N . ASN A 1 345 ? 6.531 -4.492 15.469 1.00 82.25 345 ASN A N 1
ATOM 2647 C CA . ASN A 1 345 ? 6.824 -3.968 16.797 1.00 82.25 345 ASN A CA 1
ATOM 2648 C C . ASN A 1 345 ? 6.346 -2.522 16.902 1.00 82.25 345 ASN A C 1
ATOM 2650 O O . ASN A 1 345 ? 6.822 -1.632 16.192 1.00 82.25 345 ASN A O 1
ATOM 2654 N N . ARG A 1 346 ? 5.418 -2.278 17.825 1.00 77.06 346 ARG A N 1
ATOM 2655 C CA . ARG A 1 346 ? 4.853 -0.953 18.073 1.00 77.06 346 ARG A CA 1
ATOM 2656 C C . ARG A 1 346 ? 5.525 -0.343 19.297 1.00 77.06 346 ARG A C 1
ATOM 2658 O O . ARG A 1 346 ? 5.679 -0.987 20.330 1.00 77.06 346 ARG A O 1
ATOM 2665 N N . LYS A 1 347 ? 5.936 0.921 19.203 1.00 78.44 347 LYS A N 1
ATOM 2666 C CA . LYS A 1 347 ? 6.636 1.588 20.307 1.00 78.44 347 LYS A CA 1
ATOM 2667 C C . LYS A 1 347 ? 5.720 1.673 21.537 1.00 78.44 347 LYS A C 1
ATOM 2669 O O . LYS A 1 347 ? 4.609 2.190 21.430 1.00 78.44 347 LYS A O 1
ATOM 2674 N N . HIS A 1 348 ? 6.204 1.187 22.684 1.00 73.50 348 HIS A N 1
ATOM 2675 C CA . HIS A 1 348 ? 5.467 1.128 23.959 1.00 73.50 348 HIS A CA 1
ATOM 2676 C C . HIS A 1 348 ? 4.164 0.307 23.911 1.00 73.50 348 HIS A C 1
ATOM 2678 O O . HIS A 1 348 ? 3.196 0.641 24.593 1.00 73.50 348 HIS A O 1
ATOM 2684 N N . LYS A 1 349 ? 4.124 -0.740 23.081 1.00 70.25 349 LYS A N 1
ATOM 2685 C CA . LYS A 1 349 ? 2.956 -1.595 22.864 1.00 70.25 349 LYS A CA 1
ATOM 2686 C C . LYS A 1 349 ? 3.369 -3.032 22.586 1.00 70.25 349 LYS A C 1
ATOM 2688 O O . LYS A 1 349 ? 4.497 -3.281 22.166 1.00 70.25 349 LYS A O 1
ATOM 2693 N N . ASP A 1 350 ? 2.408 -3.934 22.733 1.00 73.56 350 ASP A N 1
ATOM 2694 C CA . ASP A 1 350 ? 2.567 -5.301 22.265 1.00 73.56 350 ASP A CA 1
ATOM 2695 C C . ASP A 1 350 ? 2.722 -5.331 20.736 1.00 73.56 350 ASP A C 1
ATOM 2697 O O . ASP A 1 350 ? 2.094 -4.528 20.023 1.00 73.56 350 ASP A O 1
ATOM 2701 N N . PRO A 1 351 ? 3.587 -6.218 20.218 1.00 77.88 351 PRO A N 1
ATOM 2702 C CA . PRO A 1 351 ? 3.704 -6.437 18.789 1.00 77.88 351 PRO A CA 1
ATOM 2703 C C . PRO A 1 351 ? 2.377 -6.948 18.232 1.00 77.88 351 PRO A C 1
ATOM 2705 O O . PRO A 1 351 ? 1.662 -7.716 18.875 1.00 77.88 351 PRO A O 1
ATOM 2708 N N . VAL A 1 352 ? 2.059 -6.526 17.013 1.00 78.81 352 VAL A N 1
ATOM 2709 C CA . VAL A 1 352 ? 0.866 -6.988 16.298 1.00 78.81 352 VAL A CA 1
ATOM 2710 C C . VAL A 1 352 ? 1.294 -7.769 15.069 1.00 78.81 352 VAL A C 1
ATOM 2712 O O . VAL A 1 352 ? 2.190 -7.343 14.343 1.00 78.81 352 VAL A O 1
ATOM 2715 N N . SER A 1 353 ? 0.670 -8.918 14.845 1.00 82.69 353 SER A N 1
ATOM 2716 C CA . SER A 1 353 ? 0.837 -9.679 13.610 1.00 82.69 353 SER A CA 1
ATOM 2717 C C . SER A 1 353 ? -0.140 -9.120 12.587 1.00 82.69 353 SER A C 1
ATOM 2719 O O . SER A 1 353 ? -1.316 -9.071 12.901 1.00 82.69 353 SER A O 1
ATOM 2721 N N . VAL A 1 354 ? 0.318 -8.642 11.429 1.00 82.75 354 VAL A N 1
ATOM 2722 C CA . VAL A 1 354 ? -0.530 -8.007 10.405 1.00 82.75 354 VAL A CA 1
ATOM 2723 C C . VAL A 1 354 ? -0.150 -8.451 8.997 1.00 82.75 354 VAL A C 1
ATOM 2725 O O . VAL A 1 354 ? 1.032 -8.608 8.689 1.00 82.75 354 VAL A O 1
ATOM 2728 N N . LYS A 1 355 ? -1.150 -8.594 8.121 1.00 85.56 355 LYS A N 1
ATOM 2729 C CA . LYS A 1 355 ? -0.953 -8.709 6.667 1.00 85.56 355 LYS A CA 1
ATOM 2730 C C . LYS A 1 355 ? -0.998 -7.314 6.044 1.00 85.56 355 LYS A C 1
ATOM 2732 O O . LYS A 1 355 ? -1.962 -6.573 6.249 1.00 85.56 355 LYS A O 1
ATOM 2737 N N . LEU A 1 356 ? 0.045 -6.942 5.305 1.00 86.62 356 LEU A N 1
ATOM 2738 C CA . LEU A 1 356 ? 0.158 -5.625 4.674 1.00 86.62 356 LEU A CA 1
ATOM 2739 C C . LEU A 1 356 ? -0.125 -5.717 3.173 1.00 86.62 356 LEU A C 1
ATOM 2741 O O . LEU A 1 356 ? 0.559 -6.430 2.446 1.00 86.62 356 LEU A O 1
ATOM 2745 N N . TYR A 1 357 ? -1.094 -4.931 2.710 1.00 87.62 357 TYR A N 1
ATOM 2746 C CA . TYR A 1 357 ? -1.441 -4.778 1.294 1.00 87.62 357 TYR A CA 1
ATOM 2747 C C . TYR A 1 357 ? -1.008 -3.393 0.819 1.00 87.62 357 TYR A C 1
ATOM 2749 O O . TYR A 1 357 ? -1.835 -2.540 0.511 1.00 87.62 357 TYR A O 1
ATOM 2757 N N . VAL A 1 358 ? 0.301 -3.149 0.870 1.00 89.94 358 VAL A N 1
ATOM 2758 C CA . VAL A 1 358 ? 0.898 -1.837 0.609 1.00 89.94 358 VAL A CA 1
ATOM 2759 C C . VAL A 1 358 ? 1.851 -1.961 -0.580 1.00 89.94 358 VAL A C 1
ATOM 2761 O O . VAL A 1 358 ? 2.884 -2.617 -0.447 1.00 89.94 358 VAL A O 1
ATOM 2764 N N . PRO A 1 359 ? 1.547 -1.335 -1.728 1.00 92.69 359 PRO A N 1
ATOM 2765 C CA . PRO A 1 359 ? 2.440 -1.248 -2.871 1.00 92.69 359 PRO A CA 1
ATOM 2766 C C . PRO A 1 359 ? 3.751 -0.588 -2.475 1.00 92.69 359 PRO A C 1
ATOM 2768 O O . PRO A 1 359 ? 3.773 0.484 -1.864 1.00 92.69 359 PRO A O 1
ATOM 2771 N N . MET A 1 360 ? 4.844 -1.256 -2.818 1.00 93.25 360 MET A N 1
ATOM 2772 C CA . MET A 1 360 ? 6.196 -0.849 -2.470 1.00 93.25 360 MET A CA 1
ATOM 2773 C C . MET A 1 360 ? 6.861 -0.254 -3.708 1.00 93.25 360 MET A C 1
ATOM 2775 O O . MET A 1 360 ? 7.259 -0.998 -4.603 1.00 93.25 360 MET A O 1
ATOM 2779 N N . ILE A 1 361 ? 6.963 1.076 -3.763 1.00 94.62 361 ILE A N 1
ATOM 2780 C CA . ILE A 1 361 ? 7.549 1.810 -4.889 1.00 94.62 361 ILE A CA 1
ATOM 2781 C C . ILE A 1 361 ? 8.726 2.644 -4.384 1.00 94.62 361 ILE A C 1
ATOM 2783 O O . ILE A 1 361 ? 8.578 3.546 -3.555 1.00 94.62 361 ILE A O 1
ATOM 2787 N N . PHE A 1 362 ? 9.908 2.347 -4.911 1.00 93.00 362 PHE A N 1
ATOM 2788 C CA . PHE A 1 362 ? 11.154 3.006 -4.547 1.00 93.00 362 PHE A CA 1
ATOM 2789 C C . PHE A 1 362 ? 11.716 3.759 -5.749 1.00 93.00 362 PHE A C 1
ATOM 2791 O O . PHE A 1 362 ? 11.904 3.175 -6.813 1.00 93.00 362 PHE A O 1
ATOM 2798 N N . SER A 1 363 ? 12.020 5.045 -5.585 1.00 92.25 363 SER A N 1
ATOM 2799 C CA . SER A 1 363 ? 12.860 5.780 -6.531 1.00 92.25 363 SER A CA 1
ATOM 2800 C C . SER A 1 363 ? 14.317 5.616 -6.134 1.00 92.25 363 SER A C 1
ATOM 2802 O O . SER A 1 363 ? 14.722 6.034 -5.051 1.00 92.25 363 SER A O 1
ATOM 2804 N N . VAL A 1 364 ? 15.104 5.021 -7.025 1.00 89.25 364 VAL A N 1
ATOM 2805 C CA . VAL A 1 364 ? 16.502 4.678 -6.773 1.00 89.25 364 VAL A CA 1
ATOM 2806 C C . VAL A 1 364 ? 17.404 5.218 -7.878 1.00 89.25 364 VAL A C 1
ATOM 2808 O O . VAL A 1 364 ? 17.070 5.172 -9.066 1.00 89.25 364 VAL A O 1
ATOM 2811 N N . ASN A 1 365 ? 18.573 5.730 -7.491 1.00 87.31 365 ASN A N 1
ATOM 2812 C CA . ASN A 1 365 ? 19.610 6.104 -8.463 1.00 87.31 365 ASN A CA 1
ATOM 2813 C C . ASN A 1 365 ? 20.591 4.961 -8.739 1.00 87.31 365 ASN A C 1
ATOM 2815 O O . ASN A 1 365 ? 21.241 4.910 -9.777 1.00 87.31 365 ASN A O 1
ATOM 2819 N N . ARG A 1 366 ? 20.682 4.016 -7.805 1.00 85.06 366 ARG A N 1
ATOM 2820 C CA . ARG A 1 366 ? 21.439 2.776 -7.943 1.00 85.06 366 ARG A CA 1
ATOM 2821 C C . ARG A 1 366 ? 20.580 1.638 -7.438 1.00 85.06 366 ARG A C 1
ATOM 2823 O O . ARG A 1 366 ? 19.931 1.764 -6.403 1.00 85.06 366 ARG A O 1
ATOM 2830 N N . LEU A 1 367 ? 20.566 0.539 -8.181 1.00 86.56 367 LEU A N 1
ATOM 2831 C CA . LEU A 1 367 ? 19.838 -0.646 -7.758 1.00 86.56 367 LEU A CA 1
ATOM 2832 C C . LEU A 1 367 ? 20.548 -1.283 -6.548 1.00 86.56 367 LEU A C 1
ATOM 2834 O O . LEU A 1 367 ? 21.780 -1.375 -6.535 1.00 86.56 367 LEU A O 1
ATOM 2838 N N . PRO A 1 368 ? 19.793 -1.722 -5.529 1.00 81.81 368 PRO A N 1
ATOM 2839 C CA . PRO A 1 368 ? 20.349 -2.252 -4.290 1.00 81.81 368 PRO A CA 1
ATOM 2840 C C . PRO A 1 368 ? 21.096 -3.563 -4.538 1.00 81.81 368 PRO A C 1
ATOM 2842 O O . PRO A 1 368 ? 20.636 -4.433 -5.285 1.00 81.81 368 PRO A O 1
ATOM 2845 N N . LYS A 1 369 ? 22.219 -3.761 -3.844 1.00 80.81 369 LYS A N 1
ATOM 2846 C CA . LYS A 1 369 ? 22.891 -5.065 -3.834 1.00 80.81 369 LYS A CA 1
ATOM 2847 C C . LYS A 1 369 ? 22.238 -5.952 -2.790 1.00 80.81 369 LYS A C 1
ATOM 2849 O O . LYS A 1 369 ? 22.274 -5.656 -1.597 1.00 80.81 369 LYS A O 1
ATOM 2854 N N . ILE A 1 370 ? 21.660 -7.057 -3.239 1.00 80.38 370 ILE A N 1
ATOM 2855 C CA . ILE A 1 370 ? 20.937 -7.988 -2.372 1.00 80.38 370 ILE A CA 1
ATOM 2856 C C . ILE A 1 370 ? 21.804 -9.224 -2.152 1.00 80.38 370 ILE A C 1
ATOM 2858 O O . ILE A 1 370 ? 22.343 -9.801 -3.102 1.00 80.38 370 ILE A O 1
ATOM 2862 N N . LYS A 1 371 ? 21.973 -9.610 -0.881 1.00 79.31 371 LYS A N 1
ATOM 2863 C CA . LYS A 1 371 ? 22.784 -10.774 -0.491 1.00 79.31 371 LYS A CA 1
ATOM 2864 C C . LYS A 1 371 ? 22.217 -12.085 -1.027 1.00 79.31 371 LYS A C 1
ATOM 2866 O O . LYS A 1 371 ? 22.974 -12.987 -1.370 1.00 79.31 371 LYS A O 1
ATOM 2871 N N . ASP A 1 372 ? 20.896 -12.192 -1.043 1.00 76.62 372 ASP A N 1
ATOM 2872 C CA . ASP A 1 372 ? 20.175 -13.374 -1.492 1.00 76.62 372 ASP A CA 1
ATOM 2873 C C . ASP A 1 372 ? 20.355 -13.601 -3.002 1.00 76.62 372 ASP A C 1
ATOM 2875 O O . ASP A 1 372 ? 20.034 -12.725 -3.799 1.00 76.62 372 ASP A O 1
ATOM 2879 N N . LYS A 1 373 ? 20.878 -14.779 -3.371 1.00 77.69 373 LYS A N 1
ATOM 2880 C CA . LYS A 1 373 ? 21.150 -15.213 -4.756 1.00 77.69 373 LYS A CA 1
ATOM 2881 C C . LYS A 1 373 ? 20.262 -16.377 -5.203 1.00 77.69 373 LYS A C 1
ATOM 2883 O O . LYS A 1 373 ? 20.578 -17.064 -6.163 1.00 77.69 373 LYS A O 1
ATOM 2888 N N . THR A 1 374 ? 19.169 -16.636 -4.483 1.00 75.88 374 THR A N 1
ATOM 2889 C CA . THR A 1 374 ? 18.224 -17.722 -4.804 1.00 75.88 374 THR A CA 1
ATOM 2890 C C . THR A 1 374 ? 17.209 -17.349 -5.892 1.00 75.88 374 THR A C 1
ATOM 2892 O O . THR A 1 374 ? 16.338 -18.152 -6.208 1.00 75.88 374 THR A O 1
ATOM 2895 N N . GLY A 1 375 ? 17.244 -16.115 -6.412 1.00 77.94 375 GLY A N 1
ATOM 2896 C CA . GLY A 1 375 ? 16.239 -15.579 -7.343 1.00 77.94 375 GLY A CA 1
ATOM 2897 C C . GLY A 1 375 ? 14.904 -15.194 -6.687 1.00 77.94 375 GLY A C 1
ATOM 2898 O O . GLY A 1 375 ? 14.048 -14.575 -7.316 1.00 77.94 375 GLY A O 1
ATOM 2899 N N . ALA A 1 376 ? 14.712 -15.499 -5.397 1.00 84.06 376 ALA A N 1
ATOM 2900 C CA . ALA A 1 376 ? 13.466 -15.220 -4.683 1.00 84.06 376 ALA A CA 1
ATOM 2901 C C . ALA A 1 376 ? 13.150 -13.721 -4.565 1.00 84.06 376 ALA A C 1
ATOM 2903 O O . ALA A 1 376 ? 11.982 -13.356 -4.438 1.00 84.06 376 ALA A O 1
ATOM 2904 N N . VAL A 1 377 ? 14.167 -12.857 -4.560 1.00 85.56 377 VAL A N 1
ATOM 2905 C CA . VAL A 1 377 ? 13.960 -11.404 -4.601 1.00 85.56 377 VAL A CA 1
ATOM 2906 C C . VAL A 1 377 ? 13.878 -10.906 -6.038 1.00 85.56 377 VAL A C 1
ATOM 2908 O O . VAL A 1 377 ? 12.996 -10.110 -6.327 1.00 85.56 377 VAL A O 1
ATOM 2911 N N . ASP A 1 378 ? 14.716 -11.426 -6.938 1.00 87.12 378 ASP A N 1
ATOM 2912 C CA . ASP A 1 378 ? 14.759 -11.012 -8.346 1.00 87.12 378 ASP A CA 1
ATOM 2913 C C . ASP A 1 378 ? 13.379 -11.099 -9.011 1.00 87.12 378 ASP A C 1
ATOM 2915 O O . ASP A 1 378 ? 12.928 -10.123 -9.598 1.00 87.12 378 ASP A O 1
ATOM 2919 N N . ARG A 1 379 ? 12.638 -12.201 -8.812 1.00 87.75 379 ARG A N 1
ATOM 2920 C CA . ARG A 1 379 ? 11.282 -12.373 -9.376 1.00 87.75 379 ARG A CA 1
ATOM 2921 C C . ARG A 1 379 ? 10.247 -11.345 -8.894 1.00 87.75 379 ARG A C 1
ATOM 2923 O O . ARG A 1 379 ? 9.214 -11.164 -9.535 1.00 87.75 379 ARG A O 1
ATOM 2930 N N . ARG A 1 380 ? 10.514 -10.706 -7.750 1.00 91.81 380 ARG A N 1
ATOM 2931 C CA . ARG A 1 380 ? 9.672 -9.665 -7.147 1.00 91.81 380 ARG A CA 1
ATOM 2932 C C . ARG A 1 380 ? 10.056 -8.276 -7.641 1.00 91.81 380 ARG A C 1
ATOM 2934 O O . ARG A 1 380 ? 9.251 -7.366 -7.533 1.00 91.81 380 ARG A O 1
ATOM 2941 N N . LEU A 1 381 ? 11.260 -8.073 -8.169 1.00 92.81 381 LEU A N 1
ATOM 2942 C CA . LEU A 1 381 ? 11.683 -6.759 -8.641 1.00 92.81 381 LEU A CA 1
ATOM 2943 C C . LEU A 1 381 ? 11.007 -6.426 -9.974 1.00 92.81 381 LEU A C 1
ATOM 2945 O O . LEU A 1 381 ? 11.125 -7.164 -10.947 1.00 92.81 381 LEU A O 1
ATOM 2949 N N . PHE A 1 382 ? 10.336 -5.280 -10.023 1.00 95.69 382 PHE A N 1
ATOM 2950 C CA . PHE A 1 382 ? 9.796 -4.689 -11.242 1.00 95.69 382 PHE A CA 1
ATOM 2951 C C . PHE A 1 382 ? 10.524 -3.367 -11.502 1.00 95.69 382 PHE A C 1
ATOM 2953 O O . PHE A 1 382 ? 10.274 -2.358 -10.836 1.00 95.69 382 PHE A O 1
ATOM 2960 N N . ILE A 1 383 ? 11.504 -3.388 -12.409 1.00 95.56 383 ILE A N 1
ATOM 2961 C CA . ILE A 1 383 ? 12.424 -2.264 -12.624 1.00 95.56 383 ILE A CA 1
ATOM 2962 C C . ILE A 1 383 ? 11.934 -1.415 -13.794 1.00 95.56 383 ILE A C 1
ATOM 2964 O O . ILE A 1 383 ? 11.959 -1.847 -14.943 1.00 95.56 383 ILE A O 1
ATOM 2968 N N . VAL A 1 384 ? 11.547 -0.176 -13.501 1.00 95.94 384 VAL A N 1
ATOM 2969 C CA . VAL A 1 384 ? 11.097 0.806 -14.492 1.00 95.94 384 VAL A CA 1
ATOM 2970 C C . VAL A 1 384 ? 12.221 1.810 -14.730 1.00 95.94 384 VAL A C 1
ATOM 2972 O O . VAL A 1 384 ? 12.543 2.610 -13.848 1.00 95.94 384 VAL A O 1
ATOM 2975 N N . LYS A 1 385 ? 12.840 1.763 -15.915 1.00 93.38 385 LYS A N 1
ATOM 2976 C CA . LYS A 1 385 ? 13.949 2.652 -16.295 1.00 93.38 385 LYS A CA 1
ATOM 2977 C C . LYS A 1 385 ? 13.442 4.013 -16.780 1.00 93.38 385 LYS A C 1
ATOM 2979 O O . LYS A 1 385 ? 12.563 4.084 -17.629 1.00 93.38 385 LYS A O 1
ATOM 2984 N N . PHE A 1 386 ? 14.042 5.092 -16.281 1.00 92.94 386 PHE A N 1
ATOM 2985 C CA . PHE A 1 386 ? 13.800 6.464 -16.740 1.00 92.94 386 PHE A CA 1
ATOM 2986 C C . PHE A 1 386 ? 14.997 6.955 -17.558 1.00 92.94 386 PHE A C 1
ATOM 2988 O O . PHE A 1 386 ? 15.987 7.442 -17.010 1.00 92.94 386 PHE A O 1
ATOM 2995 N N . ASN A 1 387 ? 14.896 6.844 -18.881 1.00 86.06 387 ASN A N 1
ATOM 2996 C CA . ASN A 1 387 ? 16.015 7.091 -19.798 1.00 86.06 387 ASN A CA 1
ATOM 2997 C C . ASN A 1 387 ? 16.181 8.565 -20.210 1.00 86.06 387 ASN A C 1
ATOM 2999 O O . ASN A 1 387 ? 17.078 8.887 -20.983 1.00 86.06 387 ASN A O 1
ATOM 3003 N N . LYS A 1 388 ? 15.298 9.458 -19.751 1.00 87.88 388 LYS A N 1
ATOM 3004 C CA . LYS A 1 388 ? 15.264 10.871 -20.154 1.00 87.88 388 LYS A CA 1
ATOM 3005 C C . LYS A 1 388 ? 15.844 11.775 -19.082 1.00 87.88 388 LYS A C 1
ATOM 3007 O O . LYS A 1 388 ? 15.756 11.463 -17.896 1.00 87.88 388 LYS A O 1
ATOM 3012 N N . ARG A 1 389 ? 16.386 12.922 -19.496 1.00 85.38 389 ARG A N 1
ATOM 3013 C CA . ARG A 1 389 ? 16.966 13.922 -18.597 1.00 85.38 389 ARG A CA 1
ATOM 3014 C C . ARG A 1 389 ? 16.385 15.312 -18.864 1.00 85.38 389 ARG A C 1
ATOM 3016 O O . ARG A 1 389 ? 16.414 15.810 -19.984 1.00 85.38 389 ARG A O 1
ATOM 3023 N N . PHE A 1 390 ? 15.901 15.950 -17.803 1.00 83.88 390 PHE A N 1
ATOM 3024 C CA . PHE A 1 390 ? 15.298 17.282 -17.815 1.00 83.88 390 PHE A CA 1
ATOM 3025 C C . PHE A 1 390 ? 16.271 18.293 -17.204 1.00 83.88 390 PHE A C 1
ATOM 3027 O O . PHE A 1 390 ? 16.630 18.181 -16.029 1.00 83.88 390 PHE A O 1
ATOM 3034 N N . MET A 1 391 ? 16.708 19.284 -17.982 1.00 79.94 391 MET A N 1
ATOM 3035 C CA . MET A 1 391 ? 17.744 20.245 -17.571 1.00 79.94 391 MET A CA 1
ATOM 3036 C C . MET A 1 391 ? 17.287 21.697 -17.766 1.00 79.94 391 MET A C 1
ATOM 3038 O O . MET A 1 391 ? 16.415 21.980 -18.584 1.00 79.94 391 MET A O 1
ATOM 3042 N N . ASP A 1 392 ? 17.893 22.626 -17.016 1.00 68.44 392 ASP A N 1
ATOM 3043 C CA . ASP A 1 392 ? 17.567 24.061 -17.091 1.00 68.44 392 ASP A CA 1
ATOM 3044 C C . ASP A 1 392 ? 18.169 24.740 -18.344 1.00 68.44 392 ASP A C 1
ATOM 3046 O O . ASP A 1 392 ? 17.676 25.774 -18.790 1.00 68.44 392 ASP A O 1
ATOM 3050 N N . LYS A 1 393 ? 19.248 24.176 -18.919 1.00 58.03 393 LYS A N 1
ATOM 3051 C CA . LYS A 1 393 ? 19.910 24.631 -20.160 1.00 58.03 393 LYS A CA 1
ATOM 3052 C C . LYS A 1 393 ? 20.523 23.438 -20.912 1.00 58.03 393 LYS A C 1
ATOM 3054 O O . LYS A 1 393 ? 21.234 22.649 -20.293 1.00 58.03 393 LYS A O 1
ATOM 3059 N N . GLY A 1 394 ? 20.324 23.346 -22.232 1.00 57.50 394 GLY A N 1
ATOM 3060 C CA . GLY A 1 394 ? 20.933 22.308 -23.088 1.00 57.50 394 GLY A CA 1
ATOM 3061 C C . GLY A 1 394 ? 19.989 21.183 -23.552 1.00 57.50 394 GLY A C 1
ATOM 3062 O O . GLY A 1 394 ? 18.801 21.195 -23.259 1.00 57.50 394 GLY A O 1
ATOM 3063 N N . THR A 1 395 ? 20.547 20.239 -24.317 1.00 48.81 395 THR A N 1
ATOM 3064 C CA . THR A 1 395 ? 20.074 19.672 -25.604 1.00 48.81 395 THR A CA 1
ATOM 3065 C C . THR A 1 395 ? 19.034 18.539 -25.619 1.00 48.81 395 THR A C 1
ATOM 3067 O O . THR A 1 395 ? 18.910 17.898 -26.658 1.00 48.81 395 THR A O 1
ATOM 3070 N N . GLU A 1 396 ? 18.259 18.279 -24.564 1.00 60.97 396 GLU A N 1
ATOM 3071 C CA . GLU A 1 396 ? 17.229 17.218 -24.649 1.00 60.97 396 GLU A CA 1
ATOM 3072 C C . GLU A 1 396 ? 15.816 17.710 -24.334 1.00 60.97 396 GLU A C 1
ATOM 3074 O O . GLU A 1 396 ? 15.021 17.842 -25.261 1.00 60.97 396 GLU A O 1
ATOM 3079 N N . ILE A 1 397 ? 15.484 18.004 -23.071 1.00 73.88 397 ILE A N 1
ATOM 3080 C CA . ILE A 1 397 ? 14.138 18.463 -22.685 1.00 73.88 397 ILE A CA 1
ATOM 3081 C C . ILE A 1 397 ? 14.234 19.547 -21.602 1.00 73.88 397 ILE A C 1
ATOM 3083 O O . ILE A 1 397 ? 14.959 19.399 -20.611 1.00 73.88 397 ILE A O 1
ATOM 3087 N N . ALA A 1 398 ? 13.488 20.640 -21.785 1.00 79.94 398 ALA A N 1
ATOM 3088 C CA . ALA A 1 398 ? 13.434 21.743 -20.831 1.00 79.94 398 ALA A CA 1
ATOM 3089 C C . ALA A 1 398 ? 12.737 21.311 -19.534 1.00 79.94 398 ALA A C 1
ATOM 3091 O O . ALA A 1 398 ? 11.622 20.788 -19.545 1.00 79.94 398 ALA A O 1
ATOM 3092 N N . LYS A 1 399 ? 13.391 21.546 -18.395 1.00 85.00 399 LYS A N 1
ATOM 3093 C CA . LYS A 1 399 ? 12.802 21.282 -17.083 1.00 85.00 399 LYS A CA 1
ATOM 3094 C C . LYS A 1 399 ? 11.720 22.312 -16.762 1.00 85.00 399 LYS A C 1
ATOM 3096 O O . LYS A 1 399 ? 11.995 23.507 -16.719 1.00 85.00 399 LYS A O 1
ATOM 3101 N N . ASP A 1 400 ? 10.525 21.829 -16.435 1.00 88.31 400 ASP A N 1
ATOM 3102 C CA . ASP A 1 400 ? 9.424 22.654 -15.933 1.00 88.31 400 ASP A CA 1
ATOM 3103 C C . ASP A 1 400 ? 9.107 22.303 -14.462 1.00 88.31 400 ASP A C 1
ATOM 3105 O O . ASP A 1 400 ? 8.464 21.285 -14.173 1.00 88.31 400 ASP A O 1
ATOM 3109 N N . PRO A 1 401 ? 9.558 23.124 -13.491 1.00 89.56 401 PRO A N 1
ATOM 3110 C CA . PRO A 1 401 ? 9.258 22.923 -12.075 1.00 89.56 401 PRO A CA 1
ATOM 3111 C C . PRO A 1 401 ? 7.763 23.006 -11.736 1.00 89.56 401 PRO A C 1
ATOM 3113 O O . PRO A 1 401 ? 7.344 22.437 -10.722 1.00 89.56 401 PRO A O 1
ATOM 3116 N N . ALA A 1 402 ? 6.954 23.687 -12.559 1.00 93.00 402 ALA A N 1
ATOM 3117 C CA . ALA A 1 402 ? 5.523 23.852 -12.323 1.00 93.00 402 ALA A CA 1
ATOM 3118 C C . ALA A 1 402 ? 4.768 22.521 -12.428 1.00 93.00 402 ALA A C 1
ATOM 3120 O O . ALA A 1 402 ? 3.762 22.347 -11.742 1.00 93.00 402 ALA A O 1
ATOM 3121 N N . ILE A 1 403 ? 5.299 21.545 -13.179 1.00 93.31 403 ILE A N 1
ATOM 3122 C CA . ILE A 1 403 ? 4.704 20.207 -13.285 1.00 93.31 403 ILE A CA 1
ATOM 3123 C C . ILE A 1 403 ? 4.575 19.573 -11.898 1.00 93.31 403 ILE A C 1
ATOM 3125 O O . ILE A 1 403 ? 3.478 19.206 -11.485 1.00 93.31 403 ILE A O 1
ATOM 3129 N N . LYS A 1 404 ? 5.686 19.496 -11.151 1.00 92.69 404 LYS A N 1
ATOM 3130 C CA . LYS A 1 404 ? 5.710 18.929 -9.793 1.00 92.69 404 LYS A CA 1
ATOM 3131 C C . LYS A 1 404 ? 5.051 19.859 -8.772 1.00 92.69 404 LYS A C 1
ATOM 3133 O O . LYS A 1 404 ? 4.419 19.393 -7.826 1.00 92.69 404 LYS A O 1
ATOM 3138 N N . ALA A 1 405 ? 5.239 21.171 -8.913 1.00 92.69 405 ALA A N 1
ATOM 3139 C CA . ALA A 1 405 ? 4.773 22.135 -7.922 1.00 92.69 405 ALA A CA 1
ATOM 3140 C C . ALA A 1 405 ? 3.249 22.345 -7.951 1.00 92.69 405 ALA A C 1
ATOM 3142 O O . ALA A 1 405 ? 2.667 22.531 -6.879 1.00 92.69 405 ALA A O 1
ATOM 3143 N N . ASP A 1 406 ? 2.631 22.274 -9.133 1.00 94.12 406 ASP A N 1
ATOM 3144 C CA . ASP A 1 406 ? 1.238 22.652 -9.399 1.00 94.12 406 ASP A CA 1
ATOM 3145 C C . ASP A 1 406 ? 0.509 21.626 -10.287 1.00 94.12 406 ASP A C 1
ATOM 3147 O O . ASP A 1 406 ? -0.461 21.022 -9.834 1.00 94.12 406 ASP A O 1
ATOM 3151 N N . TYR A 1 407 ? 0.965 21.371 -11.520 1.00 95.62 407 TYR A N 1
ATOM 3152 C CA . TYR A 1 407 ? 0.119 20.736 -12.548 1.00 95.62 407 TYR A CA 1
ATOM 3153 C C . TYR A 1 407 ? -0.395 19.350 -12.143 1.00 95.62 407 TYR A C 1
ATOM 3155 O O . TYR A 1 407 ? -1.596 19.099 -12.240 1.00 95.62 407 TYR A O 1
ATOM 3163 N N . VAL A 1 408 ? 0.470 18.479 -11.604 1.00 94.44 408 VAL A N 1
ATOM 3164 C CA . VAL A 1 408 ? 0.081 17.124 -11.152 1.00 94.44 408 VAL A CA 1
ATOM 3165 C C . VAL A 1 408 ? -0.819 17.120 -9.909 1.00 94.44 408 VAL A C 1
ATOM 3167 O O . VAL A 1 408 ? -1.364 16.081 -9.542 1.00 94.44 408 VAL A O 1
ATOM 3170 N N . LYS A 1 409 ? -0.981 18.270 -9.245 1.00 92.88 409 LYS A N 1
ATOM 3171 C CA . LYS A 1 409 ? -1.828 18.436 -8.056 1.00 92.88 409 LYS A CA 1
ATOM 3172 C C . LYS A 1 409 ? -3.242 18.885 -8.404 1.00 92.88 409 LYS A C 1
ATOM 3174 O O . LYS A 1 409 ? -4.132 18.757 -7.565 1.00 92.88 409 LYS A O 1
ATOM 3179 N N . ARG A 1 410 ? -3.457 19.413 -9.613 1.00 94.50 410 ARG A N 1
ATOM 3180 C CA . ARG A 1 410 ? -4.761 19.915 -10.057 1.00 94.50 410 ARG A CA 1
ATOM 3181 C C . ARG A 1 410 ? -5.762 18.770 -10.172 1.00 94.50 410 ARG A C 1
ATOM 3183 O O . ARG A 1 410 ? -5.447 17.729 -10.745 1.00 94.50 410 ARG A O 1
ATOM 3190 N N . ASP A 1 411 ? -6.977 18.989 -9.674 1.00 93.81 411 ASP A N 1
ATOM 3191 C CA . ASP A 1 411 ? -8.037 17.972 -9.629 1.00 93.81 411 ASP A CA 1
ATOM 3192 C C . ASP A 1 411 ? -8.289 17.345 -10.997 1.00 93.81 411 ASP A C 1
ATOM 3194 O O . ASP A 1 411 ? -8.178 16.132 -11.120 1.00 93.81 411 ASP A O 1
ATOM 3198 N N . GLY A 1 412 ? -8.463 18.157 -12.046 1.00 95.50 412 GLY A N 1
ATOM 3199 C CA . GLY A 1 412 ? -8.694 17.649 -13.403 1.00 95.50 412 GLY A CA 1
ATOM 3200 C C . GLY A 1 412 ? -7.568 16.758 -13.945 1.00 95.50 412 GLY A C 1
ATOM 3201 O O . GLY A 1 412 ? -7.839 15.827 -14.694 1.00 95.50 412 GLY A O 1
ATOM 3202 N N . VAL A 1 413 ? -6.312 16.984 -13.538 1.00 96.75 413 VAL A N 1
ATOM 3203 C CA . VAL A 1 413 ? -5.180 16.121 -13.922 1.00 96.75 413 VAL A CA 1
ATOM 3204 C C . VAL A 1 413 ? -5.229 14.796 -13.173 1.00 96.75 413 VAL A C 1
ATOM 3206 O O . VAL A 1 413 ? -5.100 13.739 -13.788 1.00 96.75 413 VAL A O 1
ATOM 3209 N N . ARG A 1 414 ? -5.449 14.837 -11.855 1.00 95.94 414 ARG A N 1
ATOM 3210 C CA . ARG A 1 414 ? -5.541 13.628 -11.024 1.00 95.94 414 ARG A CA 1
ATOM 3211 C C . ARG A 1 414 ? -6.727 12.761 -11.428 1.00 95.94 414 ARG A C 1
ATOM 3213 O O . ARG A 1 414 ? -6.569 11.560 -11.599 1.00 95.94 414 ARG A O 1
ATOM 3220 N N . GLU A 1 415 ? -7.886 13.379 -11.615 1.00 97.00 415 GLU A N 1
ATOM 3221 C CA . GLU A 1 415 ? -9.124 12.744 -12.063 1.00 97.00 415 GLU A CA 1
ATOM 3222 C C . GLU A 1 415 ? -8.964 12.096 -13.441 1.00 97.00 415 GLU A C 1
ATOM 3224 O O . GLU A 1 415 ? -9.378 10.953 -13.629 1.00 97.00 415 GLU A O 1
ATOM 3229 N N . TRP A 1 416 ? -8.297 12.776 -14.381 1.00 97.94 416 TRP A N 1
ATOM 3230 C CA . TRP A 1 416 ? -7.985 12.201 -15.689 1.00 97.94 416 TRP A CA 1
ATOM 3231 C C . TRP A 1 416 ? -7.054 10.989 -15.580 1.00 97.94 416 TRP A C 1
ATOM 3233 O O . TRP A 1 416 ? -7.352 9.944 -16.152 1.00 97.94 416 TRP A O 1
ATOM 3243 N N . LEU A 1 417 ? -5.973 11.078 -14.798 1.00 97.81 417 LEU A N 1
ATOM 3244 C CA . LEU A 1 417 ? -5.041 9.962 -14.589 1.00 97.81 417 LEU A CA 1
ATOM 3245 C C . LEU A 1 417 ? -5.717 8.756 -13.927 1.00 97.81 417 LEU A C 1
ATOM 3247 O O . LEU A 1 417 ? -5.492 7.622 -14.347 1.00 97.81 417 LEU A O 1
ATOM 3251 N N . VAL A 1 418 ? -6.557 8.999 -12.916 1.00 96.94 418 VAL A N 1
ATOM 3252 C CA . VAL A 1 418 ? -7.362 7.959 -12.264 1.00 96.94 418 VAL A CA 1
ATOM 3253 C C . VAL A 1 418 ? -8.297 7.304 -13.269 1.00 96.94 418 VAL A C 1
ATOM 3255 O O . VAL A 1 418 ? -8.307 6.080 -13.348 1.00 96.94 418 VAL A O 1
ATOM 3258 N N . TRP A 1 419 ? -9.030 8.086 -14.068 1.00 96.94 419 TRP A N 1
ATOM 3259 C CA . TRP A 1 419 ? -9.906 7.539 -15.102 1.00 96.94 419 TRP A CA 1
ATOM 3260 C C . TRP A 1 419 ? -9.128 6.632 -16.059 1.00 96.94 419 TRP A C 1
ATOM 3262 O O . TRP A 1 419 ? -9.478 5.466 -16.201 1.00 96.94 419 TRP A O 1
ATOM 3272 N N . GLN A 1 420 ? -8.023 7.112 -16.640 1.00 97.44 420 GLN A N 1
ATOM 3273 C CA . GLN A 1 420 ? -7.212 6.313 -17.567 1.00 97.44 420 GLN A CA 1
ATOM 3274 C C . GLN A 1 420 ? -6.666 5.031 -16.923 1.00 97.44 420 GLN A C 1
ATOM 3276 O O . GLN A 1 420 ? -6.698 3.970 -17.543 1.00 97.44 420 GLN A O 1
ATOM 3281 N N . ALA A 1 421 ? -6.213 5.099 -15.669 1.00 96.50 421 ALA A N 1
ATOM 3282 C CA . ALA A 1 421 ? -5.757 3.923 -14.934 1.00 96.50 421 ALA A CA 1
ATOM 3283 C C . ALA A 1 421 ? -6.893 2.917 -14.683 1.00 96.50 421 ALA A C 1
ATOM 3285 O O . ALA A 1 421 ? -6.672 1.710 -14.777 1.00 96.50 421 ALA A O 1
ATOM 3286 N N . MET A 1 422 ? -8.112 3.386 -14.401 1.00 94.31 422 MET A N 1
ATOM 3287 C CA . MET A 1 422 ? -9.286 2.526 -14.217 1.00 94.31 422 MET A CA 1
ATOM 3288 C C . MET A 1 422 ? -9.780 1.904 -15.530 1.00 94.31 422 MET A C 1
ATOM 3290 O O . MET A 1 422 ? -10.270 0.776 -15.508 1.00 94.31 422 MET A O 1
ATOM 3294 N N . GLN A 1 423 ? -9.582 2.570 -16.673 1.00 93.25 423 GLN A N 1
ATOM 3295 C CA . GLN A 1 423 ? -9.918 2.027 -17.997 1.00 93.25 423 GLN A CA 1
ATOM 3296 C C . GLN A 1 423 ? -9.037 0.840 -18.418 1.00 93.25 423 GLN A C 1
ATOM 3298 O O . GLN A 1 423 ? -9.420 0.099 -19.321 1.00 93.25 423 GLN A O 1
ATOM 3303 N N . LEU A 1 424 ? -7.902 0.608 -17.746 1.00 91.69 424 LEU A N 1
ATOM 3304 C CA . LEU A 1 424 ? -7.133 -0.635 -17.897 1.00 91.69 424 LEU A CA 1
ATOM 3305 C C . LEU A 1 424 ? -7.921 -1.865 -17.407 1.00 91.69 424 LEU A C 1
ATOM 3307 O O . LEU A 1 424 ? -7.594 -2.992 -17.768 1.00 91.69 424 LEU A O 1
ATOM 3311 N N . GLY A 1 425 ? -8.976 -1.656 -16.613 1.00 85.00 425 GLY A N 1
ATOM 3312 C CA . GLY A 1 425 ? -9.861 -2.700 -16.118 1.00 85.00 425 GLY A CA 1
ATOM 3313 C C . GLY A 1 425 ? -9.294 -3.455 -14.918 1.00 85.00 425 GLY A C 1
ATOM 3314 O O . GLY A 1 425 ? -8.450 -2.958 -14.164 1.00 85.00 425 GLY A O 1
ATOM 3315 N N . ALA A 1 426 ? -9.793 -4.677 -14.729 1.00 81.88 426 ALA A N 1
ATOM 3316 C CA . ALA A 1 426 ? -9.446 -5.549 -13.614 1.00 81.88 426 ALA A CA 1
ATOM 3317 C C . ALA A 1 426 ? -8.108 -6.279 -13.829 1.00 81.88 426 ALA A C 1
ATOM 3319 O O . ALA A 1 426 ? -8.039 -7.496 -13.684 1.00 81.88 426 ALA A O 1
ATOM 3320 N N . ILE A 1 427 ? -7.047 -5.537 -14.157 1.00 90.25 427 ILE A N 1
ATOM 3321 C CA . ILE A 1 427 ? -5.692 -6.095 -14.189 1.00 90.25 427 ILE A CA 1
ATOM 3322 C C . ILE A 1 427 ? -5.306 -6.628 -12.800 1.00 90.25 427 ILE A C 1
ATOM 3324 O O . ILE A 1 427 ? -5.691 -6.046 -11.775 1.00 90.25 427 ILE A O 1
ATOM 3328 N N . ASP A 1 428 ? -4.588 -7.748 -12.797 1.00 90.69 428 ASP A N 1
ATOM 3329 C CA . ASP A 1 428 ? -4.123 -8.506 -11.626 1.00 90.69 428 ASP A CA 1
ATOM 3330 C C . ASP A 1 428 ? -2.596 -8.714 -11.617 1.00 90.69 428 ASP A C 1
ATOM 3332 O O . ASP A 1 428 ? -2.039 -9.322 -10.698 1.00 90.69 428 ASP A O 1
ATOM 3336 N N . SER A 1 429 ? -1.925 -8.189 -12.637 1.00 92.88 429 SER A N 1
ATOM 3337 C CA . SER A 1 429 ? -0.506 -8.352 -12.905 1.00 92.88 429 SER A CA 1
ATOM 3338 C C . SER A 1 429 ? 0.048 -7.095 -13.575 1.00 92.88 429 SER A C 1
ATOM 3340 O O . SER A 1 429 ? -0.682 -6.361 -14.248 1.00 92.88 429 SER A O 1
ATOM 3342 N N . LEU A 1 430 ? 1.328 -6.797 -13.338 1.00 93.94 430 LEU A N 1
ATOM 3343 C CA . LEU A 1 430 ? 2.021 -5.710 -14.044 1.00 93.94 430 LEU A CA 1
ATOM 3344 C C . LEU A 1 430 ? 2.567 -6.243 -15.367 1.00 93.94 430 LEU A C 1
ATOM 3346 O O . LEU A 1 430 ? 3.169 -7.317 -15.396 1.00 93.94 430 LEU A O 1
ATOM 3350 N N . THR A 1 431 ? 2.417 -5.485 -16.452 1.00 94.12 431 THR A N 1
ATOM 3351 C CA . THR A 1 431 ? 2.862 -5.947 -17.769 1.00 94.12 431 THR A CA 1
ATOM 3352 C C . THR A 1 431 ? 4.390 -6.020 -17.822 1.00 94.12 431 THR A C 1
ATOM 3354 O O . THR A 1 431 ? 5.084 -5.002 -17.744 1.00 94.12 431 THR A O 1
ATOM 3357 N N . GLU A 1 432 ? 4.934 -7.223 -18.015 1.00 91.44 432 GLU A N 1
ATOM 3358 C CA . GLU A 1 432 ? 6.368 -7.435 -18.232 1.00 91.44 432 GLU A CA 1
ATOM 3359 C C . GLU A 1 432 ? 6.744 -7.083 -19.678 1.00 91.44 432 GLU A C 1
ATOM 3361 O O . GLU A 1 432 ? 6.658 -7.887 -20.605 1.00 91.44 432 GLU A O 1
ATOM 3366 N N . THR A 1 433 ? 7.135 -5.826 -19.887 1.00 92.56 433 THR A N 1
ATOM 3367 C CA . THR A 1 433 ? 7.594 -5.335 -21.190 1.00 92.56 433 THR A CA 1
ATOM 3368 C C . THR A 1 433 ? 9.036 -5.768 -21.461 1.00 92.56 433 THR A C 1
ATOM 3370 O O . THR A 1 433 ? 9.798 -6.053 -20.535 1.00 92.56 433 THR A O 1
ATOM 3373 N N . ALA A 1 434 ? 9.458 -5.744 -22.730 1.00 92.06 434 ALA A N 1
ATOM 3374 C CA . ALA A 1 434 ? 10.850 -6.027 -23.095 1.00 92.06 434 ALA A CA 1
ATOM 3375 C C . ALA A 1 434 ? 11.848 -5.101 -22.369 1.00 92.06 434 ALA A C 1
ATOM 3377 O O . ALA A 1 434 ? 12.927 -5.539 -21.979 1.00 92.06 434 ALA A O 1
ATOM 3378 N N . GLU A 1 435 ? 11.474 -3.837 -22.135 1.00 91.19 435 GLU A N 1
ATOM 3379 C CA . GLU A 1 435 ? 12.294 -2.870 -21.395 1.00 91.19 435 GLU A CA 1
ATOM 3380 C C . GLU A 1 435 ? 12.437 -3.245 -19.912 1.00 91.19 435 GLU A C 1
ATOM 3382 O O . GLU A 1 435 ? 13.538 -3.159 -19.363 1.00 91.19 435 GLU A O 1
ATOM 3387 N N . VAL A 1 436 ? 11.348 -3.687 -19.271 1.00 93.31 436 VAL A N 1
ATOM 3388 C CA . VAL A 1 436 ? 11.351 -4.131 -17.867 1.00 93.31 436 VAL A CA 1
ATOM 3389 C C . VAL A 1 436 ? 12.126 -5.442 -17.713 1.00 93.31 436 VAL A C 1
ATOM 3391 O O . VAL A 1 436 ? 12.952 -5.547 -16.806 1.00 93.31 436 VAL A O 1
ATOM 3394 N N . SER A 1 437 ? 11.927 -6.406 -18.619 1.00 92.38 437 SER A N 1
ATOM 3395 C CA . SER A 1 437 ? 12.681 -7.669 -18.625 1.00 92.38 437 SER A CA 1
ATOM 3396 C C . SER A 1 437 ? 14.176 -7.406 -18.785 1.00 92.38 437 SER A C 1
ATOM 3398 O O . SER A 1 437 ? 14.964 -7.805 -17.934 1.00 92.38 437 SER A O 1
ATOM 3400 N N . ALA A 1 438 ? 14.572 -6.620 -19.792 1.00 91.81 438 ALA A N 1
ATOM 3401 C CA . ALA A 1 438 ? 15.975 -6.275 -20.013 1.00 91.81 438 ALA A CA 1
ATOM 3402 C C . ALA A 1 438 ? 16.586 -5.495 -18.833 1.00 91.81 438 ALA A C 1
ATOM 3404 O O . ALA A 1 438 ? 17.780 -5.610 -18.542 1.00 91.81 438 ALA A O 1
ATOM 3405 N N . ALA A 1 439 ? 15.791 -4.678 -18.132 1.00 93.00 439 ALA A N 1
ATOM 3406 C CA . ALA A 1 439 ? 16.230 -4.009 -16.913 1.00 93.00 439 ALA A CA 1
ATOM 3407 C C . ALA A 1 439 ? 16.496 -4.995 -15.767 1.00 93.00 439 ALA A C 1
ATOM 3409 O O . ALA A 1 439 ? 17.493 -4.834 -15.058 1.00 93.00 439 ALA A O 1
ATOM 3410 N N . LEU A 1 440 ? 15.639 -6.004 -15.604 1.00 92.31 440 LEU A N 1
ATOM 3411 C CA . LEU A 1 440 ? 15.803 -7.060 -14.610 1.00 92.31 440 LEU A CA 1
ATOM 3412 C C . LEU A 1 440 ? 16.989 -7.976 -14.935 1.00 92.31 440 LEU A C 1
ATOM 3414 O O . LEU A 1 440 ? 17.792 -8.248 -14.046 1.00 92.31 440 LEU A O 1
ATOM 3418 N N . ASP A 1 441 ? 17.155 -8.389 -16.189 1.00 90.38 441 ASP A N 1
ATOM 3419 C CA . ASP A 1 441 ? 18.270 -9.243 -16.615 1.00 90.38 441 ASP A CA 1
ATOM 3420 C C . ASP A 1 441 ? 19.615 -8.543 -16.389 1.00 90.38 441 ASP A C 1
ATOM 3422 O O . ASP A 1 441 ? 20.498 -9.070 -15.709 1.00 90.38 441 ASP A O 1
ATOM 3426 N N . SER A 1 442 ? 19.714 -7.274 -16.799 1.00 90.94 442 SER A N 1
ATOM 3427 C CA . SER A 1 442 ? 20.885 -6.434 -16.523 1.00 90.94 442 SER A CA 1
ATOM 3428 C C . SER A 1 442 ? 21.165 -6.289 -15.020 1.00 90.94 442 SER A C 1
ATOM 3430 O O . SER A 1 442 ? 22.321 -6.303 -14.587 1.00 90.94 442 SER A O 1
ATOM 3432 N N . TYR A 1 443 ? 20.126 -6.180 -14.184 1.00 90.62 443 TYR A N 1
ATOM 3433 C CA . TYR A 1 443 ? 20.294 -6.184 -12.731 1.00 90.62 443 TYR A CA 1
ATOM 3434 C C . TYR A 1 443 ? 20.857 -7.519 -12.222 1.00 90.62 443 TYR A C 1
ATOM 3436 O O . TYR A 1 443 ? 21.796 -7.516 -11.419 1.00 90.62 443 TYR A O 1
ATOM 3444 N N . ARG A 1 444 ? 20.322 -8.651 -12.694 1.00 89.25 444 ARG A N 1
ATOM 3445 C CA . ARG A 1 444 ? 20.746 -9.998 -12.283 1.00 89.25 444 ARG A CA 1
ATOM 3446 C C . ARG A 1 444 ? 22.205 -10.266 -12.648 1.00 89.25 444 ARG A C 1
ATOM 3448 O O . ARG A 1 444 ? 22.959 -10.713 -11.786 1.00 89.25 444 ARG A O 1
ATOM 3455 N N . GLU A 1 445 ? 22.636 -9.906 -13.855 1.00 88.44 445 GLU A N 1
ATOM 3456 C CA . GLU A 1 445 ? 24.035 -10.019 -14.305 1.00 88.44 445 GLU A CA 1
ATOM 3457 C C . GLU A 1 445 ? 24.997 -9.172 -13.451 1.00 88.44 445 GLU A C 1
ATOM 3459 O O . GLU A 1 445 ? 26.068 -9.616 -13.010 1.00 88.44 445 GLU A O 1
ATOM 3464 N N . ASN A 1 446 ? 24.605 -7.934 -13.152 1.00 85.81 446 ASN A N 1
ATOM 3465 C CA . ASN A 1 446 ? 25.406 -7.051 -12.310 1.00 85.81 446 ASN A CA 1
ATOM 3466 C C . ASN A 1 446 ? 25.507 -7.573 -10.867 1.00 85.81 446 ASN A C 1
ATOM 3468 O O . ASN A 1 446 ? 26.557 -7.454 -10.224 1.00 85.81 446 ASN A O 1
ATOM 3472 N N . ASN A 1 447 ? 24.433 -8.177 -10.354 1.00 84.75 447 ASN A N 1
ATOM 3473 C CA . ASN A 1 447 ? 24.338 -8.635 -8.974 1.00 84.75 447 ASN A CA 1
ATOM 3474 C C . ASN A 1 447 ? 24.941 -10.041 -8.751 1.00 84.75 447 ASN A C 1
ATOM 3476 O O . ASN A 1 447 ? 25.499 -10.281 -7.676 1.00 84.75 447 ASN A O 1
ATOM 3480 N N . ASP A 1 448 ? 24.863 -10.970 -9.712 1.00 87.25 448 ASP A N 1
ATOM 3481 C CA . ASP A 1 448 ? 25.401 -12.338 -9.609 1.00 87.25 448 ASP A CA 1
ATOM 3482 C C . ASP A 1 448 ? 26.411 -12.653 -10.725 1.00 87.25 448 ASP A C 1
ATOM 3484 O O . ASP A 1 448 ? 26.109 -12.636 -11.916 1.00 87.25 448 ASP A O 1
ATOM 3488 N N . SER A 1 449 ? 27.641 -12.989 -10.326 1.00 89.62 449 SER A N 1
ATOM 3489 C CA . SER A 1 449 ? 28.707 -13.354 -11.258 1.00 89.62 449 SER A CA 1
ATOM 3490 C C . SER A 1 449 ? 28.460 -14.668 -11.996 1.00 89.62 449 SER A C 1
ATOM 3492 O O . SER A 1 449 ? 28.982 -14.832 -13.092 1.00 89.62 449 SER A O 1
ATOM 3494 N N . VAL A 1 450 ? 27.698 -15.603 -11.422 1.00 90.69 450 VAL A N 1
ATOM 3495 C CA . VAL A 1 450 ? 27.341 -16.868 -12.083 1.00 90.69 450 VAL A CA 1
ATOM 3496 C C . VAL A 1 450 ? 26.369 -16.608 -13.229 1.00 90.69 450 VAL A C 1
ATOM 3498 O O . VAL A 1 450 ? 26.563 -17.142 -14.317 1.00 90.69 450 VAL A O 1
ATOM 3501 N N . VAL A 1 451 ? 25.381 -15.734 -13.005 1.00 88.88 451 VAL A N 1
ATOM 3502 C CA . VAL A 1 451 ? 24.430 -15.308 -14.042 1.00 88.88 451 VAL A CA 1
ATOM 3503 C C . VAL A 1 451 ? 25.159 -14.544 -15.141 1.00 88.88 451 VAL A C 1
ATOM 3505 O O . VAL A 1 451 ? 25.008 -14.892 -16.302 1.00 88.88 451 VAL A O 1
ATOM 3508 N N . ALA A 1 452 ? 26.026 -13.587 -14.794 1.00 89.44 452 ALA A N 1
ATOM 3509 C CA . ALA A 1 452 ? 26.830 -12.865 -15.787 1.00 89.44 452 ALA A CA 1
ATOM 3510 C C . ALA A 1 452 ? 27.714 -13.790 -16.638 1.00 89.44 452 ALA A C 1
ATOM 3512 O O . ALA A 1 452 ? 27.806 -13.615 -17.849 1.00 89.44 452 ALA A O 1
ATOM 3513 N N . PHE A 1 453 ? 28.345 -14.793 -16.020 1.00 90.88 453 PHE A N 1
ATOM 3514 C CA . PHE A 1 453 ? 29.100 -15.804 -16.758 1.00 90.88 453 PHE A CA 1
ATOM 3515 C C . PHE A 1 453 ? 28.197 -16.578 -17.724 1.00 90.88 453 PHE A C 1
ATOM 3517 O O . PHE A 1 453 ? 28.548 -16.772 -18.884 1.00 90.88 453 PHE A O 1
ATOM 3524 N N . TRP A 1 454 ? 27.022 -17.017 -17.271 1.00 89.81 454 TRP A N 1
ATOM 3525 C CA . TRP A 1 454 ? 26.114 -17.765 -18.131 1.00 89.81 454 TRP A CA 1
ATOM 3526 C C . TRP A 1 454 ? 25.511 -16.915 -19.254 1.00 89.81 454 TRP A C 1
ATOM 3528 O O . TRP A 1 454 ? 25.404 -17.404 -20.372 1.00 89.81 454 TRP A O 1
ATOM 3538 N N . ALA A 1 455 ? 25.189 -15.648 -19.000 1.00 87.75 455 ALA A N 1
ATOM 3539 C CA . ALA A 1 455 ? 24.726 -14.717 -20.025 1.00 87.75 455 ALA A CA 1
ATOM 3540 C C . ALA A 1 455 ? 25.774 -14.529 -21.137 1.00 87.75 455 ALA A C 1
ATOM 3542 O O . ALA A 1 455 ? 25.430 -14.491 -22.314 1.00 87.75 455 ALA A O 1
ATOM 3543 N N . GLU A 1 456 ? 27.064 -14.483 -20.784 1.00 86.19 456 GLU A N 1
ATOM 3544 C CA . GLU A 1 456 ? 28.142 -14.328 -21.766 1.00 86.19 456 GLU A CA 1
ATOM 3545 C C . GLU A 1 456 ? 28.440 -15.616 -22.558 1.00 86.19 456 GLU A C 1
ATOM 3547 O O . GLU A 1 456 ? 28.691 -15.557 -23.763 1.00 86.19 456 GLU A O 1
ATOM 3552 N N . PHE A 1 457 ? 28.437 -16.783 -21.904 1.00 83.88 457 PHE A N 1
ATOM 3553 C CA . PHE A 1 457 ? 28.904 -18.033 -22.522 1.00 83.88 457 PHE A CA 1
ATOM 3554 C C . PHE A 1 457 ? 27.802 -19.045 -22.852 1.00 83.88 457 PHE A C 1
ATOM 3556 O O . PHE A 1 457 ? 28.061 -19.986 -23.599 1.00 83.88 457 PHE A O 1
ATOM 3563 N N . GLY A 1 458 ? 26.586 -18.892 -22.331 1.00 80.56 458 GLY A N 1
ATOM 3564 C CA . GLY A 1 458 ? 25.496 -19.864 -22.468 1.00 80.56 458 GLY A CA 1
ATOM 3565 C C . GLY A 1 458 ? 25.127 -20.144 -23.925 1.00 80.56 458 GLY A C 1
ATOM 3566 O O . GLY A 1 458 ? 25.066 -21.305 -24.337 1.00 80.56 458 GLY A O 1
ATOM 3567 N N . GLU A 1 459 ? 24.974 -19.090 -24.732 1.00 77.06 459 GLU A N 1
ATOM 3568 C CA . GLU A 1 459 ? 24.735 -19.217 -26.176 1.00 77.06 459 GLU A CA 1
ATOM 3569 C C . GLU A 1 459 ? 25.951 -19.772 -26.923 1.00 77.06 459 GLU A C 1
ATOM 3571 O O . GLU A 1 459 ? 25.797 -20.572 -27.843 1.00 77.06 459 GLU A O 1
ATOM 3576 N N . VAL A 1 460 ? 27.170 -19.411 -26.505 1.00 77.75 460 VAL A N 1
ATOM 3577 C CA . VAL A 1 460 ? 28.409 -19.948 -27.094 1.00 77.75 460 VAL A CA 1
ATOM 3578 C C . VAL A 1 460 ? 28.482 -21.456 -26.882 1.00 77.75 460 VAL A C 1
ATOM 3580 O O . VAL A 1 460 ? 28.817 -22.199 -27.806 1.00 77.75 460 VAL A O 1
ATOM 3583 N N . PHE A 1 461 ? 28.125 -21.931 -25.688 1.00 78.81 461 PHE A N 1
ATOM 3584 C CA . PHE A 1 461 ? 28.034 -23.357 -25.421 1.00 78.81 461 PHE A CA 1
ATOM 3585 C C . PHE A 1 461 ? 26.933 -24.006 -26.257 1.00 78.81 461 PHE A C 1
ATOM 3587 O O . PHE A 1 461 ? 27.170 -25.073 -26.819 1.00 78.81 461 PHE A O 1
ATOM 3594 N N . ALA A 1 462 ? 25.757 -23.390 -26.390 1.00 70.62 462 ALA A N 1
ATOM 3595 C CA . ALA A 1 462 ? 24.673 -23.955 -27.198 1.00 70.62 462 ALA A CA 1
ATOM 3596 C C . ALA A 1 462 ? 25.061 -24.052 -28.687 1.00 70.62 462 ALA A C 1
ATOM 3598 O O . ALA A 1 462 ? 24.830 -25.073 -29.333 1.00 70.62 462 ALA A O 1
ATOM 3599 N N . GLY A 1 463 ? 25.738 -23.029 -29.214 1.00 65.75 463 GLY A N 1
ATOM 3600 C CA . GLY A 1 463 ? 26.242 -22.977 -30.588 1.00 65.75 463 GLY A CA 1
ATOM 3601 C C . GLY A 1 463 ? 27.505 -23.806 -30.845 1.00 65.75 463 GLY A C 1
ATOM 3602 O O . GLY A 1 463 ? 27.919 -23.943 -31.994 1.00 65.75 463 GLY A O 1
ATOM 3603 N N . SER A 1 46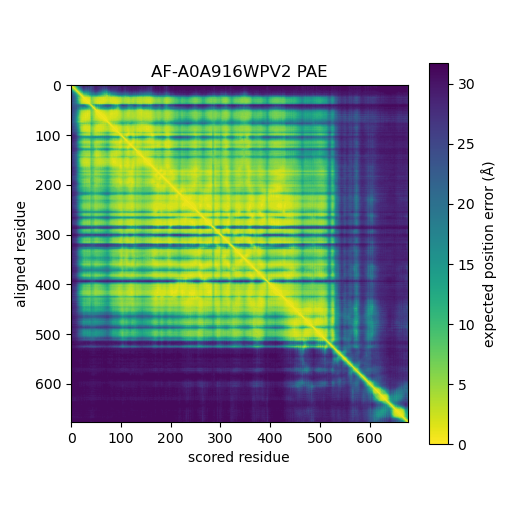4 ? 28.126 -24.376 -29.807 1.00 64.81 464 SER A N 1
ATOM 3604 C CA . SER A 1 464 ? 29.366 -25.156 -29.937 1.00 64.81 464 SER A CA 1
ATOM 3605 C C . SER A 1 464 ? 29.177 -26.545 -30.558 1.00 64.81 464 SER A C 1
ATOM 3607 O O . SER A 1 464 ? 30.158 -27.180 -30.940 1.00 64.81 464 SER A O 1
ATOM 3609 N N . GLY A 1 465 ? 27.933 -27.031 -30.646 1.00 61.25 465 GLY A N 1
ATOM 3610 C CA . GLY A 1 465 ? 27.626 -28.394 -31.088 1.00 61.25 465 GLY A CA 1
ATOM 3611 C C . GLY A 1 465 ? 27.960 -29.477 -30.056 1.00 61.25 465 GLY A C 1
ATOM 3612 O O . GLY A 1 465 ? 27.958 -30.657 -30.400 1.00 61.25 465 GLY A O 1
ATOM 3613 N N . LEU A 1 466 ? 28.260 -29.096 -28.809 1.00 63.88 466 LEU A N 1
ATOM 3614 C CA . LEU A 1 466 ? 28.469 -30.033 -27.708 1.00 63.88 466 LEU A CA 1
ATOM 3615 C C . LEU A 1 466 ? 27.136 -30.632 -27.248 1.00 63.88 466 LEU A C 1
ATOM 3617 O O . LEU A 1 466 ? 26.245 -29.916 -26.801 1.00 63.88 466 LEU A O 1
ATOM 3621 N N . ASP A 1 467 ? 27.043 -31.962 -27.263 1.00 64.69 467 ASP A N 1
ATOM 3622 C CA . ASP A 1 467 ? 25.862 -32.679 -26.760 1.00 64.69 467 ASP A CA 1
ATOM 3623 C C . ASP A 1 467 ? 25.762 -32.634 -25.219 1.00 64.69 467 ASP A C 1
ATOM 3625 O O . ASP A 1 467 ? 24.685 -32.807 -24.646 1.00 64.69 467 ASP A O 1
ATOM 3629 N N . SER A 1 468 ? 26.884 -32.400 -24.523 1.00 70.25 468 SER A N 1
ATOM 3630 C CA . SER A 1 468 ? 26.920 -32.302 -23.060 1.00 70.25 468 SER A CA 1
ATOM 3631 C C . SER A 1 468 ? 28.001 -31.351 -22.551 1.00 70.25 468 SER A C 1
ATOM 3633 O O . SER A 1 468 ? 29.099 -31.294 -23.106 1.00 70.25 468 SER A O 1
ATOM 3635 N N . LEU A 1 469 ? 27.717 -30.676 -21.438 1.00 75.56 469 LEU A N 1
ATOM 3636 C CA . LEU A 1 469 ? 28.658 -29.846 -20.695 1.00 75.56 469 LEU A CA 1
ATOM 3637 C C . LEU A 1 469 ? 28.975 -30.495 -19.339 1.00 75.56 469 LEU A C 1
ATOM 3639 O O . LEU A 1 469 ? 28.099 -30.593 -18.468 1.00 75.56 469 LEU A O 1
ATOM 3643 N N . PRO A 1 470 ? 30.228 -30.934 -19.117 1.00 78.94 470 PRO A N 1
ATOM 3644 C CA . PRO A 1 470 ? 30.677 -31.369 -17.802 1.00 78.94 470 PRO A CA 1
ATOM 3645 C C . PRO A 1 470 ? 30.630 -30.221 -16.787 1.00 78.94 470 PRO A C 1
ATOM 3647 O O . PRO A 1 470 ? 31.242 -29.176 -16.993 1.00 78.94 470 PRO A O 1
ATOM 3650 N N . LEU A 1 471 ? 29.953 -30.434 -15.656 1.00 80.50 471 LEU A N 1
ATOM 3651 C CA . LEU A 1 471 ? 29.752 -29.397 -14.633 1.00 80.50 471 LEU A CA 1
ATOM 3652 C C . LEU A 1 471 ? 31.061 -28.838 -14.059 1.00 80.50 471 LEU A C 1
ATOM 3654 O O . LEU A 1 471 ? 31.182 -27.652 -13.766 1.00 80.50 471 LEU A O 1
ATOM 3658 N N . ASP A 1 472 ? 32.065 -29.691 -13.930 1.00 76.38 472 ASP A N 1
ATOM 3659 C CA . ASP A 1 472 ? 33.376 -29.309 -13.419 1.00 76.38 472 ASP A CA 1
ATOM 3660 C C . ASP A 1 472 ? 34.139 -28.415 -14.405 1.00 76.38 472 ASP A C 1
ATOM 3662 O O . ASP A 1 472 ? 34.760 -27.444 -13.987 1.00 76.38 472 ASP A O 1
ATOM 3666 N N . MET A 1 473 ? 34.028 -28.694 -15.709 1.00 81.88 473 MET A N 1
ATOM 3667 C CA . MET A 1 473 ? 34.590 -27.845 -16.762 1.00 81.88 473 MET A CA 1
ATOM 3668 C C . MET A 1 473 ? 33.958 -26.450 -16.722 1.00 81.88 473 MET A C 1
ATOM 3670 O O . MET A 1 473 ? 34.662 -25.454 -16.866 1.00 81.88 473 MET A O 1
ATOM 3674 N N . LEU A 1 474 ? 32.642 -26.371 -16.492 1.00 83.75 474 LEU A N 1
ATOM 3675 C CA . LEU A 1 474 ? 31.935 -25.094 -16.363 1.00 83.75 474 LEU A CA 1
ATOM 3676 C C . LEU A 1 474 ? 32.422 -24.296 -15.150 1.00 83.75 474 LEU A C 1
ATOM 3678 O O . LEU A 1 474 ? 32.585 -23.081 -15.248 1.00 83.75 474 LEU A O 1
ATOM 3682 N N . HIS A 1 475 ? 32.696 -24.963 -14.024 1.00 85.62 475 HIS A N 1
ATOM 3683 C CA . HIS A 1 475 ? 33.252 -24.295 -12.844 1.00 85.62 475 HIS A CA 1
ATOM 3684 C C . HIS A 1 475 ? 34.677 -23.795 -13.088 1.00 85.62 475 HIS A C 1
ATOM 3686 O O . HIS A 1 475 ? 34.973 -22.644 -12.771 1.00 85.62 475 HIS A O 1
ATOM 3692 N N . ASP A 1 476 ? 35.534 -24.606 -13.709 1.00 79.50 476 ASP A N 1
ATOM 3693 C CA . ASP A 1 476 ? 36.905 -24.209 -14.049 1.00 79.50 476 ASP A CA 1
ATOM 3694 C C . ASP A 1 476 ? 36.920 -23.015 -15.025 1.00 79.50 476 ASP A C 1
ATOM 3696 O O . ASP A 1 476 ? 37.666 -22.051 -14.823 1.00 79.50 476 ASP A O 1
ATOM 3700 N N . ALA A 1 477 ? 36.048 -23.033 -16.042 1.00 82.06 477 ALA A N 1
ATOM 3701 C CA . ALA A 1 477 ? 35.869 -21.928 -16.984 1.00 82.06 477 ALA A CA 1
ATOM 3702 C C . ALA A 1 477 ? 35.393 -20.647 -16.280 1.00 82.06 477 ALA A C 1
ATOM 3704 O O . ALA A 1 477 ? 35.955 -19.573 -16.501 1.00 82.06 477 ALA A O 1
ATOM 3705 N N . TYR A 1 478 ? 34.421 -20.765 -15.374 1.00 87.00 478 TYR A N 1
ATOM 3706 C CA . TYR A 1 478 ? 33.944 -19.656 -14.550 1.00 87.00 478 TYR A CA 1
ATOM 3707 C C . TYR A 1 478 ? 35.045 -19.072 -13.652 1.00 87.00 478 TYR A C 1
ATOM 3709 O O . TYR A 1 478 ? 35.183 -17.853 -13.556 1.00 87.00 478 TYR A O 1
ATOM 3717 N N . VAL A 1 479 ? 35.866 -19.914 -13.014 1.00 86.50 479 VAL A N 1
ATOM 3718 C CA . VAL A 1 479 ? 37.000 -19.463 -12.188 1.00 86.50 479 VAL A CA 1
ATOM 3719 C C . VAL A 1 479 ? 38.022 -18.704 -13.037 1.00 86.50 479 VAL A C 1
ATOM 3721 O O . VAL A 1 479 ? 38.528 -17.668 -12.599 1.00 86.50 479 VAL A O 1
ATOM 3724 N N . GLY A 1 480 ? 38.313 -19.193 -14.247 1.00 81.94 480 GLY A N 1
ATOM 3725 C CA . GLY A 1 480 ? 39.171 -18.505 -15.213 1.00 81.94 480 GLY A CA 1
ATOM 3726 C C . GLY A 1 480 ? 38.613 -17.136 -15.608 1.00 81.94 480 GLY A C 1
ATOM 3727 O O . GLY A 1 480 ? 39.312 -16.129 -15.493 1.00 81.94 480 GLY A O 1
ATOM 3728 N N . TRP A 1 481 ? 37.333 -17.086 -15.980 1.00 86.88 481 TRP A N 1
ATOM 3729 C CA . TRP A 1 481 ? 36.638 -15.848 -16.335 1.00 86.88 481 TRP A CA 1
ATOM 3730 C C . TRP A 1 481 ? 36.604 -14.838 -15.179 1.00 86.88 481 TRP A C 1
ATOM 3732 O O . TRP A 1 481 ? 36.933 -13.671 -15.374 1.00 86.88 481 TRP A O 1
ATOM 3742 N N . MET A 1 482 ? 36.312 -15.274 -13.948 1.00 86.62 482 MET A N 1
ATOM 3743 C CA . MET A 1 482 ? 36.303 -14.404 -12.763 1.00 86.62 482 MET A CA 1
ATOM 3744 C C . MET A 1 482 ? 37.650 -13.710 -12.536 1.00 86.62 482 MET A C 1
ATOM 3746 O O . MET A 1 482 ? 37.681 -12.526 -12.199 1.00 86.62 482 MET A O 1
ATOM 3750 N N . ARG A 1 483 ? 38.765 -14.424 -12.742 1.00 81.31 483 ARG A N 1
ATOM 3751 C CA . ARG A 1 483 ? 40.120 -13.868 -12.588 1.00 81.31 483 ARG A CA 1
ATOM 3752 C C . ARG A 1 483 ? 40.439 -12.804 -13.641 1.00 81.31 483 ARG A C 1
ATOM 3754 O O . ARG A 1 483 ? 41.140 -11.847 -13.319 1.00 81.31 483 ARG A O 1
ATOM 3761 N N . GLY A 1 484 ? 39.934 -12.966 -14.865 1.00 77.12 484 GLY A N 1
ATOM 3762 C CA . GLY A 1 484 ? 40.123 -12.008 -15.957 1.00 77.12 484 GLY A CA 1
ATOM 3763 C C . GLY A 1 484 ? 39.213 -10.781 -15.854 1.00 77.12 484 GLY A C 1
ATOM 3764 O O . GLY A 1 484 ? 39.689 -9.651 -15.951 1.00 77.12 484 GLY A O 1
ATOM 3765 N N . THR A 1 485 ? 37.920 -11.000 -15.609 1.00 77.00 485 THR A N 1
ATOM 3766 C CA . THR A 1 485 ? 36.866 -9.978 -15.732 1.00 77.00 485 THR A CA 1
ATOM 3767 C C . THR A 1 485 ? 36.594 -9.226 -14.426 1.00 77.00 485 THR A C 1
ATOM 3769 O O . THR A 1 485 ? 36.310 -8.031 -14.446 1.00 77.00 485 THR A O 1
ATOM 3772 N N . ARG A 1 486 ? 36.688 -9.888 -13.263 1.00 77.00 486 ARG A N 1
ATOM 3773 C CA . ARG A 1 486 ? 36.374 -9.300 -11.944 1.00 77.00 486 ARG A CA 1
ATOM 3774 C C . ARG A 1 486 ? 37.583 -9.382 -11.007 1.00 77.00 486 ARG A C 1
ATOM 3776 O O . ARG A 1 486 ? 37.547 -10.052 -9.972 1.00 77.00 486 ARG A O 1
ATOM 3783 N N . LYS A 1 487 ? 38.664 -8.682 -11.375 1.00 72.31 487 LYS A N 1
ATOM 3784 C CA . LYS A 1 487 ? 39.923 -8.626 -10.606 1.00 72.31 487 LYS A CA 1
ATOM 3785 C C . LYS A 1 487 ? 39.648 -8.280 -9.132 1.00 72.31 487 LYS A C 1
ATOM 3787 O O . LYS A 1 487 ? 38.978 -7.298 -8.832 1.00 72.31 487 LYS A O 1
ATOM 3792 N N . GLY A 1 488 ? 40.147 -9.111 -8.215 1.00 68.62 488 GLY A N 1
ATOM 3793 C CA . GLY A 1 488 ? 39.973 -8.939 -6.765 1.00 68.62 488 GLY A CA 1
ATOM 3794 C C . GLY A 1 488 ? 38.707 -9.566 -6.160 1.00 68.62 488 GLY A C 1
ATOM 3795 O O . GLY A 1 488 ? 38.570 -9.570 -4.940 1.00 68.62 488 GLY A O 1
ATOM 3796 N N . SER A 1 489 ? 37.803 -10.136 -6.966 1.00 79.75 489 SER A N 1
ATOM 3797 C CA . SER A 1 489 ? 36.652 -10.898 -6.459 1.00 79.75 489 SER A CA 1
ATOM 3798 C C . SER A 1 489 ? 36.988 -12.381 -6.290 1.00 79.75 489 SER A C 1
ATOM 3800 O O . SER A 1 489 ? 37.632 -12.986 -7.146 1.00 79.75 489 SER A O 1
ATOM 3802 N N . VAL A 1 490 ? 36.516 -12.991 -5.200 1.00 83.56 490 VAL A N 1
ATOM 3803 C CA . VAL A 1 490 ? 36.700 -14.428 -4.951 1.00 83.56 490 VAL A CA 1
ATOM 3804 C C . VAL A 1 490 ? 35.672 -15.224 -5.768 1.00 83.56 490 VAL A C 1
ATOM 3806 O O . VAL A 1 490 ? 34.475 -14.938 -5.664 1.00 83.56 490 VAL A O 1
ATOM 3809 N N . PRO A 1 491 ? 36.096 -16.212 -6.581 1.00 86.81 491 PRO A N 1
ATOM 3810 C CA . PRO A 1 491 ? 35.173 -17.092 -7.284 1.00 86.81 491 PRO A CA 1
ATOM 3811 C C . PRO A 1 491 ? 34.297 -17.880 -6.314 1.00 86.81 491 PRO A C 1
ATOM 3813 O O . PRO A 1 491 ? 34.736 -18.310 -5.248 1.00 86.81 491 PRO A O 1
ATOM 3816 N N . VAL A 1 492 ? 33.056 -18.110 -6.720 1.00 88.81 492 VAL A N 1
ATOM 3817 C CA . VAL A 1 492 ? 32.120 -18.964 -5.993 1.00 88.81 492 VAL A CA 1
ATOM 3818 C C . VAL A 1 492 ? 32.640 -20.407 -5.919 1.00 88.81 492 VAL A C 1
ATOM 3820 O O . VAL A 1 492 ? 33.153 -20.952 -6.900 1.00 88.81 492 VAL A O 1
ATOM 3823 N N . GLU A 1 493 ? 32.471 -21.046 -4.757 1.00 90.12 493 GLU A N 1
ATOM 3824 C CA . GLU A 1 493 ? 32.782 -22.466 -4.567 1.00 90.12 493 GLU A CA 1
ATOM 3825 C C . GLU A 1 493 ? 31.925 -23.351 -5.485 1.00 90.12 493 GLU A C 1
ATOM 3827 O O . GLU A 1 493 ? 30.730 -23.118 -5.661 1.00 90.12 493 GLU A O 1
ATOM 3832 N N . LYS A 1 494 ? 32.522 -24.413 -6.025 1.00 84.25 494 LYS A N 1
ATOM 3833 C CA . LYS A 1 494 ? 31.925 -25.308 -7.020 1.00 84.25 494 LYS A CA 1
ATOM 3834 C C . LYS A 1 494 ? 30.482 -25.717 -6.733 1.00 84.25 494 LYS A C 1
ATOM 3836 O O . LYS A 1 494 ? 29.639 -25.586 -7.610 1.00 84.25 494 LYS A O 1
ATOM 3841 N N . ARG A 1 495 ? 30.172 -26.189 -5.522 1.00 85.56 495 ARG A N 1
ATOM 3842 C CA . ARG A 1 495 ? 28.806 -26.617 -5.181 1.00 85.56 495 ARG A CA 1
ATOM 3843 C C . ARG A 1 495 ? 27.806 -25.465 -5.322 1.00 85.56 495 ARG A C 1
ATOM 3845 O O . ARG A 1 495 ? 26.840 -25.588 -6.062 1.00 85.56 495 ARG A O 1
ATOM 3852 N N . ALA A 1 496 ? 28.100 -24.324 -4.701 1.00 85.12 496 ALA A N 1
ATOM 3853 C CA . ALA A 1 496 ? 27.260 -23.129 -4.762 1.00 85.12 496 ALA A CA 1
ATOM 3854 C C . ALA A 1 496 ? 27.204 -22.486 -6.161 1.00 85.12 496 ALA A C 1
ATOM 3856 O O . ALA A 1 496 ? 26.270 -21.740 -6.454 1.00 85.12 496 ALA A O 1
ATOM 3857 N N . PHE A 1 497 ? 28.213 -22.722 -7.004 1.00 89.31 497 PHE A N 1
ATOM 3858 C CA . PHE A 1 497 ? 28.203 -22.342 -8.415 1.00 89.31 497 PHE A CA 1
ATOM 3859 C C . PHE A 1 497 ? 27.215 -23.213 -9.192 1.00 89.31 497 PHE A C 1
ATOM 3861 O O . PHE A 1 497 ? 26.350 -22.676 -9.870 1.00 89.31 497 PHE A O 1
ATOM 3868 N N . LEU A 1 498 ? 27.288 -24.537 -9.043 1.00 86.00 498 LEU A N 1
ATOM 3869 C CA . LEU A 1 498 ? 26.411 -25.475 -9.750 1.00 86.00 498 LEU A CA 1
ATOM 3870 C C . LEU A 1 498 ? 24.950 -25.365 -9.314 1.00 86.00 498 LEU A C 1
ATOM 3872 O O . LEU A 1 498 ? 24.064 -25.401 -10.164 1.00 86.00 498 LEU A O 1
ATOM 3876 N N . ASP A 1 499 ? 24.706 -25.165 -8.017 1.00 84.25 499 ASP A N 1
ATOM 3877 C CA . ASP A 1 499 ? 23.361 -24.945 -7.476 1.00 84.25 499 ASP A CA 1
ATOM 3878 C C . ASP A 1 499 ? 22.679 -23.712 -8.099 1.00 84.25 499 ASP A C 1
ATOM 3880 O O . ASP A 1 499 ? 21.455 -23.658 -8.153 1.00 84.25 499 ASP A O 1
ATOM 3884 N N . ARG A 1 500 ? 23.460 -22.743 -8.602 1.00 85.81 500 ARG A N 1
ATOM 3885 C CA . ARG A 1 500 ? 22.962 -21.539 -9.287 1.00 85.81 500 ARG A CA 1
ATOM 3886 C C . ARG A 1 500 ? 22.978 -21.648 -10.807 1.00 85.81 500 ARG A C 1
ATOM 3888 O O . ARG A 1 500 ? 22.014 -21.257 -11.452 1.00 85.81 500 ARG A O 1
ATOM 3895 N N . LEU A 1 501 ? 24.049 -22.194 -11.377 1.00 87.81 501 LEU A N 1
ATOM 3896 C CA . LEU A 1 501 ? 24.220 -22.299 -12.822 1.00 87.81 501 LEU A CA 1
ATOM 3897 C C . LEU A 1 501 ? 23.199 -23.249 -13.444 1.00 87.81 501 LEU A C 1
ATOM 3899 O O . LEU A 1 501 ? 22.669 -22.950 -14.503 1.00 87.81 501 LEU A O 1
ATOM 3903 N N . VAL A 1 502 ? 22.936 -24.402 -12.820 1.00 84.25 502 VAL A N 1
ATOM 3904 C CA . VAL A 1 502 ? 22.063 -25.415 -13.429 1.00 84.25 502 VAL A CA 1
ATOM 3905 C C . VAL A 1 502 ? 20.625 -24.904 -13.596 1.00 84.25 502 VAL A C 1
ATOM 3907 O O . VAL A 1 502 ? 20.101 -25.033 -14.704 1.00 84.25 502 VAL A O 1
ATOM 3910 N N . PRO A 1 503 ? 19.985 -24.276 -12.587 1.00 83.00 503 PRO A N 1
ATOM 3911 C CA . PRO A 1 503 ? 18.696 -23.615 -12.787 1.00 83.00 503 PRO A CA 1
ATOM 3912 C C . PRO A 1 503 ? 18.722 -22.538 -13.879 1.00 83.00 503 PRO A C 1
ATOM 3914 O O . PRO A 1 503 ? 17.803 -22.490 -14.686 1.00 83.00 503 PRO A O 1
ATOM 3917 N N . GLU A 1 504 ? 19.779 -21.723 -13.959 1.00 85.25 504 GLU A N 1
ATOM 3918 C CA . GLU A 1 504 ? 19.900 -20.685 -14.996 1.00 85.25 504 GLU A CA 1
ATOM 3919 C C . GLU A 1 504 ? 20.003 -21.292 -16.405 1.00 85.25 504 GLU A C 1
ATOM 3921 O O . GLU A 1 504 ? 19.293 -20.911 -17.336 1.00 85.25 504 GLU A O 1
ATOM 3926 N N . ALA A 1 505 ? 20.856 -22.305 -16.548 1.00 82.88 505 ALA A N 1
ATOM 3927 C CA . ALA A 1 505 ? 21.086 -23.010 -17.797 1.00 82.88 505 ALA A CA 1
ATOM 3928 C C . ALA A 1 505 ? 19.839 -23.745 -18.284 1.00 82.88 505 ALA A C 1
ATOM 3930 O O . ALA A 1 505 ? 19.509 -23.687 -19.468 1.00 82.88 505 ALA A O 1
ATOM 3931 N N . THR A 1 506 ? 19.124 -24.405 -17.376 1.00 79.69 506 THR A N 1
ATOM 3932 C CA . THR A 1 506 ? 17.876 -25.106 -17.704 1.00 79.69 506 THR A CA 1
ATOM 3933 C C . THR A 1 506 ? 16.711 -24.153 -17.944 1.00 79.69 506 THR A C 1
ATOM 3935 O O . THR A 1 506 ? 15.900 -24.403 -18.834 1.00 79.69 506 THR A O 1
ATOM 3938 N N . GLY A 1 507 ? 16.667 -23.025 -17.229 1.00 75.50 507 GLY A N 1
ATOM 3939 C CA . GLY A 1 507 ? 15.681 -21.963 -17.424 1.00 75.50 507 GLY A CA 1
ATOM 3940 C C . GLY A 1 507 ? 15.746 -21.326 -18.813 1.00 75.50 507 GLY A C 1
ATOM 3941 O O . GLY A 1 507 ? 14.707 -20.974 -19.362 1.00 75.50 507 GLY A O 1
ATOM 3942 N N . SER A 1 508 ? 16.932 -21.268 -19.430 1.00 70.62 508 SER A N 1
ATOM 3943 C CA . SER A 1 508 ? 17.082 -20.805 -20.821 1.00 70.62 508 SER A CA 1
ATOM 3944 C C . SER A 1 508 ? 16.399 -21.712 -21.859 1.00 70.62 508 SER A C 1
ATOM 3946 O O . SER A 1 508 ? 16.265 -21.334 -23.019 1.00 70.62 508 SER A O 1
ATOM 3948 N N . GLY A 1 509 ? 16.012 -22.936 -21.477 1.00 68.12 509 GLY A N 1
ATOM 3949 C CA . GLY A 1 509 ? 15.451 -23.944 -22.379 1.00 68.12 509 GLY A CA 1
ATOM 3950 C C . GLY A 1 509 ? 16.473 -24.611 -23.310 1.00 68.12 509 GLY A C 1
ATOM 3951 O O . GLY A 1 509 ? 16.142 -25.598 -23.966 1.00 68.12 509 GLY A O 1
ATOM 3952 N N . LEU A 1 510 ? 17.719 -24.125 -23.343 1.00 67.81 510 LEU A N 1
ATOM 3953 C CA . LEU A 1 510 ? 18.790 -24.636 -24.207 1.00 67.81 510 LEU A CA 1
ATOM 3954 C C . LEU A 1 510 ? 19.432 -25.924 -23.668 1.00 67.81 510 LEU A C 1
ATOM 3956 O O . LEU A 1 510 ? 19.953 -26.731 -24.440 1.00 67.81 510 LEU A O 1
ATOM 3960 N N . TRP A 1 511 ? 19.376 -26.133 -22.351 1.00 74.88 511 TRP A N 1
ATOM 3961 C CA . TRP A 1 511 ? 20.027 -27.243 -21.655 1.00 74.88 511 TRP A CA 1
ATOM 3962 C C . TRP A 1 511 ? 19.053 -27.959 -20.719 1.00 74.88 511 TRP A C 1
ATOM 3964 O O . TRP A 1 511 ? 18.121 -27.359 -20.192 1.00 74.88 511 TRP A O 1
ATOM 3974 N N . ARG A 1 512 ? 19.268 -29.252 -20.486 1.00 71.94 512 ARG A N 1
ATOM 3975 C CA . ARG A 1 512 ? 18.529 -30.073 -19.522 1.00 71.94 512 ARG A CA 1
ATOM 3976 C C . ARG A 1 512 ? 19.476 -30.631 -18.470 1.00 71.94 512 ARG A C 1
ATOM 3978 O O . ARG A 1 512 ? 20.654 -30.873 -18.731 1.00 71.94 512 ARG A O 1
ATOM 3985 N N . ASP A 1 513 ? 18.935 -30.829 -17.278 1.00 72.69 513 ASP A N 1
ATOM 3986 C CA . ASP A 1 513 ? 19.644 -31.419 -16.153 1.00 72.69 513 ASP A CA 1
ATOM 3987 C C . ASP A 1 513 ? 19.375 -32.927 -16.090 1.00 72.69 513 ASP A C 1
ATOM 3989 O O . ASP A 1 513 ? 18.234 -33.351 -15.929 1.00 72.69 513 ASP A O 1
ATOM 3993 N N . GLU A 1 514 ? 20.418 -33.747 -16.222 1.00 65.62 514 GLU A N 1
ATOM 3994 C CA . GLU A 1 514 ? 20.301 -35.213 -16.152 1.00 65.62 514 GLU A CA 1
ATOM 3995 C C . GLU A 1 514 ? 20.492 -35.775 -14.735 1.00 65.62 514 GLU A C 1
ATOM 3997 O O . GLU A 1 514 ? 20.681 -36.981 -14.562 1.00 65.62 514 GLU A O 1
ATOM 4002 N N . ARG A 1 515 ? 20.441 -34.932 -13.695 1.00 62.03 515 ARG A N 1
ATOM 4003 C CA . ARG A 1 515 ? 20.549 -35.383 -12.297 1.00 62.03 515 ARG A CA 1
ATOM 4004 C C . ARG A 1 515 ? 19.412 -36.323 -11.841 1.00 62.03 515 ARG A C 1
ATOM 4006 O O . ARG A 1 515 ? 19.575 -36.956 -10.803 1.00 62.03 515 ARG A O 1
ATOM 4013 N N . ASP A 1 516 ? 18.338 -36.498 -12.619 1.00 46.22 516 ASP A N 1
ATOM 4014 C CA . ASP A 1 516 ? 17.137 -37.277 -12.245 1.00 46.22 516 ASP A CA 1
ATOM 4015 C C . ASP A 1 516 ? 17.146 -38.782 -12.611 1.00 46.22 516 ASP A C 1
ATOM 4017 O O . ASP A 1 516 ? 16.137 -39.478 -12.484 1.00 46.22 516 ASP A O 1
ATOM 4021 N N . GLY A 1 517 ? 18.279 -39.349 -13.030 1.00 44.88 517 GLY A N 1
ATOM 4022 C CA . GLY A 1 517 ? 18.395 -40.791 -13.273 1.00 44.88 517 GLY A CA 1
ATOM 4023 C C . GLY A 1 517 ? 18.957 -41.546 -12.069 1.00 44.88 517 GLY A C 1
ATOM 4024 O O . GLY A 1 517 ? 20.068 -41.259 -11.641 1.00 44.88 517 GLY A O 1
ATOM 4025 N N . ASN A 1 518 ? 18.266 -42.588 -11.594 1.00 41.06 518 ASN A N 1
ATOM 4026 C CA . ASN A 1 518 ? 18.691 -43.557 -10.558 1.00 41.06 518 ASN A CA 1
ATOM 4027 C C . ASN A 1 518 ? 19.982 -44.362 -10.905 1.00 41.06 518 ASN A C 1
ATOM 4029 O O . ASN A 1 518 ? 20.225 -45.447 -10.378 1.00 41.06 518 ASN A O 1
ATOM 4033 N N . ASP A 1 519 ? 20.804 -43.871 -11.834 1.00 47.66 519 ASP A N 1
ATOM 4034 C CA . ASP A 1 519 ? 22.021 -44.498 -12.331 1.00 47.66 519 ASP A CA 1
ATOM 4035 C C . ASP A 1 519 ? 23.250 -43.800 -11.728 1.00 47.66 519 ASP A C 1
ATOM 4037 O O . ASP A 1 519 ? 23.865 -42.911 -12.318 1.00 47.66 519 ASP A O 1
ATOM 4041 N N . ASN A 1 520 ? 23.622 -44.243 -10.523 1.00 44.97 520 ASN A N 1
ATOM 4042 C CA . ASN A 1 520 ? 24.749 -43.761 -9.705 1.00 44.97 520 ASN A CA 1
ATOM 4043 C C . ASN A 1 520 ? 26.141 -43.826 -10.387 1.00 44.97 520 ASN A C 1
ATOM 4045 O O . ASN A 1 520 ? 27.160 -43.574 -9.744 1.00 44.97 520 ASN A O 1
ATOM 4049 N N . ARG A 1 521 ? 26.225 -44.214 -11.668 1.00 44.28 521 ARG A N 1
ATOM 4050 C CA . ARG A 1 521 ? 27.473 -44.382 -12.428 1.00 44.28 521 ARG A CA 1
ATOM 4051 C C . ARG A 1 521 ? 27.830 -43.192 -13.322 1.00 44.28 521 ARG A C 1
ATOM 4053 O O . ARG A 1 521 ? 28.977 -43.113 -13.763 1.00 44.28 521 ARG A O 1
ATOM 4060 N N . LYS A 1 522 ? 26.905 -42.267 -13.602 1.00 49.09 522 LYS A N 1
ATOM 4061 C CA . LYS A 1 522 ? 27.170 -41.113 -14.481 1.00 49.09 522 LYS A CA 1
ATOM 4062 C C . LYS A 1 522 ? 27.530 -39.867 -13.670 1.00 49.09 522 LYS A C 1
ATOM 4064 O O . LYS A 1 522 ? 26.883 -39.541 -12.683 1.00 49.09 522 LYS A O 1
ATOM 4069 N N . LYS A 1 523 ? 28.582 -39.153 -14.090 1.00 52.59 523 LYS A N 1
ATOM 4070 C CA . LYS A 1 523 ? 28.901 -37.828 -13.530 1.00 52.59 523 LYS A CA 1
ATOM 4071 C C . LYS A 1 523 ? 27.777 -36.850 -13.896 1.00 52.59 523 LYS A C 1
ATOM 4073 O O . LYS A 1 523 ? 27.319 -36.920 -15.035 1.00 52.59 523 LYS A O 1
ATOM 4078 N N . PRO A 1 524 ? 27.380 -35.936 -12.997 1.00 57.81 524 PRO A N 1
ATOM 4079 C CA . PRO A 1 524 ? 26.344 -34.952 -13.293 1.00 57.81 524 PRO A CA 1
ATOM 4080 C C . PRO A 1 524 ? 26.802 -34.026 -14.433 1.00 57.81 524 PRO A C 1
ATOM 4082 O O . PRO A 1 524 ? 27.966 -33.607 -14.465 1.00 57.81 524 PRO A O 1
ATOM 4085 N N . ARG A 1 525 ? 25.913 -33.764 -15.400 1.00 64.88 525 ARG A N 1
ATOM 4086 C CA . ARG A 1 525 ? 26.160 -32.981 -16.627 1.00 64.88 525 ARG A CA 1
ATOM 4087 C C . ARG A 1 525 ? 24.888 -32.246 -17.049 1.00 64.88 525 ARG A C 1
ATOM 4089 O O . ARG A 1 525 ? 23.791 -32.710 -16.752 1.00 64.88 525 ARG A O 1
ATOM 4096 N N . LEU A 1 526 ? 25.066 -31.141 -17.772 1.00 68.44 526 LEU A N 1
ATOM 4097 C CA . LEU A 1 526 ? 24.003 -30.525 -18.568 1.00 68.44 526 LEU A CA 1
ATOM 4098 C C . LEU A 1 526 ? 24.043 -31.116 -19.978 1.00 68.44 526 LEU A C 1
ATOM 4100 O O . LEU A 1 526 ? 25.128 -31.220 -20.551 1.00 68.44 526 LEU A O 1
ATOM 4104 N N . THR A 1 527 ? 22.901 -31.488 -20.546 1.00 60.62 527 THR A N 1
ATOM 4105 C CA . THR A 1 527 ? 22.797 -31.980 -21.932 1.00 60.62 527 THR A CA 1
ATOM 4106 C C . THR A 1 527 ? 21.959 -31.031 -22.782 1.00 60.62 527 THR A C 1
ATOM 4108 O O . THR A 1 527 ? 21.011 -30.425 -22.288 1.00 60.62 527 THR A O 1
ATOM 4111 N N . GLY A 1 528 ? 22.361 -30.801 -24.034 1.00 55.91 528 GLY A N 1
ATOM 4112 C CA . GLY A 1 528 ? 21.687 -29.838 -24.915 1.00 55.91 528 GLY A CA 1
ATOM 4113 C C . GLY A 1 528 ? 20.305 -30.332 -25.358 1.00 55.91 528 GLY A C 1
ATOM 4114 O O . GLY A 1 528 ? 20.077 -31.538 -25.475 1.00 55.91 528 GLY A O 1
ATOM 4115 N N . TRP A 1 529 ? 19.367 -29.418 -25.626 1.00 46.66 529 TRP A N 1
ATOM 4116 C CA . TRP A 1 529 ? 18.079 -29.774 -26.233 1.00 46.66 529 TRP A CA 1
ATOM 4117 C C . TRP A 1 529 ? 18.289 -30.207 -27.693 1.00 46.66 529 TRP A C 1
ATOM 4119 O O . TRP A 1 529 ? 18.571 -29.386 -28.564 1.00 46.66 529 TRP A O 1
ATOM 4129 N N . ILE A 1 530 ? 18.136 -31.501 -27.985 1.00 41.22 530 ILE A N 1
ATOM 4130 C CA . ILE A 1 530 ? 17.935 -31.963 -29.362 1.00 41.22 530 ILE A CA 1
ATOM 4131 C C . ILE A 1 530 ? 16.469 -31.675 -29.688 1.00 41.22 530 ILE A C 1
ATOM 4133 O O . ILE A 1 530 ? 15.584 -32.176 -28.996 1.00 41.22 530 ILE A O 1
ATOM 4137 N N . GLY A 1 531 ? 16.238 -30.834 -30.700 1.00 35.56 531 GLY A N 1
ATOM 4138 C CA . GLY A 1 531 ? 14.923 -30.426 -31.194 1.00 35.56 531 GLY A CA 1
ATOM 4139 C C . GLY A 1 531 ? 13.865 -31.530 -31.133 1.00 35.56 531 GLY A C 1
ATOM 4140 O O . GLY A 1 531 ? 14.141 -32.667 -31.522 1.00 35.56 531 GLY A O 1
ATOM 4141 N N . SER A 1 532 ? 12.645 -31.196 -30.702 1.00 29.64 532 SER A N 1
ATOM 4142 C CA . SER A 1 532 ? 11.457 -31.983 -31.042 1.00 29.64 532 SER A CA 1
ATOM 4143 C C . SER A 1 532 ? 11.469 -32.207 -32.556 1.00 29.64 532 SER A C 1
ATOM 4145 O O . SER A 1 532 ? 11.421 -31.243 -33.318 1.00 29.64 532 SER A O 1
ATOM 4147 N N . ASP A 1 533 ? 11.622 -33.472 -32.942 1.00 31.45 533 ASP A N 1
ATOM 4148 C CA . ASP A 1 533 ? 11.816 -34.002 -34.298 1.00 31.45 533 ASP A CA 1
ATOM 4149 C C . ASP A 1 533 ? 13.246 -33.972 -34.868 1.00 31.45 533 ASP A C 1
ATOM 4151 O O . ASP A 1 533 ? 13.433 -33.827 -36.071 1.00 31.45 533 ASP A O 1
ATOM 4155 N N . GLY A 1 534 ? 14.284 -34.170 -34.045 1.00 31.69 534 GLY A N 1
ATOM 4156 C CA . GLY A 1 534 ? 15.585 -34.703 -34.497 1.00 31.69 534 GLY A CA 1
ATOM 4157 C C . GLY A 1 534 ? 16.354 -33.885 -35.550 1.00 31.69 534 GLY A C 1
ATOM 4158 O O . GLY A 1 534 ? 17.367 -34.353 -36.072 1.00 31.69 534 GLY A O 1
ATOM 4159 N N . ALA A 1 535 ? 15.914 -32.668 -35.867 1.00 26.67 535 ALA A N 1
ATOM 4160 C CA . ALA A 1 535 ? 16.544 -31.799 -36.844 1.00 26.67 535 ALA A CA 1
ATOM 4161 C C . ALA A 1 535 ? 17.555 -30.883 -36.147 1.00 26.67 535 ALA A C 1
ATOM 4163 O O . ALA A 1 535 ? 17.207 -30.018 -35.344 1.00 26.67 535 ALA A O 1
ATOM 4164 N N . LYS A 1 536 ? 18.836 -31.085 -36.467 1.00 33.94 536 LYS A N 1
ATOM 4165 C CA . LYS A 1 536 ? 19.920 -30.168 -36.109 1.00 33.94 536 LYS A CA 1
ATOM 4166 C C . LYS A 1 536 ? 19.755 -28.873 -36.907 1.00 33.94 536 LYS A C 1
ATOM 4168 O O . LYS A 1 536 ? 19.729 -28.919 -38.135 1.00 33.94 536 LYS A O 1
ATOM 4173 N N . PHE A 1 537 ? 19.716 -27.726 -36.234 1.00 27.62 537 PHE A N 1
ATOM 4174 C CA . PHE A 1 537 ? 19.987 -26.454 -36.897 1.00 27.62 537 PHE A CA 1
ATOM 4175 C C . PHE A 1 537 ? 21.485 -26.385 -37.194 1.00 27.62 537 PHE A C 1
ATOM 4177 O O . PHE A 1 537 ? 22.307 -26.314 -36.285 1.00 27.62 537 PHE A O 1
ATOM 4184 N N . VAL A 1 538 ? 21.839 -26.413 -38.475 1.00 30.67 538 VAL A N 1
ATOM 4185 C CA . VAL A 1 538 ? 23.122 -25.897 -38.948 1.00 30.67 538 VAL A CA 1
ATOM 4186 C C . VAL A 1 538 ? 22.793 -24.610 -39.687 1.00 30.67 538 VAL A C 1
ATOM 4188 O O . VAL A 1 538 ? 22.108 -24.637 -40.707 1.00 30.67 538 VAL A O 1
ATOM 4191 N N . ILE A 1 539 ? 23.244 -23.475 -39.157 1.00 28.20 539 ILE A N 1
ATOM 4192 C CA . ILE A 1 539 ? 23.284 -22.230 -39.922 1.00 28.20 539 ILE A CA 1
ATOM 4193 C C . ILE A 1 539 ? 24.477 -22.363 -40.872 1.00 28.20 539 ILE A C 1
ATOM 4195 O O . ILE A 1 539 ? 25.619 -22.149 -40.470 1.00 28.20 539 ILE A O 1
ATOM 4199 N N . GLU A 1 540 ? 24.230 -22.751 -42.122 1.00 25.91 540 GLU A N 1
ATOM 4200 C CA . GLU A 1 540 ? 25.193 -22.514 -43.200 1.00 25.91 540 GLU A CA 1
ATOM 4201 C C . GLU A 1 540 ? 25.011 -21.092 -43.743 1.00 25.91 540 GLU A C 1
ATOM 4203 O O . GLU A 1 540 ? 23.907 -20.553 -43.802 1.00 25.91 540 GLU A O 1
ATOM 4208 N N . HIS A 1 541 ? 26.137 -20.457 -44.058 1.00 29.23 541 HIS A N 1
ATOM 4209 C CA . HIS A 1 541 ? 26.260 -19.043 -44.385 1.00 29.23 541 HIS A CA 1
ATOM 4210 C C . HIS A 1 541 ? 25.334 -18.533 -45.500 1.00 29.23 541 HIS A C 1
ATOM 4212 O O . HIS A 1 541 ? 25.054 -19.211 -46.485 1.00 29.23 541 HIS A O 1
ATOM 4218 N N . PHE A 1 542 ? 24.978 -17.251 -45.363 1.00 28.88 542 PHE A N 1
ATOM 4219 C CA . PHE A 1 542 ? 24.523 -16.385 -46.447 1.00 28.88 542 PHE A CA 1
ATOM 4220 C C . PHE A 1 542 ? 25.490 -16.449 -47.643 1.00 28.88 542 PHE A C 1
ATOM 4222 O O . PHE A 1 542 ? 26.673 -16.141 -47.505 1.00 28.88 542 PHE A O 1
ATOM 4229 N N . GLY A 1 543 ? 24.957 -16.804 -48.814 1.00 25.75 543 GLY A N 1
ATOM 4230 C CA . GLY A 1 543 ? 25.668 -16.807 -50.091 1.00 25.75 543 GLY A CA 1
ATOM 4231 C C . GLY A 1 543 ? 24.784 -17.305 -51.237 1.00 25.75 543 GLY A C 1
ATOM 4232 O O . GLY A 1 543 ? 24.781 -18.489 -51.529 1.00 25.75 543 GLY A O 1
ATOM 4233 N N . GLU A 1 544 ? 24.022 -16.367 -51.808 1.00 31.22 544 GLU A N 1
ATOM 4234 C CA . GLU A 1 544 ? 23.320 -16.318 -53.108 1.00 31.22 544 GLU A CA 1
ATOM 4235 C C . GLU A 1 544 ? 22.589 -17.553 -53.696 1.00 31.22 544 GLU A C 1
ATOM 4237 O O . GLU A 1 544 ? 23.149 -18.602 -53.990 1.00 31.22 544 GLU A O 1
ATOM 4242 N N . PHE A 1 545 ? 21.313 -17.300 -54.023 1.00 27.31 545 PHE A N 1
ATOM 4243 C CA . PHE A 1 545 ? 20.315 -18.130 -54.714 1.00 27.31 545 PHE A CA 1
ATOM 4244 C C . PHE A 1 545 ? 19.695 -19.287 -53.920 1.00 27.31 545 PHE A C 1
ATOM 4246 O O . PHE A 1 545 ? 20.250 -20.361 -53.712 1.00 27.31 545 PHE A O 1
ATOM 4253 N N . GLY A 1 546 ? 18.446 -19.042 -53.516 1.00 39.47 546 GLY A N 1
ATOM 4254 C CA . GLY A 1 546 ? 17.641 -19.938 -52.710 1.00 39.47 546 GLY A CA 1
ATOM 4255 C C . GLY A 1 546 ? 17.354 -21.294 -53.352 1.00 39.47 546 GLY A C 1
ATOM 4256 O O . GLY A 1 546 ? 16.986 -21.393 -54.522 1.00 39.47 546 GLY A O 1
ATOM 4257 N N . LYS A 1 547 ? 17.450 -22.324 -52.508 1.00 25.31 547 LYS A N 1
ATOM 4258 C CA . LYS A 1 547 ? 16.491 -23.425 -52.312 1.00 25.31 547 LYS A CA 1
ATOM 4259 C C . LYS A 1 547 ? 17.037 -24.330 -51.202 1.00 25.31 547 LYS A C 1
ATOM 4261 O O . LYS A 1 547 ? 18.063 -24.976 -51.379 1.00 25.31 547 LYS A O 1
ATOM 4266 N N . VAL A 1 548 ? 16.342 -24.382 -50.066 1.00 29.22 548 VAL A N 1
ATOM 4267 C CA . VAL A 1 548 ? 16.650 -25.304 -48.960 1.00 29.22 548 VAL A CA 1
ATOM 4268 C C . VAL A 1 548 ? 16.267 -26.719 -49.390 1.00 29.22 548 VAL A C 1
ATOM 4270 O O . VAL A 1 548 ? 15.136 -26.945 -49.823 1.00 29.22 548 VAL A O 1
ATOM 4273 N N . ARG A 1 549 ? 17.190 -27.680 -49.281 1.00 24.34 549 ARG A N 1
ATOM 4274 C CA . ARG A 1 549 ? 16.904 -29.102 -49.516 1.00 24.34 549 ARG A CA 1
ATOM 4275 C C . ARG A 1 549 ? 17.247 -29.904 -48.263 1.00 24.34 549 ARG A C 1
ATOM 4277 O O . ARG A 1 549 ? 18.390 -29.906 -47.824 1.00 24.34 549 ARG A O 1
ATOM 4284 N N . LEU A 1 550 ? 16.235 -30.558 -47.699 1.00 29.05 550 LEU A N 1
ATOM 4285 C CA . LEU A 1 550 ? 16.313 -31.386 -46.493 1.00 29.05 550 LEU A CA 1
ATOM 4286 C C . LEU A 1 550 ? 16.755 -32.810 -46.860 1.00 29.05 550 LEU A C 1
ATOM 4288 O O . LEU A 1 550 ? 16.230 -33.371 -47.823 1.00 29.05 550 LEU A O 1
ATOM 4292 N N . VAL A 1 551 ? 17.662 -33.413 -46.084 1.00 24.45 551 VAL A N 1
ATOM 4293 C CA . VAL A 1 551 ? 17.941 -34.859 -46.154 1.00 24.45 551 VAL A CA 1
ATOM 4294 C C . VAL A 1 551 ? 18.034 -35.436 -44.730 1.00 24.45 551 VAL A C 1
ATOM 4296 O O . VAL A 1 551 ? 18.797 -34.895 -43.928 1.00 24.45 551 VAL A O 1
ATOM 4299 N N . PRO A 1 552 ? 17.292 -36.510 -44.390 1.00 24.81 552 PRO A N 1
ATOM 4300 C CA . PRO A 1 552 ? 17.406 -37.197 -43.102 1.00 24.81 552 PRO A CA 1
ATOM 4301 C C . PRO A 1 552 ? 18.711 -37.997 -43.010 1.00 24.81 552 PRO A C 1
ATOM 4303 O O . PRO A 1 552 ? 19.152 -38.584 -43.998 1.00 24.81 552 PRO A O 1
ATOM 4306 N N . ARG A 1 553 ? 19.311 -38.072 -41.817 1.00 31.48 553 ARG A N 1
ATOM 4307 C CA . ARG A 1 553 ? 20.396 -39.018 -41.526 1.00 31.48 553 ARG A CA 1
ATOM 4308 C C . ARG A 1 553 ? 19.807 -40.187 -40.743 1.00 31.48 553 ARG A C 1
ATOM 4310 O O . ARG A 1 553 ? 19.489 -40.032 -39.567 1.00 31.48 553 ARG A O 1
ATOM 4317 N N . ASP A 1 554 ? 19.633 -41.319 -41.417 1.00 26.27 554 ASP A N 1
ATOM 4318 C CA . ASP A 1 554 ? 19.108 -42.539 -40.807 1.00 26.27 554 ASP A CA 1
ATOM 4319 C C . ASP A 1 554 ? 19.988 -43.016 -39.643 1.00 26.27 554 ASP A C 1
ATOM 4321 O O . ASP A 1 554 ? 21.214 -42.861 -39.636 1.00 26.27 554 ASP A O 1
ATOM 4325 N N . GLY A 1 555 ? 19.308 -43.557 -38.631 1.00 33.69 555 GLY A N 1
ATOM 4326 C CA . GLY A 1 555 ? 19.865 -43.982 -37.355 1.00 33.69 555 GLY A CA 1
ATOM 4327 C C . GLY A 1 555 ? 20.943 -45.063 -37.457 1.00 33.69 555 GLY A C 1
ATOM 4328 O O . GLY A 1 555 ? 21.001 -45.833 -38.410 1.00 33.69 555 GLY A O 1
ATOM 4329 N N . ASN A 1 556 ? 21.747 -45.131 -36.392 1.00 30.14 556 ASN A N 1
ATOM 4330 C CA . ASN A 1 556 ? 22.956 -45.939 -36.185 1.00 30.14 556 ASN A CA 1
ATOM 4331 C C . ASN A 1 556 ? 24.259 -45.383 -36.776 1.00 30.14 556 ASN A C 1
ATOM 4333 O O . ASN A 1 556 ? 24.843 -45.940 -37.699 1.00 30.14 556 ASN A O 1
ATOM 4337 N N . SER A 1 557 ? 24.829 -44.386 -36.096 1.00 27.97 557 SER A N 1
ATOM 4338 C CA . SER A 1 557 ? 26.289 -44.294 -35.978 1.00 27.97 557 SER A CA 1
ATOM 4339 C C . SER A 1 557 ? 26.671 -43.560 -34.692 1.00 27.97 557 SER A C 1
ATOM 4341 O O . SER A 1 557 ? 26.410 -42.363 -34.572 1.00 27.97 557 SER A O 1
ATOM 4343 N N . LYS A 1 558 ? 27.293 -44.270 -33.741 1.00 24.55 558 LYS A N 1
ATOM 4344 C CA . LYS A 1 558 ? 28.129 -43.646 -32.706 1.00 24.55 558 LYS A CA 1
ATOM 4345 C C . LYS A 1 558 ? 29.285 -42.945 -33.424 1.00 24.55 558 LYS A C 1
ATOM 4347 O O . LYS A 1 558 ? 29.909 -43.559 -34.284 1.00 24.55 558 LYS A O 1
ATOM 4352 N N . SER A 1 559 ? 29.526 -41.673 -33.129 1.00 24.86 559 SER A N 1
ATOM 4353 C CA . SER A 1 559 ? 30.657 -40.930 -33.686 1.00 24.86 559 SER A CA 1
ATOM 4354 C C . SER A 1 559 ? 31.843 -40.992 -32.728 1.00 24.86 559 SER A C 1
ATOM 4356 O O . SER A 1 559 ? 31.787 -40.397 -31.653 1.00 24.86 559 SER A O 1
ATOM 4358 N N . ASP A 1 560 ? 32.897 -41.688 -33.147 1.00 25.36 560 ASP A N 1
ATOM 4359 C CA . ASP A 1 560 ? 34.239 -41.615 -32.572 1.00 25.36 560 ASP A CA 1
ATOM 4360 C C . ASP A 1 560 ? 34.990 -40.453 -33.238 1.00 25.36 560 ASP A C 1
ATOM 4362 O O . ASP A 1 560 ? 35.085 -40.407 -34.467 1.00 25.36 560 ASP A O 1
ATOM 4366 N N . PHE A 1 561 ? 35.510 -39.503 -32.456 1.00 24.36 561 PHE A N 1
ATOM 4367 C CA . PHE A 1 561 ? 36.500 -38.541 -32.947 1.00 24.36 561 PHE A CA 1
ATOM 4368 C C . PHE A 1 561 ? 37.320 -37.970 -31.784 1.00 24.36 561 PHE A C 1
ATOM 4370 O O . PHE A 1 561 ? 36.792 -37.213 -30.972 1.00 24.36 561 PHE A O 1
ATOM 4377 N N . GLU A 1 562 ? 38.605 -38.329 -31.707 1.00 25.14 562 GLU A N 1
ATOM 4378 C CA . GLU A 1 562 ? 39.585 -37.654 -30.850 1.00 25.14 562 GLU A CA 1
ATOM 4379 C C . GLU A 1 562 ? 41.034 -37.901 -31.313 1.00 25.14 562 GLU A C 1
ATOM 4381 O O . GLU A 1 562 ? 41.476 -39.043 -31.371 1.00 25.14 562 GLU A O 1
ATOM 4386 N N . GLU A 1 563 ? 41.730 -36.805 -31.627 1.00 26.55 563 GLU A N 1
ATOM 4387 C CA . GLU A 1 563 ? 43.172 -36.474 -31.520 1.00 26.55 563 GLU A CA 1
ATOM 4388 C C . GLU A 1 563 ? 43.271 -35.032 -32.093 1.00 26.55 563 GLU A C 1
ATOM 4390 O O . GLU A 1 563 ? 42.560 -34.719 -33.045 1.00 26.55 563 GLU A O 1
ATOM 4395 N N . GLU A 1 564 ? 44.013 -34.026 -31.618 1.00 28.16 564 GLU A N 1
ATOM 4396 C CA . GLU A 1 564 ? 45.131 -33.861 -30.681 1.00 28.16 564 GLU A CA 1
ATOM 4397 C C . GLU A 1 564 ? 45.277 -32.326 -30.422 1.00 28.16 564 GLU A C 1
ATOM 4399 O O . GLU A 1 564 ? 44.994 -31.559 -31.344 1.00 28.16 564 GLU A O 1
ATOM 4404 N N . LEU A 1 565 ? 45.685 -31.858 -29.221 1.00 24.30 565 LEU A N 1
ATOM 4405 C CA . LEU A 1 565 ? 46.556 -30.672 -28.956 1.00 24.30 565 LEU A CA 1
ATOM 4406 C C . LEU A 1 565 ? 46.573 -30.242 -27.467 1.00 24.30 565 LEU A C 1
ATOM 4408 O O . LEU A 1 565 ? 45.639 -30.454 -26.700 1.00 24.30 565 LEU A O 1
ATOM 4412 N N . THR A 1 566 ? 47.700 -29.661 -27.057 1.00 25.56 566 THR A N 1
ATOM 4413 C CA . THR A 1 566 ? 48.333 -29.750 -25.728 1.00 25.56 566 THR A CA 1
ATOM 4414 C C . THR A 1 566 ? 48.326 -28.457 -24.892 1.00 25.56 566 THR A C 1
ATOM 4416 O O . THR A 1 566 ? 48.581 -27.390 -25.440 1.00 25.56 566 THR A O 1
ATOM 4419 N N . GLY A 1 567 ? 48.231 -28.581 -23.552 1.00 29.16 567 GLY A N 1
ATOM 4420 C CA . GLY A 1 567 ? 48.771 -27.616 -22.564 1.00 29.16 567 GLY A CA 1
ATOM 4421 C C . GLY A 1 567 ? 47.767 -27.057 -21.532 1.00 29.16 567 GLY A C 1
ATOM 4422 O O . GLY A 1 567 ? 46.743 -26.521 -21.917 1.00 29.16 567 GLY A O 1
ATOM 4423 N N . TYR A 1 568 ? 48.105 -27.127 -20.229 1.00 30.81 568 TYR A N 1
ATOM 4424 C CA . TYR A 1 568 ? 47.361 -26.737 -18.995 1.00 30.81 568 TYR A CA 1
ATOM 4425 C C . TYR A 1 568 ? 46.558 -27.838 -18.256 1.00 30.81 568 TYR A C 1
ATOM 4427 O O . TYR A 1 568 ? 45.432 -28.194 -18.590 1.00 30.81 568 TYR A O 1
ATOM 4435 N N . GLY A 1 569 ? 47.141 -28.337 -17.155 1.00 31.05 569 GLY A N 1
ATOM 4436 C CA . GLY A 1 569 ? 46.811 -29.605 -16.478 1.00 31.05 569 GLY A CA 1
ATOM 4437 C C . GLY A 1 569 ? 45.500 -29.744 -15.680 1.00 31.05 569 GLY A C 1
ATOM 4438 O O . GLY A 1 569 ? 45.223 -30.849 -15.221 1.00 31.05 569 GLY A O 1
ATOM 4439 N N . GLN A 1 570 ? 44.681 -28.701 -15.505 1.00 31.56 570 GLN A N 1
ATOM 4440 C CA . GLN A 1 570 ? 43.347 -28.826 -14.867 1.00 31.56 570 GLN A CA 1
ATOM 4441 C C . GLN A 1 570 ? 42.213 -28.785 -15.908 1.00 31.56 570 GLN A C 1
ATOM 4443 O O . GLN A 1 570 ? 41.354 -29.663 -15.894 1.00 31.56 570 GLN A O 1
ATOM 4448 N N . LEU A 1 571 ? 42.297 -27.901 -16.912 1.00 31.12 571 LEU A N 1
ATOM 4449 C CA . LEU A 1 571 ? 41.437 -27.952 -18.106 1.00 31.12 571 LEU A CA 1
ATOM 4450 C C . LEU A 1 571 ? 41.675 -29.227 -18.939 1.00 31.12 571 LEU A C 1
ATOM 4452 O O . LEU A 1 571 ? 40.718 -29.838 -19.409 1.00 31.12 571 LEU A O 1
ATOM 4456 N N . ALA A 1 572 ? 42.922 -29.711 -19.009 1.00 29.41 572 ALA A N 1
ATOM 4457 C CA . ALA A 1 572 ? 43.286 -30.972 -19.667 1.00 29.41 572 ALA A CA 1
ATOM 4458 C C . ALA A 1 572 ? 42.680 -32.234 -19.016 1.00 29.41 572 ALA A C 1
ATOM 4460 O O . ALA A 1 572 ? 42.755 -33.330 -19.574 1.00 29.41 572 ALA A O 1
ATOM 4461 N N . ARG A 1 573 ? 42.093 -32.122 -17.817 1.00 28.91 573 ARG A N 1
ATOM 4462 C CA . ARG A 1 573 ? 41.465 -33.256 -17.125 1.00 28.91 573 ARG A CA 1
ATOM 4463 C C . ARG A 1 573 ? 40.070 -33.572 -17.676 1.00 28.91 573 ARG A C 1
ATOM 4465 O O . ARG A 1 573 ? 39.624 -34.711 -17.552 1.00 28.91 573 ARG A O 1
ATOM 4472 N N . TRP A 1 574 ? 39.413 -32.600 -18.311 1.00 31.75 574 TRP A N 1
ATOM 4473 C CA . TRP A 1 574 ? 38.079 -32.749 -18.910 1.00 31.75 574 TRP A CA 1
ATOM 4474 C C . TRP A 1 574 ? 38.129 -33.204 -20.365 1.00 31.75 574 TRP A C 1
ATOM 4476 O O . TRP A 1 574 ? 37.240 -33.932 -20.795 1.00 31.75 574 TRP A O 1
ATOM 4486 N N . THR A 1 575 ? 39.236 -32.921 -21.048 1.00 28.83 575 THR A N 1
ATOM 4487 C CA . THR A 1 575 ? 39.630 -33.544 -22.321 1.00 28.83 575 THR A CA 1
ATOM 4488 C C . THR A 1 575 ? 39.989 -35.029 -22.174 1.00 28.83 575 THR A C 1
ATOM 4490 O O . THR A 1 575 ? 40.147 -35.722 -23.158 1.00 28.83 575 THR A O 1
ATOM 4493 N N . ARG A 1 576 ? 40.142 -35.548 -20.947 1.00 26.92 576 ARG A N 1
ATOM 4494 C CA . ARG A 1 576 ? 40.600 -36.925 -20.661 1.00 26.92 576 ARG A CA 1
ATOM 4495 C C . ARG A 1 576 ? 39.483 -37.960 -20.451 1.00 26.92 576 ARG A C 1
ATOM 4497 O O . ARG A 1 576 ? 39.774 -39.069 -20.008 1.00 26.92 576 ARG A O 1
ATOM 4504 N N . MET A 1 577 ? 38.211 -37.619 -20.681 1.00 28.92 577 MET A N 1
ATOM 4505 C CA . MET A 1 577 ? 37.068 -38.540 -20.483 1.00 28.92 577 MET A CA 1
ATOM 4506 C C . MET A 1 577 ? 36.479 -39.109 -21.781 1.00 28.92 577 MET A C 1
ATOM 4508 O O . MET A 1 577 ? 35.337 -39.561 -21.811 1.00 28.92 577 MET A O 1
ATOM 4512 N N . VAL A 1 578 ? 37.301 -39.098 -22.815 1.00 29.00 578 VAL A N 1
ATOM 4513 C CA . VAL A 1 578 ? 37.205 -39.774 -24.106 1.00 29.00 578 VAL A CA 1
ATOM 4514 C C . VAL A 1 578 ? 38.699 -40.126 -24.317 1.00 29.00 578 VAL A C 1
ATOM 4516 O O . VAL A 1 578 ? 39.558 -39.302 -24.038 1.00 29.00 578 VAL A O 1
ATOM 4519 N N . ASN A 1 579 ? 39.172 -41.365 -24.201 1.00 25.81 579 ASN A N 1
ATOM 4520 C CA . ASN A 1 579 ? 39.144 -42.450 -25.164 1.00 25.81 579 ASN A CA 1
ATOM 4521 C C . ASN A 1 579 ? 39.886 -43.658 -24.546 1.00 25.81 579 ASN A C 1
ATOM 4523 O O . ASN A 1 579 ? 40.962 -43.513 -23.970 1.00 25.81 579 ASN A O 1
ATOM 4527 N N . THR A 1 580 ? 39.340 -44.863 -24.692 1.00 24.72 580 THR A N 1
ATOM 4528 C CA . THR A 1 580 ? 40.062 -46.156 -24.780 1.00 24.72 580 THR A CA 1
ATOM 4529 C C . THR A 1 580 ? 39.118 -47.129 -25.508 1.00 24.72 580 THR A C 1
ATOM 4531 O O . THR A 1 580 ? 37.910 -46.988 -25.301 1.00 24.72 580 THR A O 1
ATOM 4534 N N . PRO A 1 581 ? 39.586 -48.118 -26.311 1.00 30.30 581 PRO A N 1
ATOM 4535 C CA . PRO A 1 581 ? 40.876 -48.807 -26.165 1.00 30.30 581 PRO A CA 1
ATOM 4536 C C . PRO A 1 581 ? 41.648 -49.199 -27.460 1.00 30.30 581 PRO A C 1
ATOM 4538 O O . PRO A 1 581 ? 41.095 -49.348 -28.541 1.00 30.30 581 PRO A O 1
ATOM 4541 N N . SER A 1 582 ? 42.946 -49.468 -27.258 1.00 32.22 582 SER A N 1
ATOM 4542 C CA . SER A 1 582 ? 43.808 -50.489 -27.900 1.00 32.22 582 SER A CA 1
ATOM 4543 C C . SER A 1 582 ? 43.776 -50.712 -29.426 1.00 32.22 582 SER A C 1
ATOM 4545 O O . SER A 1 582 ? 42.876 -51.375 -29.934 1.00 32.22 582 SER A O 1
ATOM 4547 N N . GLY A 1 583 ? 44.893 -50.395 -30.100 1.00 27.30 583 GLY A N 1
ATOM 4548 C CA . GLY A 1 583 ? 45.335 -51.161 -31.276 1.00 27.30 583 GLY A CA 1
ATOM 4549 C C . GLY A 1 583 ? 46.060 -50.390 -32.382 1.00 27.30 583 GLY A C 1
ATOM 4550 O O . GLY A 1 583 ? 45.431 -49.957 -33.332 1.00 27.30 583 GLY A O 1
ATOM 4551 N N . THR A 1 584 ? 47.393 -50.366 -32.297 1.00 25.08 584 THR A N 1
ATOM 4552 C CA . THR A 1 584 ? 48.359 -50.373 -33.420 1.00 25.08 584 THR A CA 1
ATOM 4553 C C . THR A 1 584 ? 48.461 -49.148 -34.357 1.00 25.08 584 THR A C 1
ATOM 4555 O O . THR A 1 584 ? 47.600 -48.837 -35.167 1.00 25.08 584 THR A O 1
ATOM 4558 N N . ILE A 1 585 ? 49.643 -48.533 -34.280 1.00 31.20 585 ILE A N 1
ATOM 4559 C CA . ILE A 1 585 ? 50.209 -47.395 -35.023 1.00 31.20 585 ILE A CA 1
ATOM 4560 C C . ILE A 1 585 ? 50.332 -47.652 -36.541 1.00 31.20 585 ILE A C 1
ATOM 4562 O O . ILE A 1 585 ? 50.885 -48.687 -36.909 1.00 31.20 585 ILE A O 1
ATOM 4566 N N . ALA A 1 586 ? 49.991 -46.666 -37.398 1.00 23.73 586 ALA A N 1
ATOM 4567 C CA . ALA A 1 586 ? 50.819 -46.249 -38.554 1.00 23.73 586 ALA A CA 1
ATOM 4568 C C . ALA A 1 586 ? 50.308 -45.004 -39.337 1.00 23.73 586 ALA A C 1
ATOM 4570 O O . ALA A 1 586 ? 49.292 -45.055 -40.016 1.00 23.73 586 ALA A O 1
ATOM 4571 N N . ARG A 1 587 ? 51.167 -43.966 -39.350 1.00 22.73 587 ARG A N 1
ATOM 4572 C CA . ARG A 1 587 ? 51.506 -43.001 -40.432 1.00 22.73 587 ARG A CA 1
ATOM 4573 C C . ARG A 1 587 ? 50.448 -42.039 -41.023 1.00 22.73 587 ARG A C 1
ATOM 4575 O O . ARG A 1 587 ? 49.787 -42.335 -42.007 1.00 22.73 587 ARG A O 1
ATOM 4582 N N . ALA A 1 588 ? 50.529 -40.800 -40.525 1.00 32.50 588 ALA A N 1
ATOM 4583 C CA . ALA A 1 588 ? 50.708 -39.527 -41.248 1.00 32.50 588 ALA A CA 1
ATOM 4584 C C . ALA A 1 588 ? 49.968 -39.303 -42.586 1.00 32.50 588 ALA A C 1
ATOM 4586 O O . ALA A 1 588 ? 50.492 -39.655 -43.643 1.00 32.50 588 ALA A O 1
ATOM 4587 N N . GLN A 1 589 ? 48.866 -38.540 -42.542 1.00 21.66 589 GLN A N 1
ATOM 4588 C CA . GLN A 1 589 ? 48.427 -37.635 -43.616 1.00 21.66 589 GLN A CA 1
ATOM 4589 C C . GLN A 1 589 ? 47.821 -36.344 -43.026 1.00 21.66 589 GLN A C 1
ATOM 4591 O O . GLN A 1 589 ? 47.247 -36.338 -41.944 1.00 21.66 589 GLN A O 1
ATOM 4596 N N . SER A 1 590 ? 48.040 -35.241 -43.737 1.00 23.98 590 SER A N 1
ATOM 4597 C CA . SER A 1 590 ? 47.839 -33.828 -43.387 1.00 23.98 590 SER A CA 1
ATOM 4598 C C . SER A 1 590 ? 46.437 -33.406 -42.903 1.00 23.98 590 SER A C 1
ATOM 4600 O O . SER A 1 590 ? 45.427 -33.817 -43.467 1.00 23.98 590 SER A O 1
ATOM 4602 N N . LEU A 1 591 ? 46.424 -32.472 -41.942 1.00 22.80 591 LEU A N 1
ATOM 4603 C CA . LEU A 1 591 ? 45.282 -31.737 -41.367 1.00 22.80 591 LEU A CA 1
ATOM 4604 C C . LEU A 1 591 ? 44.369 -31.033 -42.398 1.00 22.80 591 LEU A C 1
ATOM 4606 O O . LEU A 1 591 ? 44.873 -30.262 -43.219 1.00 22.80 591 LEU A O 1
ATOM 4610 N N . PRO A 1 592 ? 43.032 -31.111 -42.244 1.00 22.36 592 PRO A N 1
ATOM 4611 C CA . PRO A 1 592 ? 42.109 -30.057 -42.646 1.00 22.36 592 PRO A CA 1
AT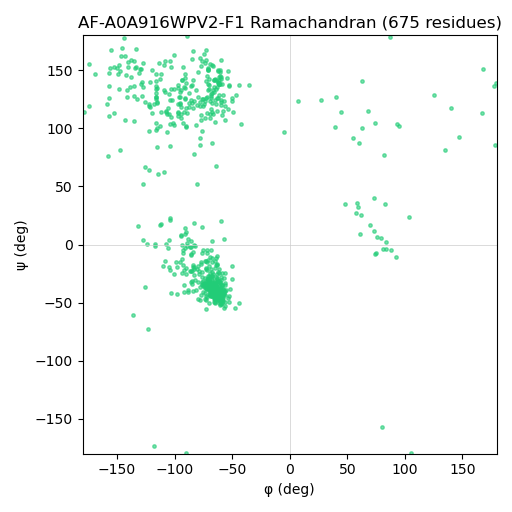OM 4612 C C . PRO A 1 592 ? 41.787 -29.140 -41.454 1.00 22.36 592 PRO A C 1
ATOM 4614 O O . PRO A 1 592 ? 41.267 -29.545 -40.417 1.00 22.36 592 PRO A O 1
ATOM 4617 N N . SER A 1 593 ? 42.081 -27.863 -41.642 1.00 33.28 593 SER A N 1
ATOM 4618 C CA . SER A 1 593 ? 41.880 -26.729 -40.745 1.00 33.28 593 SER A CA 1
ATOM 4619 C C . SER A 1 593 ? 40.402 -26.382 -40.506 1.00 33.28 593 SER A C 1
ATOM 4621 O O . SER A 1 593 ? 39.863 -25.515 -41.188 1.00 33.28 593 SER A O 1
ATOM 4623 N N . ARG A 1 594 ? 39.717 -26.990 -39.526 1.00 28.36 594 ARG A N 1
ATOM 4624 C CA . ARG A 1 594 ? 38.364 -26.543 -39.114 1.00 28.36 594 ARG A CA 1
ATOM 4625 C C . ARG A 1 594 ? 38.070 -26.751 -37.624 1.00 28.36 594 ARG A C 1
ATOM 4627 O O . ARG A 1 594 ? 37.363 -27.678 -37.261 1.00 28.36 594 ARG A O 1
ATOM 4634 N N . CYS A 1 595 ? 38.545 -25.833 -36.778 1.00 30.56 595 CYS A N 1
ATOM 4635 C CA . CYS A 1 595 ? 37.830 -25.453 -35.547 1.00 30.56 595 CYS A CA 1
ATOM 4636 C C . CYS A 1 595 ? 38.260 -24.050 -35.047 1.00 30.56 595 CYS A C 1
ATOM 4638 O O . CYS A 1 595 ? 39.072 -23.945 -34.133 1.00 30.56 595 CYS A O 1
ATOM 4640 N N . PRO A 1 596 ? 37.793 -22.940 -35.666 1.00 27.12 596 PRO A N 1
ATOM 4641 C CA . PRO A 1 596 ? 38.245 -21.591 -35.296 1.00 27.12 596 PRO A CA 1
ATOM 4642 C C . PRO A 1 596 ? 37.366 -20.864 -34.259 1.00 27.12 596 PRO A C 1
ATOM 4644 O O . PRO A 1 596 ? 37.780 -19.819 -33.767 1.00 27.12 596 PRO A O 1
ATOM 4647 N N . ALA A 1 597 ? 36.153 -21.340 -33.946 1.00 28.67 597 ALA A N 1
ATOM 4648 C CA . ALA A 1 597 ? 35.137 -20.505 -33.286 1.00 28.67 597 ALA A CA 1
ATOM 4649 C C . ALA A 1 597 ? 35.332 -20.341 -31.763 1.00 28.67 597 ALA A C 1
ATOM 4651 O O . ALA A 1 597 ? 35.332 -19.215 -31.269 1.00 28.67 597 ALA A O 1
ATOM 4652 N N . LEU A 1 598 ? 35.582 -21.428 -31.024 1.00 29.78 598 LEU A N 1
ATOM 4653 C CA . LEU A 1 598 ? 35.799 -21.373 -29.566 1.00 29.78 598 LEU A CA 1
ATOM 4654 C C . LEU A 1 598 ? 37.124 -20.693 -29.183 1.00 29.78 598 LEU A C 1
ATOM 4656 O O . LEU A 1 598 ? 37.198 -20.000 -28.167 1.00 29.78 598 LEU A O 1
ATOM 4660 N N . THR A 1 599 ? 38.151 -20.843 -30.022 1.00 27.28 599 THR A N 1
ATOM 4661 C CA . THR A 1 599 ? 39.497 -20.302 -29.788 1.00 27.28 599 THR A CA 1
ATOM 4662 C C . THR A 1 599 ? 39.620 -18.830 -30.191 1.00 27.28 599 THR A C 1
ATOM 4664 O O . THR A 1 599 ? 40.375 -18.096 -29.562 1.00 27.28 599 THR A O 1
ATOM 4667 N N . ARG A 1 600 ? 38.871 -18.351 -31.201 1.00 25.95 600 ARG A N 1
ATOM 4668 C CA . ARG A 1 600 ? 38.898 -16.925 -31.587 1.00 25.95 600 ARG A CA 1
ATOM 4669 C C . ARG A 1 600 ? 38.099 -16.038 -30.641 1.00 25.95 600 ARG A C 1
ATOM 4671 O O . ARG A 1 600 ? 38.594 -14.979 -30.275 1.00 25.95 600 ARG A O 1
ATOM 4678 N N . VAL A 1 601 ? 36.897 -16.428 -30.216 1.00 29.64 601 VAL A N 1
ATOM 4679 C CA . VAL A 1 601 ? 36.041 -15.523 -29.418 1.00 29.64 601 VAL A CA 1
ATOM 4680 C C . VAL A 1 601 ? 36.650 -15.235 -28.037 1.00 29.64 601 VAL A C 1
ATOM 4682 O O . VAL A 1 601 ? 36.601 -14.104 -27.561 1.00 29.64 601 VAL A O 1
ATOM 4685 N N . THR A 1 602 ? 37.327 -16.219 -27.442 1.00 28.27 602 THR A N 1
ATOM 4686 C CA . THR A 1 602 ? 38.032 -16.075 -26.157 1.00 28.27 602 THR A CA 1
ATOM 4687 C C . THR A 1 602 ? 39.378 -15.350 -26.284 1.00 28.27 602 THR A C 1
ATOM 4689 O O . THR A 1 602 ? 39.714 -14.534 -25.426 1.00 28.27 602 THR A O 1
ATOM 4692 N N . ALA A 1 603 ? 40.130 -15.572 -27.370 1.00 27.64 603 ALA A N 1
ATOM 4693 C CA . ALA A 1 603 ? 41.436 -14.939 -27.579 1.00 27.64 603 ALA A CA 1
ATOM 4694 C C . ALA A 1 603 ? 41.351 -13.462 -28.002 1.00 27.64 603 ALA A C 1
ATOM 4696 O O . ALA A 1 603 ? 42.214 -12.675 -27.621 1.00 27.64 603 ALA A O 1
ATOM 4697 N N . THR A 1 604 ? 40.314 -13.067 -28.750 1.00 30.45 604 THR A N 1
ATOM 4698 C CA . THR A 1 604 ? 40.232 -11.708 -29.326 1.00 30.45 604 THR A CA 1
ATOM 4699 C C . THR A 1 604 ? 39.693 -10.664 -28.337 1.00 30.45 604 THR A C 1
ATOM 4701 O O . THR A 1 604 ? 39.912 -9.476 -28.535 1.00 30.45 604 THR A O 1
ATOM 4704 N N . LYS A 1 605 ? 39.009 -11.081 -27.258 1.00 30.72 605 LYS A N 1
ATOM 4705 C CA . LYS A 1 605 ? 38.362 -10.161 -26.299 1.00 30.72 605 LYS A CA 1
ATOM 4706 C C . LYS A 1 605 ? 39.108 -10.005 -24.963 1.00 30.72 605 LYS A C 1
ATOM 4708 O O . LYS A 1 605 ? 38.895 -9.014 -24.275 1.00 30.72 605 LYS A O 1
ATOM 4713 N N . TYR A 1 606 ? 39.994 -10.945 -24.603 1.00 38.44 606 TYR A N 1
ATOM 4714 C CA . TYR A 1 606 ? 40.618 -11.005 -23.266 1.00 38.44 606 TYR A CA 1
ATOM 4715 C C . TYR A 1 606 ? 42.149 -11.182 -23.245 1.00 38.44 606 TYR A C 1
ATOM 4717 O O . TYR A 1 606 ? 42.699 -11.517 -22.200 1.00 38.44 606 TYR A O 1
ATOM 4725 N N . GLY A 1 607 ? 42.860 -10.961 -24.357 1.00 30.98 607 GLY A N 1
ATOM 4726 C CA . GLY A 1 607 ? 44.330 -10.840 -24.338 1.00 30.98 607 GLY A CA 1
ATOM 4727 C C . GLY A 1 607 ? 45.101 -12.085 -23.864 1.00 30.98 607 GLY A C 1
ATOM 4728 O O . GLY A 1 607 ? 46.224 -11.976 -23.390 1.00 30.98 607 GLY A O 1
ATOM 4729 N N . PHE A 1 608 ? 44.537 -13.290 -23.992 1.00 30.61 608 PHE A N 1
ATOM 4730 C CA . PHE A 1 608 ? 45.216 -14.540 -23.603 1.00 30.61 608 PHE A CA 1
ATOM 4731 C C . PHE A 1 608 ? 46.308 -15.005 -24.593 1.00 30.61 608 PHE A C 1
ATOM 4733 O O . PHE A 1 608 ? 47.004 -15.985 -24.322 1.00 30.61 608 PHE A O 1
ATOM 4740 N N . GLY A 1 609 ? 46.475 -14.318 -25.730 1.00 32.25 609 GLY A N 1
ATOM 4741 C CA . GLY A 1 609 ? 47.465 -14.662 -26.759 1.00 32.25 609 GLY A CA 1
ATOM 4742 C C . GLY A 1 609 ? 48.921 -14.502 -26.302 1.00 32.25 609 GLY A C 1
ATOM 4743 O O . GLY A 1 609 ? 49.763 -15.334 -26.640 1.00 32.25 609 GLY A O 1
ATOM 4744 N N . GLU A 1 610 ? 49.213 -13.499 -25.472 1.00 35.28 610 GLU A N 1
ATOM 4745 C CA . GLU A 1 610 ? 50.583 -13.203 -25.021 1.00 35.28 610 GLU A CA 1
ATOM 4746 C C . GLU A 1 610 ? 51.103 -14.235 -24.009 1.00 35.28 610 GLU A C 1
ATOM 4748 O O . GLU A 1 610 ? 52.278 -14.604 -24.029 1.00 35.28 610 GLU A O 1
ATOM 4753 N N . PHE A 1 611 ? 50.211 -14.803 -23.191 1.00 28.17 611 PHE A N 1
ATOM 4754 C CA . PHE A 1 611 ? 50.573 -15.825 -22.206 1.00 28.17 611 PHE A CA 1
ATOM 4755 C C . PHE A 1 611 ? 50.927 -17.169 -22.867 1.00 28.17 611 PHE A C 1
ATOM 4757 O O . PHE A 1 611 ? 51.822 -17.872 -22.403 1.00 28.17 611 PHE A O 1
ATOM 4764 N N . TYR A 1 612 ? 50.268 -17.517 -23.979 1.00 31.06 612 TYR A N 1
ATOM 4765 C CA . TYR A 1 612 ? 50.523 -18.762 -24.717 1.00 31.06 612 TYR A CA 1
ATOM 4766 C C . TYR A 1 612 ? 51.807 -18.709 -25.557 1.00 31.06 612 TYR A C 1
ATOM 4768 O O . TYR A 1 612 ? 52.506 -19.721 -25.672 1.00 31.06 612 TYR A O 1
ATOM 4776 N N . ALA A 1 613 ? 52.144 -17.537 -26.105 1.00 32.25 613 ALA A N 1
ATOM 4777 C CA . ALA A 1 613 ? 53.399 -17.316 -26.821 1.00 32.25 613 ALA A CA 1
ATOM 4778 C C . ALA A 1 613 ? 54.604 -17.355 -25.864 1.00 32.25 613 ALA A C 1
ATOM 4780 O O . ALA A 1 613 ? 55.583 -18.050 -26.141 1.00 32.25 613 ALA A O 1
ATOM 4781 N N . ALA A 1 614 ? 54.495 -16.713 -24.695 1.00 29.53 614 ALA A N 1
ATOM 4782 C CA . ALA A 1 614 ? 55.522 -16.763 -23.655 1.00 29.53 614 ALA A CA 1
ATOM 4783 C C . ALA A 1 614 ? 55.674 -18.174 -23.053 1.00 29.53 614 ALA A C 1
ATOM 4785 O O . ALA A 1 614 ? 56.791 -18.666 -22.904 1.00 29.53 614 ALA A O 1
ATOM 4786 N N . ALA A 1 615 ? 54.568 -18.878 -22.781 1.00 28.95 615 ALA A N 1
ATOM 4787 C CA . ALA A 1 615 ? 54.605 -20.241 -22.245 1.00 28.95 615 ALA A CA 1
ATOM 4788 C C . ALA A 1 615 ? 55.148 -21.273 -23.254 1.00 28.95 615 ALA A C 1
ATOM 4790 O O . ALA A 1 615 ? 55.860 -22.192 -22.854 1.00 28.95 615 ALA A O 1
ATOM 4791 N N . SER A 1 616 ? 54.875 -21.112 -24.556 1.00 31.45 616 SER A N 1
ATOM 4792 C CA . SER A 1 616 ? 55.461 -21.971 -25.600 1.00 31.45 616 SER A CA 1
ATOM 4793 C C . SER A 1 616 ? 56.954 -21.712 -25.800 1.00 31.45 616 SER A C 1
ATOM 4795 O O . SER A 1 616 ? 57.704 -22.660 -26.026 1.00 31.45 616 SER A O 1
ATOM 4797 N N . ALA A 1 617 ? 57.406 -20.459 -25.676 1.00 31.86 617 ALA A N 1
ATOM 4798 C CA . ALA A 1 617 ? 58.826 -20.116 -25.745 1.00 31.86 617 ALA A CA 1
ATOM 4799 C C . ALA A 1 617 ? 59.615 -20.681 -24.548 1.00 31.86 617 ALA A C 1
ATOM 4801 O O . ALA A 1 617 ? 60.695 -21.235 -24.742 1.00 31.86 617 ALA A O 1
ATOM 4802 N N . VAL A 1 618 ? 59.041 -20.627 -23.338 1.00 30.73 618 VAL A N 1
ATOM 4803 C CA . VAL A 1 618 ? 59.638 -21.194 -22.112 1.00 30.73 618 VAL A CA 1
ATOM 4804 C C . VAL A 1 618 ? 59.647 -22.731 -22.139 1.00 30.73 618 VAL A C 1
ATOM 4806 O O . VAL A 1 618 ? 60.650 -23.354 -21.796 1.00 30.73 618 VAL A O 1
ATOM 4809 N N . ALA A 1 619 ? 58.581 -23.368 -22.635 1.00 30.55 619 ALA A N 1
ATOM 4810 C CA . ALA A 1 619 ? 58.515 -24.828 -22.768 1.00 30.55 619 ALA A CA 1
ATOM 4811 C C . ALA A 1 619 ? 59.453 -25.385 -23.860 1.00 30.55 619 ALA A C 1
ATOM 4813 O O . ALA A 1 619 ? 59.952 -26.506 -23.745 1.00 30.55 619 ALA A O 1
ATOM 4814 N N . ALA A 1 620 ? 59.715 -24.609 -24.918 1.00 35.41 620 ALA A N 1
ATOM 4815 C CA . ALA A 1 620 ? 60.703 -24.956 -25.936 1.00 35.41 620 ALA A CA 1
ATOM 4816 C C . ALA A 1 620 ? 62.146 -24.805 -25.418 1.00 35.41 620 ALA A C 1
ATOM 4818 O O . ALA A 1 620 ? 63.004 -25.608 -25.787 1.00 35.41 620 ALA A O 1
ATOM 4819 N N . SER A 1 621 ? 62.412 -23.829 -24.538 1.00 36.47 621 SER A N 1
ATOM 4820 C CA . SER A 1 621 ? 63.720 -23.686 -23.888 1.00 36.47 621 SER A CA 1
ATOM 4821 C C . SER A 1 621 ? 63.984 -24.762 -22.834 1.00 36.47 621 SER A C 1
ATOM 4823 O O . SER A 1 621 ? 65.096 -25.280 -22.798 1.00 36.47 621 SER A O 1
ATOM 4825 N N . ASP A 1 622 ? 62.979 -25.173 -22.052 1.00 35.53 622 ASP A N 1
ATOM 4826 C CA . ASP A 1 622 ? 63.143 -26.240 -21.050 1.00 35.53 622 ASP A CA 1
ATOM 4827 C C . ASP A 1 622 ? 63.458 -27.591 -21.701 1.00 35.53 622 ASP A C 1
ATOM 4829 O O . ASP A 1 622 ? 64.363 -28.290 -21.258 1.00 35.53 622 ASP A O 1
ATOM 4833 N N . ARG A 1 623 ? 62.819 -27.924 -22.832 1.00 40.19 623 ARG A N 1
ATOM 4834 C CA . ARG A 1 623 ? 63.158 -29.142 -23.591 1.00 40.19 623 ARG A CA 1
ATOM 4835 C C . ARG A 1 623 ? 64.561 -29.114 -24.191 1.00 40.19 623 ARG A C 1
ATOM 4837 O O . ARG A 1 623 ? 65.200 -30.157 -24.277 1.00 40.19 623 ARG A O 1
ATOM 4844 N N . ALA A 1 624 ? 65.047 -27.948 -24.618 1.00 40.31 624 ALA A N 1
ATOM 4845 C CA . ALA A 1 624 ? 66.409 -27.815 -25.133 1.00 40.31 624 ALA A CA 1
ATOM 4846 C C . ALA A 1 624 ? 67.457 -27.938 -24.012 1.00 40.31 624 ALA A C 1
ATOM 4848 O O . ALA A 1 624 ? 68.532 -28.490 -24.240 1.00 40.31 624 ALA A O 1
ATOM 4849 N N . VAL A 1 625 ? 67.130 -27.470 -22.802 1.00 36.25 625 VAL A N 1
ATOM 4850 C CA . VAL A 1 625 ? 67.967 -27.611 -21.603 1.00 36.25 625 VAL A CA 1
ATOM 4851 C C . VAL A 1 625 ? 67.948 -29.052 -21.084 1.00 36.25 625 VAL A C 1
ATOM 4853 O O . VAL A 1 625 ? 69.013 -29.602 -20.828 1.00 36.25 625 VAL A O 1
ATOM 4856 N N . GLU A 1 626 ? 66.787 -29.707 -21.014 1.00 41.62 626 GLU A N 1
ATOM 4857 C CA . GLU A 1 626 ? 66.666 -31.122 -20.630 1.00 41.62 626 GLU A CA 1
ATOM 4858 C C . GLU A 1 626 ? 67.393 -32.051 -21.611 1.00 41.62 626 GLU A C 1
ATOM 4860 O O . GLU A 1 626 ? 68.086 -32.971 -21.181 1.00 41.62 626 GLU A O 1
ATOM 4865 N N . GLN A 1 627 ? 67.314 -31.781 -22.920 1.00 43.94 627 GLN A N 1
ATOM 4866 C CA . GLN A 1 627 ? 68.052 -32.543 -23.929 1.00 43.94 627 GLN A CA 1
ATOM 4867 C C . GLN A 1 627 ? 69.567 -32.298 -23.827 1.00 43.94 627 GLN A C 1
ATOM 4869 O O . GLN A 1 627 ? 70.340 -33.244 -23.909 1.00 43.94 627 GLN A O 1
ATOM 4874 N N . ALA A 1 628 ? 70.004 -31.060 -23.569 1.00 40.97 628 ALA A N 1
ATOM 4875 C CA . ALA A 1 628 ? 71.421 -30.749 -23.369 1.00 40.97 628 ALA A CA 1
ATOM 4876 C C . ALA A 1 628 ? 71.995 -31.359 -22.074 1.00 40.97 628 ALA A C 1
ATOM 4878 O O . ALA A 1 628 ? 73.169 -31.725 -22.042 1.00 40.97 628 ALA A O 1
ATOM 4879 N N . ILE A 1 629 ? 71.179 -31.494 -21.021 1.00 41.06 629 ILE A N 1
ATOM 4880 C CA . ILE A 1 629 ? 71.540 -32.188 -19.775 1.00 41.06 629 ILE A CA 1
ATOM 4881 C C . ILE A 1 629 ? 71.606 -33.703 -20.011 1.00 41.06 629 ILE A C 1
ATOM 4883 O O . ILE A 1 629 ? 72.592 -34.327 -19.628 1.00 41.06 629 ILE A O 1
ATOM 4887 N N . ALA A 1 630 ? 70.629 -34.285 -20.713 1.00 44.78 630 ALA A N 1
ATOM 4888 C CA . ALA A 1 630 ? 70.619 -35.709 -21.054 1.00 44.78 630 ALA A CA 1
ATOM 4889 C C . ALA A 1 630 ? 71.792 -36.108 -21.976 1.00 44.78 630 ALA A C 1
ATOM 4891 O O . ALA A 1 630 ? 72.409 -37.159 -21.784 1.00 44.78 630 ALA A O 1
ATOM 4892 N N . ASP A 1 631 ? 72.150 -35.244 -22.930 1.00 42.41 631 ASP A N 1
ATOM 4893 C CA . ASP A 1 631 ? 73.294 -35.443 -23.825 1.00 42.41 631 ASP A CA 1
ATOM 4894 C C . ASP A 1 631 ? 74.638 -35.278 -23.077 1.00 42.41 631 ASP A C 1
ATOM 4896 O O . ASP A 1 631 ? 75.620 -35.951 -23.406 1.00 42.41 631 ASP A O 1
ATOM 4900 N N . ALA A 1 632 ? 74.690 -34.436 -22.033 1.00 41.19 632 ALA A N 1
ATOM 4901 C CA . ALA A 1 632 ? 75.854 -34.289 -21.153 1.00 41.19 632 ALA A CA 1
ATOM 4902 C C . ALA A 1 632 ? 76.020 -35.474 -20.179 1.00 41.19 632 ALA A C 1
ATOM 4904 O O . ALA A 1 632 ? 77.148 -35.887 -19.902 1.00 41.19 632 ALA A O 1
ATOM 4905 N N . GLU A 1 633 ? 74.918 -36.059 -19.703 1.00 42.34 633 GLU A N 1
ATOM 4906 C CA . GLU A 1 633 ? 74.918 -37.248 -18.840 1.00 42.34 633 GLU A CA 1
ATOM 4907 C C . GLU A 1 633 ? 75.301 -38.528 -19.606 1.00 42.34 633 GLU A C 1
ATOM 4909 O O . GLU A 1 633 ? 76.001 -39.384 -19.061 1.00 42.34 633 GLU A O 1
ATOM 4914 N N . GLN A 1 634 ? 74.948 -38.648 -20.894 1.00 43.97 634 GLN A N 1
ATOM 4915 C CA . GLN A 1 634 ? 75.359 -39.786 -21.734 1.00 43.97 634 GLN A CA 1
ATOM 4916 C C . GLN A 1 634 ? 76.856 -39.807 -22.094 1.00 43.97 634 GLN A C 1
ATOM 4918 O O . GLN A 1 634 ? 77.375 -40.864 -22.456 1.00 43.97 634 GLN A O 1
ATOM 4923 N N . GLN A 1 635 ? 77.577 -38.686 -21.971 1.00 41.62 635 GLN A N 1
ATOM 4924 C CA . GLN A 1 635 ? 79.020 -38.620 -22.252 1.00 41.62 635 GLN A CA 1
ATOM 4925 C C . GLN A 1 635 ? 79.916 -38.930 -21.036 1.00 41.62 635 GLN A C 1
ATOM 4927 O O . GLN A 1 635 ? 81.140 -38.938 -21.175 1.00 41.62 635 GLN A O 1
ATOM 4932 N N . GLN A 1 636 ? 79.352 -39.244 -19.862 1.00 41.75 636 GLN A N 1
ATOM 4933 C CA . GLN A 1 636 ? 80.120 -39.593 -18.659 1.00 41.75 636 GLN A CA 1
ATOM 4934 C C . GLN A 1 636 ? 79.893 -41.050 -18.213 1.00 41.75 636 GLN A C 1
ATOM 4936 O O . GLN A 1 636 ? 79.125 -41.335 -17.299 1.00 41.75 636 GLN A O 1
ATOM 4941 N N . ALA A 1 637 ? 80.634 -41.986 -18.817 1.00 33.75 637 ALA A N 1
ATOM 4942 C CA . ALA A 1 637 ? 80.916 -43.302 -18.226 1.00 33.75 637 ALA A CA 1
ATOM 4943 C C . ALA A 1 637 ? 82.245 -43.259 -17.427 1.00 33.75 637 ALA A C 1
ATOM 4945 O O . ALA A 1 637 ? 83.107 -42.425 -17.711 1.00 33.75 637 ALA A O 1
ATOM 4946 N N . PRO A 1 638 ? 82.429 -44.107 -16.397 1.00 45.97 638 PRO A N 1
ATOM 4947 C CA . PRO A 1 638 ? 83.105 -43.706 -15.168 1.00 45.97 638 PRO A CA 1
ATOM 4948 C C . PRO A 1 638 ? 84.614 -43.975 -15.184 1.00 45.97 638 PRO A C 1
ATOM 4950 O O . PRO A 1 638 ? 85.061 -45.078 -15.489 1.00 45.97 638 PRO A O 1
ATOM 4953 N N . ALA A 1 639 ? 85.398 -43.000 -14.724 1.00 32.38 639 ALA A N 1
ATOM 4954 C CA . ALA A 1 639 ? 86.765 -43.224 -14.270 1.00 32.38 639 ALA A CA 1
ATOM 4955 C C . ALA A 1 639 ? 86.991 -42.470 -12.953 1.00 32.38 639 ALA A C 1
ATOM 4957 O O . ALA A 1 639 ? 87.054 -41.247 -12.906 1.00 32.38 639 ALA A O 1
ATOM 4958 N N . THR A 1 640 ? 87.034 -43.257 -11.879 1.00 38.28 640 THR A N 1
ATOM 4959 C CA . THR A 1 640 ? 87.755 -43.055 -10.614 1.00 38.28 640 THR A CA 1
ATOM 4960 C C . THR A 1 640 ? 88.446 -41.701 -10.394 1.00 38.28 640 THR A C 1
ATOM 4962 O O . THR A 1 640 ? 89.402 -41.372 -11.091 1.00 38.28 640 THR A O 1
ATOM 4965 N N . GLY A 1 641 ? 88.102 -41.019 -9.299 1.00 32.84 641 GLY A N 1
ATOM 4966 C CA . GLY A 1 641 ? 89.009 -40.056 -8.669 1.00 32.84 641 GLY A CA 1
ATOM 4967 C C . GLY A 1 641 ? 88.332 -38.791 -8.165 1.00 32.84 641 GLY A C 1
ATOM 4968 O O . GLY A 1 641 ? 87.801 -37.996 -8.928 1.00 32.84 641 GLY A O 1
ATOM 4969 N N . SER A 1 642 ? 88.401 -38.595 -6.853 1.00 38.44 642 SER A N 1
ATOM 4970 C CA . SER A 1 642 ? 88.042 -37.375 -6.132 1.00 38.44 642 SER A CA 1
ATOM 4971 C C . SER A 1 642 ? 88.616 -36.098 -6.764 1.00 38.44 642 SER A C 1
ATOM 4973 O O . SER A 1 642 ? 89.832 -35.985 -6.918 1.00 38.44 642 SER A O 1
ATOM 4975 N N . GLY A 1 643 ? 87.773 -35.090 -7.007 1.00 32.59 643 GLY A N 1
ATOM 4976 C CA . GLY A 1 643 ? 88.232 -33.726 -7.280 1.00 32.59 643 GLY A CA 1
ATOM 4977 C C . GLY A 1 643 ? 87.146 -32.804 -7.836 1.00 32.59 643 GLY A C 1
ATOM 4978 O O . GLY A 1 643 ? 86.702 -32.979 -8.964 1.00 32.59 643 GLY A O 1
ATOM 4979 N N . ARG A 1 644 ? 86.748 -31.789 -7.056 1.00 39.75 644 ARG A N 1
ATOM 4980 C CA . ARG A 1 644 ? 85.946 -30.634 -7.511 1.00 39.75 644 ARG A CA 1
ATOM 4981 C C . ARG A 1 644 ? 86.590 -29.967 -8.742 1.00 39.75 644 ARG A C 1
ATOM 4983 O O . ARG A 1 644 ? 87.790 -29.700 -8.715 1.00 39.75 644 ARG A O 1
ATOM 4990 N N . ARG A 1 645 ? 85.787 -29.607 -9.754 1.00 34.03 645 ARG A N 1
ATOM 4991 C CA . ARG A 1 645 ? 86.159 -28.715 -10.876 1.00 34.03 645 ARG A CA 1
ATOM 4992 C C . ARG A 1 645 ? 85.033 -27.711 -11.225 1.00 34.03 645 ARG A C 1
ATOM 4994 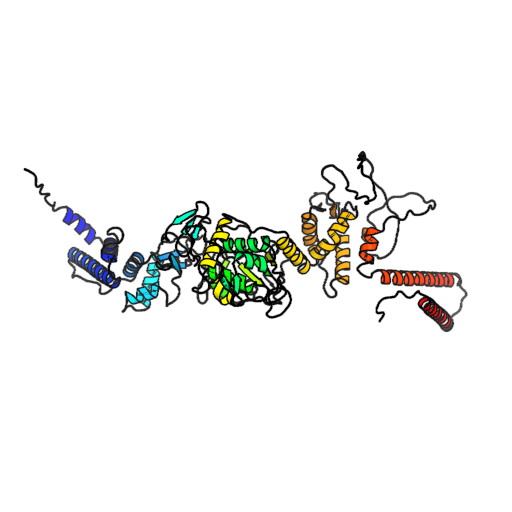O O . ARG A 1 645 ? 83.912 -27.928 -10.772 1.00 34.03 645 ARG A O 1
ATOM 5001 N N . PRO A 1 646 ? 85.356 -26.580 -11.897 1.00 35.06 646 PRO A N 1
ATOM 5002 C CA . PRO A 1 646 ? 84.835 -25.246 -11.564 1.00 35.06 646 PRO A CA 1
ATOM 5003 C C . PRO A 1 646 ? 83.810 -24.655 -12.557 1.00 35.06 646 PRO A C 1
ATOM 5005 O O . PRO A 1 646 ? 83.787 -24.997 -13.732 1.00 35.06 646 PRO A O 1
ATOM 5008 N N . ALA A 1 647 ? 83.014 -23.701 -12.064 1.00 36.78 647 ALA A N 1
ATOM 5009 C CA . ALA A 1 647 ? 81.796 -23.125 -12.652 1.00 36.78 647 ALA A CA 1
ATOM 5010 C C . ALA A 1 647 ? 81.964 -22.113 -13.817 1.00 36.78 647 ALA A C 1
ATOM 5012 O O . ALA A 1 647 ? 81.016 -21.407 -14.140 1.00 36.78 647 ALA A O 1
ATOM 5013 N N . HIS A 1 648 ? 83.136 -22.005 -14.452 1.00 38.94 648 HIS A N 1
ATOM 5014 C CA . HIS A 1 648 ? 83.439 -20.861 -15.335 1.00 38.94 648 HIS A CA 1
ATOM 5015 C C . HIS A 1 648 ? 83.114 -21.073 -16.834 1.00 38.94 648 HIS A C 1
ATOM 5017 O O . HIS A 1 648 ? 83.183 -20.126 -17.610 1.00 38.94 648 HIS A O 1
ATOM 5023 N N . GLU A 1 649 ? 82.742 -22.286 -17.261 1.00 37.88 649 GLU A N 1
ATOM 5024 C CA . GLU A 1 649 ? 82.424 -22.607 -18.674 1.00 37.88 649 GLU A CA 1
ATOM 5025 C C . GLU A 1 649 ? 80.909 -22.529 -18.982 1.00 37.88 649 GLU A C 1
ATOM 5027 O O . GLU A 1 649 ? 80.482 -22.449 -20.134 1.00 37.88 649 GLU A O 1
ATOM 5032 N N . THR A 1 650 ? 80.078 -22.508 -17.936 1.00 41.16 650 THR A N 1
ATOM 5033 C CA . THR A 1 650 ? 78.614 -22.370 -18.000 1.00 41.16 650 THR A CA 1
ATOM 5034 C C . THR A 1 650 ? 78.155 -20.923 -18.202 1.00 41.16 650 THR A C 1
ATOM 5036 O O . THR A 1 650 ? 77.164 -20.697 -18.895 1.00 41.16 650 THR A O 1
ATOM 5039 N N . ASP A 1 651 ? 78.894 -19.939 -17.682 1.00 39.22 651 ASP A N 1
ATOM 5040 C CA . ASP A 1 651 ? 78.477 -18.528 -17.704 1.00 39.22 651 ASP A CA 1
ATOM 5041 C C . ASP A 1 651 ? 78.618 -17.871 -19.090 1.00 39.22 651 ASP A C 1
ATOM 5043 O O . ASP A 1 651 ? 77.744 -17.106 -19.502 1.00 39.22 651 ASP A O 1
ATOM 5047 N N . GLU A 1 652 ? 79.642 -18.221 -19.878 1.00 39.62 652 GLU A N 1
ATOM 5048 C CA . GLU A 1 652 ? 79.807 -17.675 -21.239 1.00 39.62 652 GLU A CA 1
ATOM 5049 C C . GLU A 1 652 ? 78.743 -18.198 -22.220 1.00 39.62 652 GLU A C 1
ATOM 5051 O O . GLU A 1 652 ? 78.304 -17.480 -23.123 1.00 39.62 652 GLU A O 1
ATOM 5056 N N . ARG A 1 653 ? 78.262 -19.433 -22.022 1.00 41.09 653 ARG A N 1
ATOM 5057 C CA . ARG A 1 653 ? 77.195 -20.022 -22.846 1.00 41.09 653 ARG A CA 1
ATOM 5058 C C . ARG A 1 653 ? 75.821 -19.438 -22.528 1.00 41.09 653 ARG A C 1
ATOM 5060 O O . ARG A 1 653 ? 75.038 -19.215 -23.449 1.00 41.09 653 ARG A O 1
ATOM 5067 N N . VAL A 1 654 ? 75.544 -19.140 -21.259 1.00 41.06 654 VAL A N 1
ATOM 5068 C CA . VAL A 1 654 ? 74.299 -18.475 -20.839 1.00 41.06 654 VAL A CA 1
ATOM 5069 C C . VAL A 1 654 ? 74.263 -17.025 -21.338 1.00 41.06 654 VAL A C 1
ATOM 5071 O O . VAL A 1 654 ? 73.238 -16.583 -21.860 1.00 41.06 654 VAL A O 1
ATOM 5074 N N . ALA A 1 655 ? 75.395 -16.315 -21.294 1.00 41.59 655 ALA A N 1
ATOM 5075 C CA . ALA A 1 655 ? 75.511 -14.963 -21.840 1.00 41.59 655 ALA A CA 1
ATOM 5076 C C . ALA A 1 655 ? 75.250 -14.909 -23.361 1.00 41.59 655 ALA A C 1
ATOM 5078 O O . ALA A 1 655 ? 74.538 -14.025 -23.838 1.00 41.59 655 ALA A O 1
ATOM 5079 N N . ALA A 1 656 ? 75.744 -15.891 -24.125 1.00 44.44 656 ALA A N 1
ATOM 5080 C CA . ALA A 1 656 ? 75.513 -15.970 -25.571 1.00 44.44 656 ALA A CA 1
ATOM 5081 C C . ALA A 1 656 ? 74.041 -16.251 -25.947 1.00 44.44 656 ALA A C 1
ATOM 5083 O O . ALA A 1 656 ? 73.567 -15.800 -26.993 1.00 44.44 656 ALA A O 1
ATOM 5084 N N . ILE A 1 657 ? 73.305 -16.978 -25.099 1.00 43.38 657 ILE A N 1
ATOM 5085 C CA . ILE A 1 657 ? 71.878 -17.277 -25.300 1.00 43.38 657 ILE A CA 1
ATOM 5086 C C . ILE A 1 657 ? 71.020 -16.034 -25.032 1.00 43.38 657 ILE A C 1
ATOM 5088 O O . ILE A 1 657 ? 70.122 -15.732 -25.819 1.00 43.38 657 ILE A O 1
ATOM 5092 N N . LEU A 1 658 ? 71.338 -15.276 -23.979 1.00 40.03 658 LEU A N 1
ATOM 5093 C CA . LEU A 1 658 ? 70.648 -14.027 -23.638 1.00 40.03 658 LEU A CA 1
ATOM 5094 C C . LEU A 1 658 ? 70.851 -12.943 -24.707 1.00 40.03 658 LEU A C 1
ATOM 5096 O O . LEU A 1 658 ? 69.905 -12.252 -25.090 1.00 40.03 658 LEU A O 1
ATOM 5100 N N . ASP A 1 659 ? 72.058 -12.839 -25.261 1.00 42.94 659 ASP A N 1
ATOM 5101 C CA . ASP A 1 659 ? 72.366 -11.886 -26.330 1.00 42.94 659 ASP A CA 1
ATOM 5102 C C . ASP A 1 659 ? 71.651 -12.223 -27.656 1.00 42.94 659 ASP A C 1
ATOM 5104 O O . ASP A 1 659 ? 71.217 -11.337 -28.399 1.00 42.94 659 ASP A O 1
ATOM 5108 N N . LYS A 1 660 ? 71.444 -13.517 -27.936 1.00 41.88 660 LYS A N 1
ATOM 5109 C CA . LYS A 1 660 ? 70.625 -13.974 -29.068 1.00 41.88 660 LYS A CA 1
ATOM 5110 C C . LYS A 1 660 ? 69.139 -13.656 -28.858 1.00 41.88 660 LYS A C 1
ATOM 5112 O O . LYS A 1 660 ? 68.502 -13.137 -29.769 1.00 41.88 660 LYS A O 1
ATOM 5117 N N . TRP A 1 661 ? 68.613 -13.891 -27.655 1.00 39.47 661 TRP A N 1
ATOM 5118 C CA . TRP A 1 661 ? 67.231 -13.550 -27.287 1.00 39.47 661 TRP A CA 1
ATOM 5119 C C . TRP A 1 661 ? 66.931 -12.058 -27.445 1.00 39.47 661 TRP A C 1
ATOM 5121 O O . TRP A 1 661 ? 65.889 -11.686 -27.978 1.00 39.47 661 TRP A O 1
ATOM 5131 N N . THR A 1 662 ? 67.879 -11.205 -27.057 1.00 40.91 662 THR A N 1
ATOM 5132 C CA . THR A 1 662 ? 67.733 -9.746 -27.140 1.00 40.91 662 THR A CA 1
ATOM 5133 C C . THR A 1 662 ? 67.694 -9.269 -28.601 1.00 40.91 662 THR A C 1
ATOM 5135 O O . THR A 1 662 ? 66.920 -8.379 -28.953 1.00 40.91 662 THR A O 1
ATOM 5138 N N . ARG A 1 663 ? 68.469 -9.910 -29.489 1.00 42.44 663 ARG A N 1
ATOM 5139 C CA . ARG A 1 663 ? 68.468 -9.634 -30.938 1.00 42.44 663 ARG A CA 1
ATOM 5140 C C . ARG A 1 663 ? 67.228 -10.154 -31.665 1.00 42.44 663 ARG A C 1
ATOM 5142 O O . ARG A 1 663 ? 66.799 -9.521 -32.628 1.00 42.44 663 ARG A O 1
ATOM 5149 N N . ASP A 1 664 ? 66.663 -11.271 -31.218 1.00 41.31 664 ASP A N 1
ATOM 5150 C CA . ASP A 1 664 ? 65.450 -11.849 -31.805 1.00 41.31 664 ASP A CA 1
ATOM 5151 C C . ASP A 1 664 ? 64.191 -11.062 -31.380 1.00 41.31 664 ASP A C 1
ATOM 5153 O O . ASP A 1 664 ? 63.310 -10.834 -32.208 1.00 41.31 664 ASP A O 1
ATOM 5157 N N . LEU A 1 665 ? 64.154 -10.529 -30.148 1.00 38.47 665 LEU A N 1
ATOM 5158 C CA . LEU A 1 665 ? 63.122 -9.584 -29.688 1.00 38.47 665 LEU A CA 1
ATOM 5159 C C . LEU A 1 665 ? 63.155 -8.251 -30.451 1.00 38.47 665 LEU A C 1
ATOM 5161 O O . LEU A 1 665 ? 62.106 -7.710 -30.786 1.00 38.47 665 LEU A O 1
ATOM 5165 N N . ALA A 1 666 ? 64.346 -7.756 -30.797 1.00 39.44 666 ALA A N 1
ATOM 5166 C CA . ALA A 1 666 ? 64.515 -6.527 -31.576 1.00 39.44 666 ALA A CA 1
ATOM 5167 C C . ALA A 1 666 ? 64.116 -6.655 -33.065 1.00 39.44 666 ALA A C 1
ATOM 5169 O O . ALA A 1 666 ? 64.127 -5.660 -33.786 1.00 39.44 666 ALA A O 1
ATOM 5170 N N . ARG A 1 667 ? 63.800 -7.865 -33.555 1.00 38.31 667 ARG A N 1
ATOM 5171 C CA . ARG A 1 667 ? 63.413 -8.138 -34.955 1.00 38.31 667 ARG A CA 1
ATOM 5172 C C . ARG A 1 667 ? 61.924 -8.446 -35.148 1.00 38.31 667 ARG A C 1
ATOM 5174 O O . ARG A 1 667 ? 61.515 -8.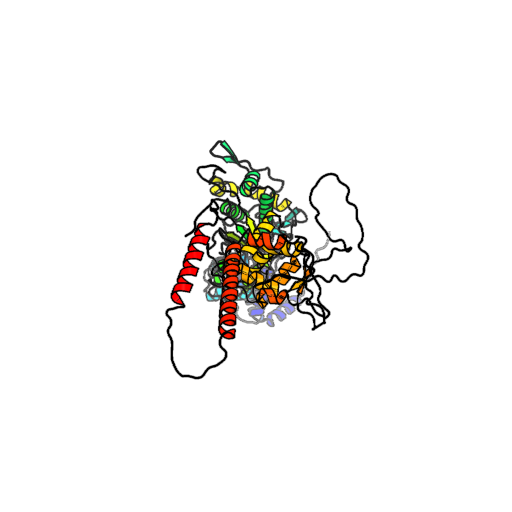703 -36.281 1.00 38.31 667 ARG A O 1
ATOM 5181 N N . ALA A 1 668 ? 61.120 -8.441 -34.085 1.00 34.28 668 ALA A N 1
ATOM 5182 C CA . ALA A 1 668 ? 59.675 -8.620 -34.199 1.00 34.28 668 ALA A CA 1
ATOM 5183 C C . ALA A 1 668 ? 59.033 -7.376 -34.859 1.00 34.28 668 ALA A C 1
ATOM 5185 O O . ALA A 1 668 ? 59.394 -6.258 -34.495 1.00 34.28 668 ALA A O 1
ATOM 5186 N N . PRO A 1 669 ? 58.130 -7.531 -35.846 1.00 34.31 669 PRO A N 1
ATOM 5187 C CA . PRO A 1 669 ? 57.543 -6.393 -36.551 1.00 34.31 669 PRO A CA 1
ATOM 5188 C C . PRO A 1 669 ? 56.653 -5.552 -35.621 1.00 34.31 669 PRO A C 1
ATOM 5190 O O . PRO A 1 669 ? 55.820 -6.103 -34.901 1.00 34.31 669 PRO A O 1
ATOM 5193 N N . GLU A 1 670 ? 56.828 -4.227 -35.663 1.00 35.56 670 GLU A N 1
ATOM 5194 C CA . GLU A 1 670 ? 55.996 -3.244 -34.959 1.00 35.56 670 GLU A CA 1
ATOM 5195 C C . GLU A 1 670 ? 54.520 -3.401 -35.358 1.00 35.56 670 GLU A C 1
ATOM 5197 O O . GLU A 1 670 ? 54.167 -3.333 -36.537 1.00 35.56 670 GLU A O 1
ATOM 5202 N N . ILE A 1 671 ? 53.649 -3.604 -34.368 1.00 33.22 671 ILE A N 1
ATOM 5203 C CA . ILE A 1 671 ? 52.200 -3.465 -34.521 1.00 33.22 671 ILE A CA 1
ATOM 5204 C C . ILE A 1 671 ? 51.856 -2.066 -34.012 1.00 33.22 671 ILE A C 1
ATOM 5206 O O . ILE A 1 671 ? 52.025 -1.770 -32.830 1.00 33.22 671 ILE A O 1
ATOM 5210 N N . GLU A 1 672 ? 51.409 -1.192 -34.912 1.00 32.50 672 GLU A N 1
ATOM 5211 C CA . GLU A 1 672 ? 50.893 0.129 -34.557 1.00 32.50 672 GLU A CA 1
ATOM 5212 C C . GLU A 1 672 ? 49.688 -0.005 -33.614 1.00 32.50 672 GLU A C 1
ATOM 5214 O O . GLU A 1 672 ? 48.656 -0.567 -33.987 1.00 32.50 672 GLU A O 1
ATOM 5219 N N . GLY A 1 673 ? 49.807 0.563 -32.410 1.00 32.66 673 GLY A N 1
ATOM 5220 C CA . GLY A 1 673 ? 48.666 0.874 -31.550 1.00 32.66 673 GLY A CA 1
ATOM 5221 C C . GLY A 1 673 ? 48.815 0.495 -30.076 1.00 32.66 673 GLY A C 1
ATOM 5222 O O . GLY A 1 673 ? 48.207 -0.472 -29.640 1.00 32.66 673 GLY A O 1
ATOM 5223 N N . GLY A 1 674 ? 49.503 1.346 -29.305 1.00 31.08 674 GLY A N 1
ATOM 5224 C CA . GLY A 1 674 ? 49.113 1.678 -27.924 1.00 31.08 674 GLY A CA 1
ATOM 5225 C C . GLY A 1 674 ? 49.730 0.873 -26.773 1.00 31.08 674 GLY A C 1
ATOM 5226 O O . GLY A 1 674 ? 49.253 -0.204 -26.444 1.00 31.08 674 GLY A O 1
ATOM 5227 N N . ASP A 1 675 ? 50.695 1.519 -26.107 1.00 31.59 675 ASP A N 1
ATOM 5228 C CA . ASP A 1 675 ? 51.151 1.364 -24.714 1.00 31.59 675 ASP A CA 1
ATOM 5229 C C . ASP A 1 675 ? 51.693 0.004 -24.239 1.00 31.59 675 ASP A C 1
ATOM 5231 O O . ASP A 1 675 ? 51.012 -0.788 -23.589 1.00 31.59 675 ASP A O 1
ATOM 5235 N N . ALA A 1 676 ? 53.004 -0.177 -24.443 1.00 28.08 676 ALA A N 1
ATOM 5236 C CA . ALA A 1 676 ? 53.839 -1.122 -23.706 1.00 28.08 676 ALA A CA 1
ATOM 5237 C C . ALA A 1 676 ? 54.643 -0.377 -22.621 1.00 28.08 676 ALA A C 1
ATOM 5239 O O . ALA A 1 676 ? 55.641 0.285 -22.918 1.00 28.08 676 ALA A O 1
ATOM 5240 N N . ALA A 1 677 ? 54.189 -0.494 -21.373 1.00 30.80 677 ALA A N 1
ATOM 5241 C CA . ALA A 1 677 ? 54.955 -0.223 -20.157 1.00 30.80 677 ALA A CA 1
ATOM 5242 C C . ALA A 1 677 ? 54.968 -1.481 -19.285 1.00 30.80 677 ALA A C 1
ATOM 5244 O O . ALA A 1 677 ? 53.886 -2.101 -19.150 1.00 30.80 677 ALA A O 1
#

Sequence (677 aa):
MGTTTHTTASASDGASGARDMRAMTEDEVIAAATKKFLRGTDRPEALRGSPQRAKAELLKATNLALAAWCKAREQEPRGIRELYPRQAAELLLAYNRVVLIPTDDGENRDSAMLAVYDADEGCHVEAFGSSNRLTGWMREVFYTAKGSYLDECLRAIRDLAPLRRQCEDSDLVFFEDCVYHVSTGEREPHSPDRVVLSKVRTRMPLTEPPLPVITRADGTSWDPWSWLVETMGSEQGARTILELVNWAMRPRSFRDDKVVMLYAEDGSNGKGTVLEMLRCILGGSTGRRCVSIPLEAFGGATDSFMLTQLIGAVANLSDESNPDGFMASSGLLKAISSHDSIQVNRKHKDPVSVKLYVPMIFSVNRLPKIKDKTGAVDRRLFIVKFNKRFMDKGTEIAKDPAIKADYVKRDGVREWLVWQAMQLGAIDSLTETAEVSAALDSYRENNDSVVAFWAEFGEVFAGSGLDSLPLDMLHDAYVGWMRGTRKGSVPVEKRAFLDRLVPEATGSGLWRDERDGNDNRKKPRLTGWIGSDGAKFVIEHFGEFGKVRLVPRDGNSKSDFEEELTGYGQLARWTRMVNTPSGTIARAQSLPSRCPALTRVTATKYGFGEFYAAASAVAASDRAVEQAIADAEQQQAPATGSGRRPAHETDERVAAILDKWTRDLARAPEIEGGDAA

InterPro domains:
  IPR006500 Helicase, putative, phage/plasmid, C-terminal domain [TIGR01613] (178-483)
  IPR014015 Helicase, superfamily 3, DNA virus [PS51206] (223-399)
  IPR027417 P-loop containing nucleoside triphosphate hydrolase [G3DSA:3.40.50.300] (226-423)
  IPR027417 P-loop containing nucleoside triphosphate hydrolase [SSF52540] (269-423)
  IPR045455 NrS-1 polymerase-like, helicase domain [PF19263] (263-380)
  IPR051620 ORF904-like, C-terminal domain [PTHR35372] (169-476)

Nearest PDB structures (foldseek):
  7ola-assembly1_C  TM=8.333E-01  e=3.193E-24  Staphylococcus aureus
  7ola-assembly1_A  TM=7.833E-01  e=1.114E-24  Staphylococcus aureus
  7om0-assembly1_D  TM=8.188E-01  e=1.756E-23  Staphylococcus aureus
  7om0-assembly1_A  TM=8.228E-01  e=2.372E-23  Staphylococcus aureus
  7ola-assembly1_B  TM=7.885E-01  e=2.757E-23  Staphylococcus aureus

Solvent-accessible surface area (backbone atoms only — not comparable to full-atom values): 40354 Å² total; per-residue (Å²): 133,88,78,90,79,83,78,77,81,64,80,65,62,65,54,54,59,49,53,53,48,58,70,51,51,73,67,55,48,48,52,49,38,51,53,58,65,66,63,43,62,96,73,23,77,64,65,76,51,56,68,54,54,36,50,52,52,52,44,51,50,34,31,52,48,37,33,53,42,23,53,65,66,77,41,81,67,63,69,73,93,64,73,53,39,58,58,49,19,54,54,50,53,73,76,38,62,47,34,26,29,47,38,51,100,56,85,55,68,85,66,23,44,48,27,36,50,35,81,90,72,54,33,31,43,73,55,51,78,88,75,28,72,62,50,50,49,49,45,71,55,42,68,86,60,53,70,70,50,53,52,47,18,52,51,36,34,63,74,66,39,52,78,45,66,63,69,77,65,48,52,55,33,44,33,57,76,33,32,36,33,63,87,80,68,47,76,40,74,66,50,84,88,57,39,37,57,62,53,31,57,35,52,78,64,95,58,90,63,68,86,50,75,44,75,44,98,87,70,48,78,43,39,70,64,64,49,36,24,60,39,37,70,32,66,66,50,29,48,50,53,32,50,50,52,34,40,46,65,32,41,74,38,49,76,62,34,56,36,38,34,41,34,28,80,65,83,51,29,51,60,76,41,54,52,47,33,51,31,45,35,49,28,39,88,82,45,94,27,49,38,65,67,43,70,62,56,43,21,75,82,43,72,56,48,62,58,47,60,55,68,49,24,45,29,32,53,14,81,53,58,62,77,82,40,67,30,79,37,58,66,55,52,52,32,41,38,63,45,37,75,40,79,36,44,38,86,99,52,77,66,37,45,34,60,42,64,47,41,44,38,36,35,26,53,44,84,69,49,59,67,78,79,83,51,75,62,61,73,19,55,43,39,47,69,35,86,38,59,44,34,93,74,71,98,79,36,80,55,62,70,55,45,67,76,44,53,45,66,36,64,63,45,34,28,34,51,50,49,59,18,54,71,68,51,87,62,37,65,81,86,83,41,74,68,33,49,54,44,44,51,55,47,46,32,74,72,32,69,64,50,36,50,43,72,71,42,45,62,54,52,66,72,64,75,54,66,58,46,55,52,67,56,53,44,53,50,48,46,54,48,34,60,72,75,40,72,93,58,82,66,74,55,63,69,70,40,48,72,49,42,51,58,55,45,37,70,70,62,56,28,43,75,62,76,84,57,99,56,94,83,65,79,67,37,39,31,48,63,76,43,94,81,80,58,79,88,72,91,73,79,94,76,85,83,93,77,93,80,88,78,88,83,79,86,88,75,88,84,86,85,90,88,90,90,87,88,60,84,72,72,54,58,67,68,59,81,65,85,84,82,90,83,85,91,84,84,92,80,85,87,82,94,79,81,64,65,77,61,45,64,57,40,76,75,64,68,55,58,62,59,54,55,53,50,50,54,52,55,54,50,51,54,53,50,52,49,52,49,53,58,54,57,72,73,63,78,92,76,89,80,92,74,94,83,79,81,74,74,60,55,61,57,52,52,55,51,52,55,48,52,56,55,57,62,73,64,60,81,86,75,92,78,86,86,93,128

Foldseek 3Di:
DDDDDDDPDDPVVVVVVLVVLQPDDLVRLLVVLLCVLLPPPDQDPLNVDDLLSNQVVSQVSSQVSQQSSCVSVVHDRDGDPGDQLLSLLSSLVSNWLWEFEAFDPDPDLQLTFIWTDDQQQLATEGPDDCDDPSNVSVCVNCVPDDPVSVVSNVVSNSVPHYYDYADLDLQWFAERAFIAGLVPRDTDGRDSNHHALFHWDFDADPDQFPFDWDQDPVRDIDTPQVVLCLLQVHNVLSVLLLLVLLCLRRLSLAQQLAAEEAEALDPASCLVLSLLLSCLRRPVVPDLAEAADEPLLQLPPDDLQSCVSLVSHSAHRHADDDQAAERADCVSSSCQSNQHWDWRDHVPDDTHTHRGSHHHYYYDNHDYQYPDLPCSVLSRYQYRYRPDHEDCDDDGHHDDPCSSVPVSNDNSNSNNSSNVSSVVTSDHYRDCDPVRVVVSLVVSLVNDLLSVLCVVCLVVVLVQPDQKDQLQLSLVVSQVCCVQPVPPDDRDDSVVSCVNNQCSSVVVVQWDWPPPDPPPPDHTIIGGDQDPPRDDDDPDDDDDDDDDDDDDDDDDDDDDDDDDDDDDPPNVVVVPPDDDDDDDDDDDDDDDDDDVRVVCVVCVPGPCVVVVVVVVVVVVVVVVVVVVVVVVVVVDDDDDDDDDDDDDPVVVVVVVVVVVVVVVVVPDDDDDDDDDD

Radius of gyration: 41.18 Å; Cα contacts (8 Å, |Δi|>4): 856; chains: 1; bounding box: 162×82×105 Å

Organism: NCBI:txid1517702